Protein 7F2V (pdb70)

Foldseek 3Di:
DDADDWDKDADFFLWDWAWDPPDLQIDIWTKTKTKIFGFPCRCCPPVVDCPQPDDNVVLSVVLHVCCPVVNDDPVQVVQVVSFVVVCVVRVRTFKMKMKMKTWDWFFDDDPRDGDRPHIDTPPAWIKMKIKMWGDDDPPIDIKMKIWTWQRKDKDLWLAFEDPDDDDPPDPDDGGRTGMFIKGKTKIWIFQDPPDPRVVLVVVLVVLLRVLLHPHRHHDVQVSVQSSFVSSCVVCVRIFKMKMKIWRFHWAQDDCVVVVDDGPSNHTDGDDDDTHIHIDMDGDPPDDDDVVRCAQVVHPD/DDADDWDKDADFFLWDKAWDPPDLQIDIWTKTKTKIFGFPCRCCPPVVDCVQPDDNVVLSVVLHVCCPVVNDDPVQVVQVVSFVVVCVVGVRTFKMKMKMKTWDWFFDADPRDGDRPHIDTPPAWIKMKIKMWGDDDPPIDIKIKIWTWQRKDKDLWLAFEDPDDDDPPDPDDGGRTGMFIKGKTKIWIFQDPPDPRVVLVVVLVVLLRVLLHPPRHHDVQVSVQSSFVSSCVVCVRIFKMKMKIWRFHWAQDDCVVVVDDGPSNHTDGDDDDTHIDIDMDGDPPDDDDVVRCAQVVHPD

Secondary structure (DSSP, 8-state):
-----S--B----EEEEEEE-SSSS-EEEEEEEEEEEEES-HHHHHT---TTPPPHHHHHHHHHHHHHHT--SSHHHHHHHHHHHHHHH-TTEEEEEEEEEE--EEEEEETTEEEEEEEEE--S-EEEEEEEEE-SGGG-EEEEEEEEEEEEEEESSSB-B-SPPP-TT--PPPBS---EEEEEEEEEEES-S-S-HHHHHHHHHHHHHHHHHHSPBS-HHHHHHHHHHHHHHH-TTEEEEEEEEEE--EEE---GGGT---SS-EEEE--SS-EEEEEEEE-TTS---HHHHTTSS---/-----S--B----EEEEEEE-SSSS-EEEEEEEEEEEEES-HHHHHT---TTPPPHHHHHHHHHHHHHHT--SSHHHHHHHHHHHHHHH-TTEEEEEEEEEE--EEEEEETTEEEEEEEEE--S-EEEEEEEEE--GGG-EEEEEEEEEEEEEEESSSB-B-S----TT--PPPBS---EEEEEEEEEEES-S---HHHHHHHHHHHHHHHHHHSPBS-HHHHHHHHHHHHHHH-TTEEEEEEEEEE--EEEP--GGGT---SS-EEEE--SS-EEEEEEEE-TTS---HHHHTTSS---

Nearest PDB structures (foldseek):
  7f2v-assembly1_A  TM=1.003E+00  e=4.139E-61  Thermobispora bispora DSM 43833
  1vax-assembly1_B  TM=9.856E-01  e=1.416E-39  Arthrobacter globiformis
  6oe8-assembly1_D  TM=9.820E-01  e=3.488E-39  Arthrobacter globiformis
  1ws2-assembly1_D  TM=9.351E-01  e=1.070E-24  Aspergillus flavus
  5ayj-assembly1_D  TM=8.664E-01  e=8.046E-18  Bacillus sp. TB-90

Structure (mmCIF, N/CA/C/O backbone):
data_7F2V
#
_entry.id   7F2V
#
_cell.length_a   137.466
_cell.length_b   78.051
_cell.length_c   65.720
_cell.angle_alpha   90.000
_cell.angle_beta   116.350
_cell.angle_gamma   90.000
#
_symmetry.space_group_name_H-M   'C 1 2 1'
#
loop_
_entity.id
_entity.type
_entity.pdbx_description
1 polymer Uricase
2 non-polymer 'SULFATE ION'
3 non-polymer 'DIMETHYL SULFOXIDE'
4 water water
#
loop_
_atom_site.group_PDB
_atom_site.id
_atom_site.type_symbol
_atom_site.label_atom_id
_atom_site.label_alt_id
_atom_site.label_comp_id
_atom_site.label_asym_id
_atom_site.label_entity_id
_atom_site.label_seq_id
_atom_site.pdbx_PDB_ins_code
_atom_site.Cartn_x
_atom_site.Cartn_y
_atom_site.Cartn_z
_atom_site.occupancy
_atom_site.B_iso_or_equiv
_atom_site.auth_seq_id
_atom_site.auth_comp_id
_atom_site.auth_asym_id
_atom_site.auth_atom_id
_atom_site.pdbx_PDB_model_num
ATOM 1 N N . ALA A 1 5 ? 18.036 -3.342 -15.265 1.00 31.44 2 ALA A N 1
ATOM 2 C CA . ALA A 1 5 ? 16.616 -3.338 -14.941 1.00 22.10 2 ALA A CA 1
ATOM 3 C C . ALA A 1 5 ? 16.252 -4.577 -14.122 1.00 19.88 2 ALA A C 1
ATOM 4 O O . ALA A 1 5 ? 15.296 -4.564 -13.356 1.00 23.79 2 ALA A O 1
ATOM 6 N N . ILE A 1 6 ? 17.029 -5.641 -14.269 1.00 18.76 3 ILE A N 1
ATOM 7 C CA . ILE A 1 6 ? 16.730 -6.902 -13.603 1.00 17.57 3 ILE A CA 1
ATOM 8 C C . ILE A 1 6 ? 17.435 -6.935 -12.255 1.00 21.40 3 ILE A C 1
ATOM 9 O O . ILE A 1 6 ? 18.659 -6.757 -12.177 1.00 21.38 3 ILE A O 1
ATOM 14 N N . VAL A 1 7 ? 16.664 -7.157 -11.188 1.00 14.27 4 VAL A N 1
ATOM 15 C CA . VAL A 1 7 ? 17.196 -7.168 -9.830 1.00 13.31 4 VAL A CA 1
ATOM 16 C C . VAL A 1 7 ? 16.569 -8.297 -9.024 1.00 13.48 4 VAL A C 1
ATOM 17 O O . VAL A 1 7 ? 15.522 -8.845 -9.375 1.00 11.05 4 VAL A O 1
ATOM 21 N N . LEU A 1 8 ? 17.209 -8.609 -7.904 1.00 13.50 5 LEU A N 1
ATOM 22 C CA . LEU A 1 8 ? 16.609 -9.510 -6.929 1.00 12.50 5 LEU A CA 1
ATOM 23 C C . LEU A 1 8 ? 15.482 -8.795 -6.192 1.00 15.42 5 LEU A C 1
ATOM 24 O O . LEU A 1 8 ? 15.631 -7.641 -5.766 1.00 18.38 5 LEU A O 1
ATOM 29 N N . GLY A 1 9 ? 14.346 -9.467 -6.060 1.00 13.92 6 GLY A N 1
ATOM 30 C CA . GLY A 1 9 ? 13.228 -8.939 -5.309 1.00 11.09 6 GLY A CA 1
ATOM 31 C C . GLY A 1 9 ? 13.123 -9.564 -3.937 1.00 15.48 6 GLY A C 1
ATOM 32 O O . GLY A 1 9 ? 14.137 -9.814 -3.268 1.00 13.42 6 GLY A O 1
ATOM 33 N N . ARG A 1 10 ? 11.881 -9.808 -3.510 1.00 13.14 7 ARG A N 1
ATOM 34 C CA . ARG A 1 10 ? 11.640 -10.435 -2.221 1.00 14.74 7 ARG A CA 1
ATOM 35 C C . ARG A 1 10 ? 12.306 -11.806 -2.186 1.00 10.61 7 ARG A C 1
ATOM 36 O O . ARG A 1 10 ? 12.393 -12.501 -3.198 1.00 12.65 7 ARG A O 1
ATOM 44 N N . ASN A 1 11 ? 12.812 -12.183 -1.011 1.00 9.83 8 ASN A N 1
ATOM 45 C CA . ASN A 1 11 ? 13.439 -13.488 -0.872 1.00 10.87 8 ASN A CA 1
ATOM 46 C C . ASN A 1 11 ? 13.445 -13.879 0.601 1.00 10.68 8 ASN A C 1
ATOM 47 O O . ASN A 1 11 ? 13.390 -13.020 1.487 1.00 10.64 8 ASN A O 1
ATOM 52 N N . GLN A 1 12 ? 13.476 -15.188 0.851 1.00 9.09 9 GLN A N 1
ATOM 53 C CA . GLN A 1 12 ? 13.611 -15.696 2.211 1.00 9.71 9 GLN A CA 1
ATOM 54 C C . GLN A 1 12 ? 14.174 -17.104 2.130 1.00 11.78 9 GLN A C 1
ATOM 55 O O . GLN A 1 12 ? 14.086 -17.762 1.091 1.00 9.79 9 GLN A O 1
ATOM 61 N N . TYR A 1 13 ? 14.764 -17.560 3.231 1.00 8.89 10 TYR A N 1
ATOM 62 C CA . TYR A 1 13 ? 15.356 -18.895 3.195 1.00 6.52 10 TYR A CA 1
ATOM 63 C C . TYR A 1 13 ? 15.438 -19.455 4.608 1.00 8.62 10 TYR A C 1
ATOM 64 O O . TYR A 1 13 ? 15.523 -18.701 5.582 1.00 10.49 10 TYR A O 1
ATOM 73 N N . GLY A 1 14 ? 15.433 -20.781 4.711 1.00 8.71 11 GLY A N 1
ATOM 74 C CA . GLY A 1 14 ? 15.605 -21.401 6.014 1.00 7.27 11 GLY A CA 1
ATOM 75 C C . GLY A 1 14 ? 15.422 -22.900 5.920 1.00 10.20 11 GLY A C 1
ATOM 76 O O . GLY A 1 14 ? 15.461 -23.469 4.835 1.00 12.01 11 GLY A O 1
ATOM 77 N N . LYS A 1 15 ? 15.226 -23.530 7.072 1.00 9.04 12 LYS A N 1
ATOM 78 C CA . LYS A 1 15 ? 15.044 -24.975 7.108 1.00 9.29 12 LYS A CA 1
ATOM 79 C C . LYS A 1 15 ? 13.569 -25.298 7.288 1.00 10.20 12 LYS A C 1
ATOM 80 O O . LYS A 1 15 ? 12.922 -24.785 8.212 1.00 10.96 12 LYS A O 1
ATOM 86 N N . ALA A 1 16 ? 13.040 -26.144 6.399 1.00 7.24 13 ALA A N 1
ATOM 87 C CA . ALA A 1 16 ? 11.636 -26.523 6.440 1.00 5.34 13 ALA A CA 1
ATOM 88 C C . ALA A 1 16 ? 11.461 -27.915 7.036 1.00 11.12 13 ALA A C 1
ATOM 89 O O . ALA A 1 16 ? 12.255 -28.819 6.769 1.00 8.69 13 ALA A O 1
ATOM 91 N N . GLU A 1 17 ? 10.423 -28.066 7.861 1.00 8.33 14 GLU A N 1
ATOM 92 C CA . GLU A 1 17 ? 9.960 -29.365 8.358 1.00 6.07 14 GLU A CA 1
ATOM 93 C C . GLU A 1 17 ? 11.014 -30.052 9.229 1.00 8.16 14 GLU A C 1
ATOM 94 O O . GLU A 1 17 ? 11.399 -31.199 9.002 1.00 10.09 14 GLU A O 1
ATOM 100 N N . VAL A 1 18 ? 11.432 -29.340 10.272 1.00 9.11 15 VAL A N 1
ATOM 101 C CA . VAL A 1 18 ? 12.282 -29.904 11.319 1.00 9.62 15 VAL A CA 1
ATOM 102 C C . VAL A 1 18 ? 11.371 -30.595 12.329 1.00 8.99 15 VAL A C 1
ATOM 103 O O . VAL A 1 18 ? 10.648 -29.930 13.072 1.00 10.12 15 VAL A O 1
ATOM 107 N N . ARG A 1 19 ? 11.418 -31.930 12.371 1.00 9.91 16 ARG A N 1
ATOM 108 C CA . ARG A 1 19 ? 10.553 -32.718 13.245 1.00 8.90 16 ARG A CA 1
ATOM 109 C C . ARG A 1 19 ? 11.266 -32.926 14.574 1.00 10.84 16 ARG A C 1
ATOM 110 O O . ARG A 1 19 ? 12.210 -33.723 14.672 1.00 11.60 16 ARG A O 1
ATOM 118 N N . VAL A 1 20 ? 10.820 -32.211 15.596 1.00 10.85 17 VAL A N 1
ATOM 119 C CA . VAL A 1 20 ? 11.423 -32.283 16.916 1.00 9.77 17 VAL A CA 1
ATOM 120 C C . VAL A 1 20 ? 10.388 -32.841 17.881 1.00 12.76 17 VAL A C 1
ATOM 121 O O . VAL A 1 20 ? 9.217 -32.441 17.861 1.00 11.62 17 VAL A O 1
ATOM 125 N N . PHE A 1 21 ? 10.815 -33.808 18.676 1.00 9.71 18 PHE A N 1
ATOM 126 C CA . PHE A 1 21 ? 9.995 -34.513 19.649 1.00 9.71 18 PHE A CA 1
ATOM 127 C C . PHE A 1 21 ? 10.664 -34.271 20.997 1.00 12.62 18 PHE A C 1
ATOM 128 O O . PHE A 1 21 ? 11.795 -34.721 21.223 1.00 11.99 18 PHE A O 1
ATOM 136 N N . ARG A 1 22 ? 9.998 -33.517 21.871 1.00 11.10 19 ARG A N 1
ATOM 137 C CA . ARG A 1 22 ? 10.537 -33.166 23.181 1.00 9.85 19 ARG A CA 1
ATOM 138 C C . ARG A 1 22 ? 9.801 -33.941 24.269 1.00 12.80 19 ARG A C 1
ATOM 139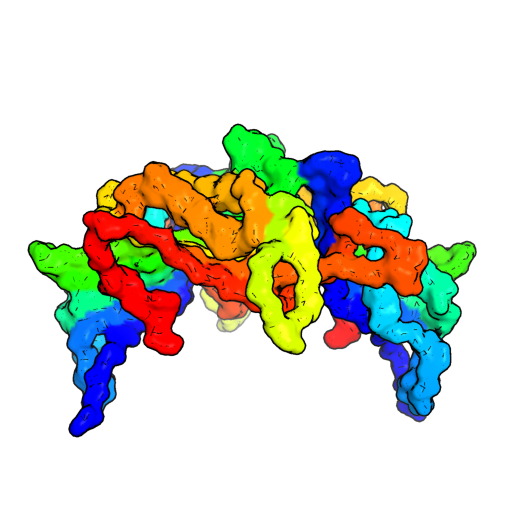 O O . ARG A 1 22 ? 8.564 -33.974 24.292 1.00 15.39 19 ARG A O 1
ATOM 147 N N . VAL A 1 23 ? 10.559 -34.574 25.162 1.00 11.03 20 VAL A N 1
ATOM 148 C CA . VAL A 1 23 ? 9.997 -35.320 26.282 1.00 12.82 20 VAL A CA 1
ATOM 149 C C . VAL A 1 23 ? 10.317 -34.566 27.560 1.00 14.57 20 VAL A C 1
ATOM 150 O O . VAL A 1 23 ? 11.459 -34.140 27.771 1.00 12.98 20 VAL A O 1
ATOM 154 N N . TYR A 1 24 ? 9.295 -34.354 28.378 1.00 12.93 21 TYR A N 1
ATOM 155 C CA . TYR A 1 24 ? 9.455 -33.844 29.726 1.00 13.29 21 TYR A CA 1
ATOM 156 C C . TYR A 1 24 ? 9.343 -35.024 30.679 1.00 14.19 21 TYR A C 1
ATOM 157 O O . TYR A 1 24 ? 8.292 -35.669 30.751 1.00 16.14 21 TYR A O 1
ATOM 166 N N . ARG A 1 25 ? 10.434 -35.318 31.397 1.00 13.89 22 ARG A N 1
ATOM 167 C CA . ARG A 1 25 ? 10.529 -36.549 32.177 1.00 13.66 22 ARG A CA 1
ATOM 168 C C . ARG A 1 25 ? 11.143 -36.299 33.543 1.00 14.70 22 ARG A C 1
ATOM 169 O O . ARG A 1 25 ? 11.836 -37.164 34.086 1.00 16.76 22 ARG A O 1
ATOM 177 N N . ASP A 1 26 ? 10.886 -35.134 34.129 1.00 13.47 23 ASP A N 1
ATOM 178 C CA . ASP A 1 26 ? 11.424 -34.893 35.462 1.00 18.59 23 ASP A CA 1
ATOM 179 C C . ASP A 1 26 ? 10.760 -35.772 36.514 1.00 21.32 23 ASP A C 1
ATOM 180 O O . ASP A 1 26 ? 11.361 -36.019 37.564 1.00 21.84 23 ASP A O 1
ATOM 185 N N . THR A 1 27 ? 9.554 -36.264 36.253 1.00 20.16 24 THR A N 1
ATOM 186 C CA . THR A 1 27 ? 8.876 -37.252 37.073 1.00 21.77 24 THR A CA 1
ATOM 187 C C . THR A 1 27 ? 8.497 -38.425 36.186 1.00 19.29 24 THR A C 1
ATOM 188 O O . THR A 1 27 ? 8.620 -38.348 34.958 1.00 16.39 24 THR A O 1
ATOM 192 N N . PRO A 1 28 ? 8.050 -39.544 36.768 1.00 18.98 25 PRO A N 1
ATOM 193 C CA . PRO A 1 28 ? 7.681 -40.701 35.929 1.00 18.48 25 PRO A CA 1
ATOM 194 C C . PRO A 1 28 ? 6.522 -40.436 34.977 1.00 15.74 25 PRO A C 1
ATOM 195 O O . PRO A 1 28 ? 6.358 -41.186 34.005 1.00 17.69 25 PRO A O 1
ATOM 199 N N . ARG A 1 29 ? 5.721 -39.402 35.219 1.00 15.31 26 ARG A N 1
ATOM 200 C CA . ARG A 1 29 ? 4.610 -39.048 34.340 1.00 14.13 26 ARG A CA 1
ATOM 201 C C . ARG A 1 29 ? 5.171 -38.174 33.228 1.00 15.11 26 ARG A C 1
ATOM 202 O O . ARG A 1 29 ? 5.285 -36.953 33.358 1.00 16.06 26 ARG A O 1
ATOM 210 N N . HIS A 1 30 ? 5.536 -38.812 32.121 1.00 12.46 27 HIS A N 1
ATOM 211 C CA . HIS A 1 30 ? 6.133 -38.096 31.004 1.00 14.05 27 HIS A CA 1
ATOM 212 C C . HIS A 1 30 ? 5.090 -37.257 30.273 1.00 12.06 27 HIS A C 1
ATOM 213 O O . HIS A 1 30 ? 3.902 -37.595 30.235 1.00 13.11 27 HIS A O 1
ATOM 220 N N . GLU A 1 31 ? 5.554 -36.153 29.684 1.00 11.38 28 GLU A N 1
ATOM 221 C CA . GLU A 1 31 ? 4.767 -35.327 28.782 1.00 12.48 28 GLU A CA 1
ATOM 222 C C . GLU A 1 31 ? 5.517 -35.197 27.463 1.00 13.28 28 GLU A C 1
ATOM 223 O O . GLU A 1 31 ? 6.749 -35.263 27.428 1.00 12.73 28 GLU A O 1
ATOM 229 N N . VAL A 1 32 ? 4.778 -34.995 26.378 1.00 13.28 29 VAL A N 1
ATOM 230 C CA . VAL A 1 32 ? 5.363 -34.990 25.040 1.00 15.20 29 VAL A CA 1
ATOM 231 C C . VAL A 1 32 ? 5.009 -33.693 24.317 1.00 13.98 29 VAL A C 1
ATOM 232 O O . VAL A 1 32 ? 3.917 -33.134 24.496 1.00 13.99 29 VAL A O 1
ATOM 236 N N . ARG A 1 33 ? 5.942 -33.222 23.488 1.00 12.37 30 ARG A N 1
ATOM 237 C CA . ARG A 1 33 ? 5.724 -32.120 22.553 1.00 10.42 30 ARG A CA 1
ATOM 238 C C . ARG A 1 33 ? 6.228 -32.576 21.190 1.00 11.98 30 ARG A C 1
ATOM 239 O O . ARG A 1 33 ? 7.436 -32.746 21.001 1.00 16.79 30 ARG A O 1
ATOM 247 N N . ASP A 1 34 ? 5.313 -32.750 20.238 1.00 8.75 31 ASP A N 1
ATOM 248 C CA . ASP A 1 34 ? 5.619 -33.336 18.934 1.00 9.33 31 ASP A CA 1
ATOM 249 C C . ASP A 1 34 ? 5.396 -32.259 17.879 1.00 9.29 31 ASP A C 1
ATOM 250 O O . ASP A 1 34 ? 4.246 -31.941 17.557 1.00 9.83 31 ASP A O 1
ATOM 255 N N . LEU A 1 35 ? 6.485 -31.710 17.333 1.00 7.27 32 LEU A N 1
ATOM 256 C CA . LEU A 1 35 ? 6.449 -30.486 16.545 1.00 11.13 32 LEU A CA 1
ATOM 257 C C . LEU A 1 35 ? 7.029 -30.690 15.148 1.00 8.39 32 LEU A C 1
ATOM 258 O O . LEU A 1 35 ? 7.951 -31.491 14.934 1.00 11.87 32 LEU A O 1
ATOM 263 N N . ASN A 1 36 ? 6.514 -29.911 14.207 1.00 7.74 33 ASN A N 1
ATOM 264 C CA . ASN A 1 36 ? 7.127 -29.724 12.896 1.00 5.98 33 ASN A CA 1
ATOM 265 C C . ASN A 1 36 ? 7.387 -28.232 12.729 1.00 4.66 33 ASN A C 1
ATOM 266 O O . ASN A 1 36 ? 6.456 -27.428 12.845 1.00 9.59 33 ASN A O 1
ATOM 271 N N . VAL A 1 37 ? 8.644 -27.865 12.471 1.00 5.99 34 VAL A N 1
ATOM 272 C CA . VAL A 1 37 ? 9.083 -26.475 12.551 1.00 9.64 34 VAL A CA 1
ATOM 273 C C . VAL A 1 37 ? 9.640 -26.022 11.208 1.00 6.93 34 VAL A C 1
ATOM 274 O O . VAL A 1 37 ? 10.412 -26.743 10.567 1.00 9.68 34 VAL A O 1
ATOM 278 N N . TRP A 1 38 ? 9.271 -24.808 10.797 1.00 8.31 35 TRP A N 1
ATOM 279 C CA . TRP A 1 38 ? 9.866 -24.148 9.645 1.00 9.82 35 TRP A CA 1
ATOM 280 C C . TRP A 1 38 ? 10.531 -22.867 10.125 1.00 9.54 35 TRP A C 1
ATOM 281 O O . TRP A 1 38 ? 9.955 -22.135 10.938 1.00 12.35 35 TRP A O 1
ATOM 292 N N . THR A 1 39 ? 11.730 -22.578 9.617 1.00 7.99 36 THR A N 1
ATOM 293 C CA . THR A 1 39 ? 12.359 -21.277 9.820 1.00 10.95 36 THR A CA 1
ATOM 294 C C . THR A 1 39 ? 12.564 -20.590 8.475 1.00 11.78 36 THR A C 1
ATOM 295 O O . THR A 1 39 ? 12.849 -21.243 7.470 1.00 13.74 36 THR A O 1
ATOM 299 N N . ALA A 1 40 ? 12.396 -19.270 8.448 1.00 10.52 37 ALA A N 1
ATOM 300 C CA . ALA A 1 40 ? 12.718 -18.509 7.247 1.00 9.09 37 ALA A CA 1
ATOM 301 C C . ALA A 1 40 ? 13.232 -17.148 7.666 1.00 9.90 37 ALA A C 1
ATOM 302 O O . ALA A 1 40 ? 12.569 -16.446 8.434 1.00 14.66 37 ALA A O 1
ATOM 304 N N . LEU A 1 41 ? 14.413 -16.788 7.188 1.00 10.83 38 LEU A N 1
ATOM 305 C CA . LEU A 1 41 ? 14.998 -15.491 7.486 1.00 10.42 38 LEU A CA 1
ATOM 306 C C . LEU A 1 41 ? 14.831 -14.577 6.285 1.00 9.42 38 LEU A C 1
ATOM 307 O O . LEU A 1 41 ? 14.885 -15.037 5.142 1.00 10.27 38 LEU A O 1
ATOM 312 N N . ARG A 1 42 ? 14.630 -13.285 6.557 1.00 9.70 39 ARG A N 1
ATOM 313 C CA . ARG A 1 42 ? 14.629 -12.230 5.557 1.00 13.86 39 ARG A CA 1
ATOM 314 C C . ARG A 1 42 ? 15.674 -11.195 5.948 1.00 12.47 39 ARG A C 1
ATOM 315 O O . ARG A 1 42 ? 15.991 -11.037 7.130 1.00 13.31 39 ARG A O 1
ATOM 323 N N . GLY A 1 43 ? 16.219 -10.503 4.956 1.00 12.64 40 GLY A N 1
ATOM 324 C CA . GLY A 1 43 ? 17.257 -9.525 5.266 1.00 9.61 40 GLY A CA 1
ATOM 325 C C . GLY A 1 43 ? 18.109 -9.230 4.044 1.00 13.57 40 GLY A C 1
ATOM 326 O O . GLY A 1 43 ? 17.657 -9.372 2.909 1.00 14.34 40 GLY A O 1
ATOM 327 N N . ASP A 1 44 ? 19.340 -8.788 4.304 1.00 13.54 41 ASP A N 1
ATOM 328 C CA . ASP A 1 44 ? 20.253 -8.417 3.222 1.00 11.02 41 ASP A CA 1
ATOM 329 C C . ASP A 1 44 ? 21.006 -9.671 2.803 1.00 14.40 41 ASP A C 1
ATOM 330 O O . ASP A 1 44 ? 22.113 -9.949 3.275 1.00 16.17 41 ASP A O 1
ATOM 335 N N . PHE A 1 45 ? 20.394 -10.434 1.897 1.00 10.51 42 PHE A N 1
ATOM 336 C CA . PHE A 1 45 ? 20.989 -11.641 1.342 1.00 11.06 42 PHE A CA 1
ATOM 337 C C . PHE A 1 45 ? 21.216 -11.497 -0.158 1.00 9.52 42 PHE A C 1
ATOM 338 O O . PHE A 1 45 ? 21.283 -12.491 -0.893 1.00 10.97 42 PHE A O 1
ATOM 346 N N . THR A 1 46 ? 21.365 -10.248 -0.615 1.00 11.47 43 THR A N 1
ATOM 347 C CA . THR A 1 46 ? 21.422 -9.975 -2.046 1.00 9.88 43 THR A CA 1
ATOM 348 C C . THR A 1 46 ? 22.673 -10.575 -2.675 1.00 10.31 43 THR A C 1
ATOM 349 O O . THR A 1 46 ? 22.593 -11.296 -3.677 1.00 12.46 43 THR A O 1
ATOM 353 N N . ASP A 1 47 ? 23.845 -10.277 -2.115 1.00 12.60 44 ASP A N 1
ATOM 354 C CA . ASP A 1 47 ? 25.066 -10.805 -2.709 1.00 14.25 44 ASP A CA 1
ATOM 355 C C . ASP A 1 47 ? 25.066 -12.329 -2.732 1.00 11.94 44 ASP A C 1
ATOM 356 O O . ASP A 1 47 ? 25.600 -12.932 -3.665 1.00 13.42 44 ASP A O 1
ATOM 361 N N . ALA A 1 48 ? 24.450 -12.966 -1.732 1.00 10.22 45 ALA A N 1
ATOM 362 C CA . ALA A 1 48 ? 24.402 -14.424 -1.720 1.00 10.11 45 ALA A CA 1
ATOM 363 C C . ALA A 1 48 ? 23.700 -14.956 -2.957 1.00 12.16 45 ALA A C 1
ATOM 364 O O . ALA A 1 48 ? 24.038 -16.046 -3.439 1.00 15.08 45 ALA A O 1
ATOM 366 N N . HIS A 1 49 ? 22.744 -14.190 -3.493 1.00 11.24 46 HIS A N 1
ATOM 367 C CA . HIS A 1 49 ? 22.055 -14.536 -4.735 1.00 11.62 46 HIS A CA 1
ATOM 368 C C . HIS A 1 49 ? 22.827 -14.070 -5.966 1.00 13.59 46 HIS A C 1
ATOM 369 O O . HIS A 1 49 ? 22.977 -14.827 -6.934 1.00 12.61 46 HIS A O 1
ATOM 376 N N . VAL A 1 50 ? 23.300 -12.820 -5.960 1.00 15.23 47 VAL A N 1
ATOM 377 C CA . VAL A 1 50 ? 23.779 -12.204 -7.195 1.00 15.75 47 VAL A CA 1
ATOM 378 C C . VAL A 1 50 ? 25.239 -12.537 -7.468 1.00 16.03 47 VAL A C 1
ATOM 379 O O . VAL A 1 50 ? 25.603 -12.821 -8.612 1.00 17.99 47 VAL A O 1
ATOM 383 N N . THR A 1 51 ? 26.093 -12.519 -6.439 1.00 11.95 48 THR A N 1
ATOM 384 C CA . THR A 1 51 ? 27.507 -12.805 -6.635 1.00 16.37 48 THR A CA 1
ATOM 385 C C . THR A 1 51 ? 27.938 -14.172 -6.126 1.00 18.16 48 THR A C 1
ATOM 386 O O . THR A 1 51 ? 29.023 -14.630 -6.498 1.00 22.20 48 THR A O 1
ATOM 390 N N . GLY A 1 52 ? 27.135 -14.832 -5.297 1.00 12.83 49 GLY A N 1
ATOM 391 C CA . GLY A 1 52 ? 27.530 -16.092 -4.696 1.00 12.61 49 GLY A CA 1
ATOM 392 C C . GLY A 1 52 ? 28.297 -15.982 -3.388 1.00 16.72 49 GLY A C 1
ATOM 393 O O . GLY A 1 52 ? 28.700 -17.016 -2.837 1.00 17.31 49 GLY A O 1
ATOM 394 N N . ASP A 1 53 ? 28.519 -14.769 -2.884 1.00 14.72 50 ASP A N 1
ATOM 395 C CA . ASP A 1 53 ? 29.204 -14.561 -1.608 1.00 13.43 50 ASP A CA 1
ATOM 396 C C . ASP A 1 53 ? 28.246 -14.884 -0.465 1.00 15.36 50 ASP A C 1
ATOM 397 O O . ASP A 1 53 ? 27.228 -14.204 -0.301 1.00 14.35 50 ASP A O 1
ATOM 402 N N . GLN A 1 54 ? 28.568 -15.911 0.325 1.00 13.07 51 GLN A N 1
ATOM 403 C CA . GLN A 1 54 ? 27.675 -16.415 1.370 1.00 11.31 51 GLN A CA 1
ATOM 404 C C . GLN A 1 54 ? 27.972 -15.835 2.752 1.00 12.61 51 GLN A C 1
ATOM 405 O O . GLN A 1 54 ? 27.471 -16.361 3.753 1.00 13.74 51 GLN A O 1
ATOM 411 N N . SER A 1 55 ? 28.766 -14.763 2.833 1.00 12.37 52 SER A N 1
ATOM 412 C CA . SER A 1 55 ? 29.219 -14.263 4.131 1.00 12.91 52 SER A CA 1
ATOM 413 C C . SER A 1 55 ? 28.065 -13.945 5.077 1.00 14.14 52 SER A C 1
ATOM 414 O O . SER A 1 55 ? 28.187 -14.140 6.292 1.00 17.76 52 SER A O 1
ATOM 417 N N . HIS A 1 56 ? 26.949 -13.441 4.547 1.00 16.28 53 HIS A N 1
ATOM 418 C CA . HIS A 1 56 ? 25.803 -13.069 5.374 1.00 15.46 53 HIS A CA 1
ATOM 419 C C . HIS A 1 56 ? 24.937 -14.254 5.782 1.00 14.36 53 HIS A C 1
ATOM 420 O O . HIS A 1 56 ? 24.036 -14.071 6.608 1.00 14.78 53 HIS A O 1
ATOM 427 N N . VAL A 1 57 ? 25.168 -15.440 5.227 1.00 12.76 54 VAL A N 1
ATOM 428 C CA . VAL A 1 57 ? 24.186 -16.521 5.243 1.00 11.62 54 VAL A CA 1
ATOM 429 C C . VAL A 1 57 ? 24.493 -17.492 6.378 1.00 12.07 54 VAL A C 1
ATOM 430 O O . VAL A 1 57 ? 25.547 -18.142 6.384 1.00 12.39 54 VAL A O 1
ATOM 434 N N . LEU A 1 58 ? 23.550 -17.634 7.309 1.00 12.31 55 LEU A N 1
ATOM 435 C CA . LEU A 1 58 ? 23.609 -18.712 8.294 1.00 10.23 55 LEU A CA 1
ATOM 436 C C . LEU A 1 58 ? 23.057 -19.991 7.669 1.00 13.45 55 LEU A C 1
ATOM 437 O O . LEU A 1 58 ? 21.913 -19.988 7.205 1.00 11.22 55 LEU A O 1
ATOM 442 N N . PRO A 1 59 ? 23.816 -21.088 7.630 1.00 12.98 56 PRO A N 1
ATOM 443 C CA . PRO A 1 59 ? 23.307 -22.307 6.988 1.00 10.71 56 PRO A CA 1
ATOM 444 C C . PRO A 1 59 ? 21.954 -22.722 7.548 1.00 11.15 56 PRO A C 1
ATOM 445 O O . PRO A 1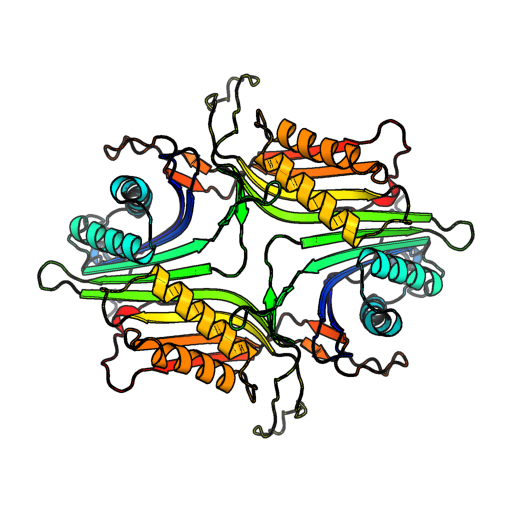 59 ? 21.690 -22.575 8.743 1.00 12.83 56 PRO A O 1
ATOM 449 N N . THR A 1 60 ? 21.087 -23.223 6.663 1.00 10.96 57 THR A N 1
ATOM 450 C CA . THR A 1 60 ? 19.842 -23.815 7.135 1.00 13.70 57 THR A CA 1
ATOM 451 C C . THR A 1 60 ? 20.121 -25.004 8.043 1.00 9.47 57 THR A C 1
ATOM 452 O O . THR A 1 60 ? 19.347 -25.256 8.967 1.00 9.78 57 THR A O 1
ATOM 456 N N . ASP A 1 61 ? 21.229 -25.729 7.819 1.00 10.74 58 ASP A N 1
ATOM 457 C CA . ASP A 1 61 ? 21.606 -26.800 8.751 1.00 12.51 58 ASP A CA 1
ATOM 458 C C . ASP A 1 61 ? 21.780 -26.266 10.167 1.00 14.68 58 ASP A C 1
ATOM 459 O O . ASP A 1 61 ? 21.451 -26.950 11.148 1.00 12.50 58 ASP A O 1
ATOM 464 N N . THR A 1 62 ? 22.311 -25.047 10.294 1.00 11.76 59 THR A N 1
ATOM 465 C CA . THR A 1 62 ? 22.482 -24.443 11.613 1.00 11.98 59 THR A CA 1
ATOM 466 C C . THR A 1 62 ? 21.140 -24.037 12.199 1.00 10.03 59 THR A C 1
ATOM 467 O O . THR A 1 62 ? 20.915 -24.161 13.405 1.00 11.71 59 THR A O 1
ATOM 471 N N . GLN A 1 63 ? 20.234 -23.564 11.348 1.00 12.06 60 GLN A N 1
ATOM 472 C CA . GLN A 1 63 ? 18.886 -23.260 11.808 1.00 9.85 60 GLN A CA 1
ATOM 473 C C . GLN A 1 63 ? 18.207 -24.514 12.348 1.00 10.17 60 GLN A C 1
ATOM 474 O O . GLN A 1 63 ? 17.517 -24.470 13.373 1.00 12.99 60 GLN A O 1
ATOM 480 N N . LYS A 1 64 ? 18.420 -25.648 11.696 1.00 9.51 61 LYS A N 1
ATOM 481 C CA . LYS A 1 64 ? 17.888 -26.902 12.219 1.00 10.57 61 LYS A CA 1
ATOM 482 C C . LYS A 1 64 ? 18.498 -27.212 13.583 1.00 9.17 61 LYS A C 1
ATOM 483 O O . LYS A 1 64 ? 17.779 -27.522 14.538 1.00 9.70 61 LYS A O 1
ATOM 489 N N . ASN A 1 65 ? 19.832 -27.137 13.685 1.00 8.83 62 ASN A N 1
ATOM 490 C CA . ASN A 1 65 ? 20.511 -27.366 14.970 1.00 8.46 62 ASN A CA 1
ATOM 491 C C . ASN A 1 65 ? 19.951 -26.480 16.067 1.00 13.59 62 ASN A C 1
ATOM 492 O O . ASN A 1 65 ? 19.857 -26.897 17.228 1.00 11.57 62 ASN A O 1
ATOM 497 N N . THR A 1 66 ? 19.630 -25.234 15.723 1.00 12.41 63 THR A N 1
ATOM 498 C CA . THR A 1 66 ? 19.141 -24.285 16.711 1.00 11.91 63 THR A CA 1
ATOM 499 C C . THR A 1 66 ? 17.804 -24.733 17.282 1.00 13.38 63 THR A C 1
ATOM 500 O O . THR A 1 66 ? 17.554 -24.580 18.484 1.00 10.02 63 THR A O 1
ATOM 504 N N . VAL A 1 67 ? 16.937 -25.302 16.434 1.00 9.95 64 VAL A N 1
ATOM 505 C CA . VAL A 1 67 ? 15.665 -25.833 16.923 1.00 10.72 64 VAL A CA 1
ATOM 506 C C . VAL A 1 67 ? 15.909 -26.882 18.004 1.00 10.92 64 VAL A C 1
ATOM 507 O O . VAL A 1 67 ? 15.258 -26.879 19.056 1.00 9.49 64 VAL A O 1
ATOM 511 N N . TYR A 1 68 ? 16.839 -27.802 17.754 1.00 11.66 65 TYR A N 1
ATOM 512 C CA . TYR A 1 68 ? 17.084 -28.866 18.723 1.00 10.28 65 TYR A CA 1
ATOM 513 C C . TYR A 1 68 ? 17.762 -28.323 19.968 1.00 10.92 65 TYR A C 1
ATOM 514 O O . TYR A 1 68 ? 17.415 -28.713 21.091 1.00 11.26 65 TYR A O 1
ATOM 523 N N . ALA A 1 69 ? 18.735 -27.425 19.787 1.00 9.13 66 ALA A N 1
ATOM 524 C CA . ALA A 1 69 ? 19.434 -26.852 20.936 1.00 13.14 66 ALA A CA 1
ATOM 525 C C . ALA A 1 69 ? 18.472 -26.105 21.851 1.00 14.64 66 ALA A C 1
ATOM 526 O O . ALA A 1 69 ? 18.466 -26.326 23.068 1.00 12.86 66 ALA A O 1
ATOM 528 N N . LEU A 1 70 ? 17.644 -25.213 21.280 1.00 12.35 67 LEU A N 1
ATOM 529 C CA . LEU A 1 70 ? 16.725 -24.422 22.097 1.00 11.26 67 LEU A CA 1
ATOM 530 C C . LEU A 1 70 ? 15.572 -25.255 22.637 1.00 12.30 67 LEU A C 1
ATOM 531 O O . LEU A 1 70 ? 15.019 -24.900 23.680 1.00 14.80 67 LEU A O 1
ATOM 536 N N . ALA A 1 71 ? 15.234 -26.388 22.002 1.00 12.09 68 ALA A N 1
ATOM 537 C CA . ALA A 1 71 ? 14.256 -27.285 22.614 1.00 10.43 68 ALA A CA 1
ATOM 538 C C . ALA A 1 71 ? 14.729 -27.762 23.981 1.00 15.42 68 ALA A C 1
ATOM 539 O O . ALA A 1 71 ? 13.905 -28.060 24.854 1.00 13.10 68 ALA A O 1
ATOM 541 N N . LYS A 1 72 ? 16.043 -27.840 24.187 1.00 11.65 69 LYS A N 1
ATOM 542 C CA . LYS A 1 72 ? 16.583 -28.174 25.497 1.00 13.12 69 LYS A CA 1
ATOM 543 C C . LYS A 1 72 ? 16.847 -26.928 26.333 1.00 14.68 69 LYS A C 1
ATOM 544 O O . LYS A 1 72 ? 16.431 -26.860 27.492 1.00 15.27 69 LYS A O 1
ATOM 550 N N . LYS A 1 73 ? 17.539 -25.942 25.762 1.00 14.89 70 LYS A N 1
ATOM 551 C CA . LYS A 1 73 ? 17.975 -24.795 26.557 1.00 16.05 70 LYS A CA 1
ATOM 552 C C . LYS A 1 73 ? 16.791 -23.963 27.044 1.00 17.63 70 LYS A C 1
ATOM 553 O O . LYS A 1 73 ? 16.768 -23.527 28.206 1.00 18.98 70 LYS A O 1
ATOM 559 N N . GLU A 1 74 ? 15.801 -23.733 26.173 1.00 17.03 71 GLU A N 1
ATOM 560 C CA . GLU A 1 74 ? 14.619 -22.942 26.498 1.00 19.86 71 GLU A CA 1
ATOM 561 C C . GLU A 1 74 ? 13.395 -23.785 26.821 1.00 20.91 71 GLU A C 1
ATOM 562 O O . GLU A 1 74 ? 12.483 -23.291 27.493 1.00 19.13 71 GLU A O 1
ATOM 568 N N . GLY A 1 75 ? 13.351 -25.033 26.367 1.00 17.54 72 GLY A N 1
ATOM 569 C CA . GLY A 1 75 ? 12.177 -25.861 26.520 1.00 16.83 72 GLY A CA 1
ATOM 570 C C . GLY A 1 75 ? 11.116 -25.542 25.480 1.00 18.23 72 GLY A C 1
ATOM 571 O O . GLY A 1 75 ? 11.198 -24.570 24.726 1.00 21.09 72 GLY A O 1
ATOM 572 N N . ILE A 1 76 ? 10.097 -26.397 25.431 1.00 17.30 73 ILE A N 1
ATOM 573 C CA . ILE A 1 76 ? 8.960 -26.224 24.527 1.00 15.56 73 ILE A CA 1
ATOM 574 C C . ILE A 1 76 ? 7.699 -26.373 25.367 1.00 22.12 73 ILE A C 1
ATOM 575 O O . ILE A 1 76 ? 7.301 -27.495 25.711 1.00 20.56 73 ILE A O 1
ATOM 580 N N . ARG A 1 77 ? 7.067 -25.251 25.700 1.00 18.40 74 ARG A N 1
ATOM 581 C CA . ARG A 1 77 ? 5.717 -25.282 26.246 1.00 19.09 74 ARG A CA 1
ATOM 582 C C . ARG A 1 77 ? 4.746 -24.854 25.149 1.00 15.22 74 ARG A C 1
ATOM 583 O O . ARG A 1 77 ? 4.477 -25.628 24.225 1.00 21.80 74 ARG A O 1
ATOM 591 N N . ALA A 1 78 ? 4.239 -23.624 25.201 1.00 14.07 75 ALA A N 1
ATOM 592 C CA . ALA A 1 78 ? 3.402 -23.153 24.105 1.00 12.66 75 ALA A CA 1
ATOM 593 C C . ALA A 1 78 ? 4.253 -22.937 22.862 1.00 12.34 75 ALA A C 1
ATOM 594 O O . ALA A 1 78 ? 5.342 -22.358 22.928 1.00 12.27 75 ALA A O 1
ATOM 596 N N . ILE A 1 79 ? 3.753 -23.412 21.719 1.00 10.95 76 ILE A N 1
ATOM 597 C CA . ILE A 1 79 ? 4.536 -23.294 20.499 1.00 8.30 76 ILE A CA 1
ATOM 598 C C . ILE A 1 79 ? 4.697 -21.833 20.109 1.00 7.57 76 ILE A C 1
ATOM 599 O O . ILE A 1 79 ? 5.722 -21.458 19.531 1.00 10.59 76 ILE A O 1
ATOM 604 N N . GLU A 1 80 ? 3.730 -20.974 20.461 1.00 10.14 77 GLU A N 1
ATOM 605 C CA . GLU A 1 80 ? 3.887 -19.543 20.197 1.00 11.39 77 GLU A CA 1
ATOM 606 C C . GLU A 1 80 ? 5.148 -18.994 20.857 1.00 11.01 77 GLU A C 1
ATOM 607 O O . GLU A 1 80 ? 5.877 -18.198 20.254 1.00 12.32 77 GLU A O 1
ATOM 613 N N . ASP A 1 81 ? 5.418 -19.407 22.096 1.00 8.70 78 ASP A N 1
ATOM 614 C CA . ASP A 1 81 ? 6.576 -18.896 22.822 1.00 11.63 78 ASP A CA 1
ATOM 615 C C . ASP A 1 81 ? 7.876 -19.470 22.269 1.00 11.94 78 ASP A C 1
ATOM 616 O O . ASP A 1 81 ? 8.896 -18.773 22.207 1.00 13.40 78 ASP A O 1
ATOM 621 N N . PHE A 1 82 ? 7.861 -20.740 21.857 1.00 11.16 79 PHE A N 1
ATOM 622 C CA . PHE A 1 82 ? 9.041 -21.320 21.226 1.00 11.74 79 PHE A CA 1
ATOM 623 C C . PHE A 1 82 ? 9.346 -20.617 19.908 1.00 9.90 79 PHE A C 1
ATOM 624 O O . PHE A 1 82 ? 10.512 -20.331 19.604 1.00 11.67 79 PHE A O 1
ATOM 632 N N . ALA A 1 83 ? 8.306 -20.318 19.120 1.00 12.32 80 ALA A N 1
ATOM 633 C CA . ALA A 1 83 ? 8.512 -19.612 17.856 1.00 11.52 80 ALA A CA 1
ATOM 634 C C . ALA A 1 83 ? 9.061 -18.206 18.079 1.00 11.14 80 ALA A C 1
ATOM 635 O O . ALA A 1 83 ? 9.975 -17.773 17.365 1.00 14.43 80 ALA A O 1
ATOM 637 N N . LEU A 1 84 ? 8.520 -17.479 19.063 1.00 11.59 81 LEU A N 1
ATOM 638 C CA . LEU A 1 84 ? 9.058 -16.162 19.405 1.00 9.94 81 LEU A CA 1
ATOM 639 C C . LEU A 1 84 ? 10.526 -16.250 19.817 1.00 13.15 81 LEU A C 1
ATOM 640 O O . LEU A 1 84 ? 11.347 -15.442 19.377 1.00 13.03 81 LEU A O 1
ATOM 645 N N . THR A 1 85 ? 10.871 -17.237 20.654 1.00 9.49 82 THR A N 1
ATOM 646 C CA . THR A 1 85 ? 12.262 -17.428 21.074 1.00 7.94 82 THR A CA 1
ATOM 647 C C . THR A 1 85 ? 13.176 -17.680 19.883 1.00 13.39 82 THR A C 1
ATOM 648 O O . THR A 1 85 ? 14.263 -17.096 19.788 1.00 12.52 82 THR A O 1
ATOM 652 N N . LEU A 1 86 ? 12.744 -18.540 18.958 1.00 11.78 83 LEU A N 1
ATOM 653 C CA . LEU A 1 86 ? 13.556 -18.851 17.789 1.00 12.61 83 LEU A CA 1
ATOM 654 C C . LEU A 1 86 ? 13.776 -17.614 16.926 1.00 8.83 83 LEU A C 1
ATOM 655 O O . LEU A 1 86 ? 14.889 -17.375 16.434 1.00 11.65 83 LEU A O 1
ATOM 660 N N . GLY A 1 87 ? 12.727 -16.823 16.713 1.00 10.04 84 GLY A N 1
ATOM 661 C CA . GLY A 1 87 ? 12.880 -15.654 15.858 1.00 10.27 84 GLY A CA 1
ATOM 662 C C . GLY A 1 87 ? 13.844 -14.644 16.449 1.00 11.52 84 GLY A C 1
ATOM 663 O O . GLY A 1 87 ? 14.732 -14.127 15.761 1.00 13.42 84 GLY A O 1
ATOM 664 N N . ASP A 1 88 ? 13.697 -14.365 17.743 1.00 13.88 85 ASP A N 1
ATOM 665 C CA . ASP A 1 88 ? 14.640 -13.467 18.402 1.00 12.33 85 ASP A CA 1
ATOM 666 C C . ASP A 1 88 ? 16.048 -14.044 18.388 1.00 12.09 85 ASP A C 1
ATOM 667 O O . ASP A 1 88 ? 17.022 -13.309 18.193 1.00 14.47 85 ASP A O 1
ATOM 672 N N . HIS A 1 89 ? 16.180 -15.362 18.559 1.00 12.73 86 HIS A N 1
ATOM 673 C CA . HIS A 1 89 ? 17.515 -15.953 18.524 1.00 13.68 86 HIS A CA 1
ATOM 674 C C . HIS A 1 89 ? 18.180 -15.749 17.164 1.00 13.66 86 HIS A C 1
ATOM 675 O O . HIS A 1 89 ? 19.346 -15.353 17.099 1.00 14.25 86 HIS A O 1
ATOM 682 N N . PHE A 1 90 ? 17.458 -15.994 16.064 1.00 11.41 87 PHE A N 1
ATOM 683 C CA . PHE A 1 90 ? 18.080 -15.823 14.750 1.00 10.24 87 PHE A CA 1
ATOM 684 C C . PHE A 1 90 ? 18.455 -14.363 14.486 1.00 12.24 87 PHE A C 1
ATOM 685 O O . PHE A 1 90 ? 19.502 -14.084 13.891 1.00 13.01 87 PHE A O 1
ATOM 693 N N . LEU A 1 91 ? 17.640 -13.414 14.947 1.00 14.48 88 LEU A N 1
ATOM 694 C CA . LEU A 1 91 ? 17.995 -12.008 14.766 1.00 11.36 88 LEU A CA 1
ATOM 695 C C . LEU A 1 91 ? 19.270 -11.642 15.521 1.00 12.78 88 LEU A C 1
ATOM 696 O O . LEU A 1 91 ? 20.074 -10.841 15.028 1.00 17.92 88 LEU A O 1
ATOM 701 N N . ARG A 1 92 ? 19.485 -12.230 16.705 1.00 15.95 89 ARG A N 1
ATOM 702 C CA . ARG A 1 92 ? 20.727 -11.998 17.440 1.00 16.56 89 ARG A CA 1
ATOM 703 C C . ARG A 1 92 ? 21.930 -12.574 16.699 1.00 18.11 89 ARG A C 1
ATOM 704 O O . ARG A 1 92 ? 23.020 -11.993 16.731 1.00 19.48 89 ARG A O 1
ATOM 712 N N . GLN A 1 93 ? 21.757 -13.724 16.040 1.00 13.87 90 GLN A N 1
ATOM 713 C CA . GLN A 1 93 ? 22.882 -14.461 15.467 1.00 12.83 90 GLN A CA 1
ATOM 714 C C . GLN A 1 93 ? 23.188 -14.094 14.023 1.00 14.28 90 GLN A C 1
ATOM 715 O O . GLN A 1 93 ? 24.301 -14.362 13.553 1.00 16.31 90 GLN A O 1
ATOM 721 N N . VAL A 1 94 ? 22.239 -13.500 13.306 1.00 15.10 91 VAL A N 1
ATOM 722 C CA . VAL A 1 94 ? 22.414 -13.219 11.883 1.00 11.28 91 VAL A CA 1
ATOM 723 C C . VAL A 1 94 ? 22.260 -11.718 11.666 1.00 14.25 91 VAL A C 1
ATOM 724 O O . VAL A 1 94 ? 21.147 -11.236 11.411 1.00 13.97 91 VAL A O 1
ATOM 728 N N . PRO A 1 95 ? 23.351 -10.952 11.739 1.00 12.87 92 PRO A N 1
ATOM 729 C CA . PRO A 1 95 ? 23.228 -9.485 11.669 1.00 13.43 92 PRO A CA 1
ATOM 730 C C . PRO A 1 95 ? 22.571 -8.994 10.394 1.00 15.46 92 PRO A C 1
ATOM 731 O O . PRO A 1 95 ? 21.877 -7.968 10.420 1.00 15.69 92 PRO A O 1
ATOM 735 N N . ALA A 1 96 ? 22.746 -9.709 9.278 1.00 14.33 93 ALA A N 1
ATOM 736 C CA . ALA A 1 96 ? 22.154 -9.271 8.027 1.00 9.74 93 ALA A CA 1
ATOM 737 C C . ALA A 1 96 ? 20.642 -9.464 7.990 1.00 12.90 93 ALA A C 1
ATOM 738 O O . ALA A 1 96 ? 19.976 -8.879 7.128 1.00 14.74 93 ALA A O 1
ATOM 740 N N . ALA A 1 97 ? 20.087 -10.267 8.894 1.00 15.37 94 ALA A N 1
ATOM 741 C CA . ALA A 1 97 ? 18.652 -10.508 8.887 1.00 17.24 94 ALA A CA 1
ATOM 742 C C . ALA A 1 97 ? 17.897 -9.285 9.384 1.00 13.26 94 ALA A C 1
ATOM 743 O O . ALA A 1 97 ? 18.291 -8.646 10.363 1.00 15.72 94 ALA A O 1
ATOM 745 N N . THR A 1 98 ? 16.807 -8.955 8.688 1.00 10.23 95 THR A N 1
ATOM 746 C CA . THR A 1 98 ? 15.857 -7.962 9.160 1.00 12.49 95 THR A CA 1
ATOM 747 C C . THR A 1 98 ? 14.641 -8.591 9.821 1.00 14.12 95 THR A C 1
ATOM 748 O O . THR A 1 98 ? 13.946 -7.910 10.579 1.00 16.24 95 THR A O 1
ATOM 752 N N . GLY A 1 99 ? 14.376 -9.865 9.558 1.00 12.10 96 GLY A N 1
ATOM 753 C CA . GLY A 1 99 ? 13.195 -10.494 10.117 1.00 12.72 96 GLY A CA 1
ATOM 754 C C . GLY A 1 99 ? 13.311 -11.999 10.063 1.00 13.66 96 GLY A C 1
ATOM 755 O O . GLY A 1 99 ? 14.132 -12.554 9.326 1.00 15.54 96 GLY A O 1
ATOM 756 N N . ALA A 1 100 ? 12.459 -12.658 10.844 1.00 10.64 97 ALA A N 1
ATOM 757 C CA . ALA A 1 100 ? 12.384 -14.110 10.868 1.00 8.41 97 ALA A CA 1
ATOM 758 C C . ALA A 1 100 ? 10.924 -14.512 10.919 1.00 13.24 97 ALA A C 1
ATOM 759 O O . ALA A 1 100 ? 10.134 -13.920 11.664 1.00 13.41 97 ALA A O 1
ATOM 761 N N . ARG A 1 101 ? 10.570 -15.518 10.129 1.00 11.20 98 ARG A N 1
ATOM 762 C CA . ARG A 1 101 ? 9.248 -16.122 10.182 1.00 10.24 98 ARG A CA 1
ATOM 763 C C . ARG A 1 101 ? 9.412 -17.558 10.652 1.00 9.01 98 ARG A C 1
ATOM 764 O O . ARG A 1 101 ? 10.125 -18.337 10.021 1.00 10.26 98 ARG A O 1
ATOM 772 N N . ILE A 1 102 ? 8.782 -17.896 11.770 1.00 7.90 99 ILE A N 1
ATOM 773 C CA . ILE A 1 102 ? 8.860 -19.238 12.347 1.00 7.53 99 ILE A CA 1
ATOM 774 C C . ILE A 1 102 ? 7.452 -19.819 12.325 1.00 9.16 99 ILE A C 1
ATOM 775 O O . ILE A 1 102 ? 6.531 -19.243 12.910 1.00 10.10 99 ILE A O 1
ATOM 780 N N . ALA A 1 103 ? 7.276 -20.945 11.640 1.00 10.14 100 ALA A N 1
ATOM 781 C CA . ALA A 1 103 ? 5.990 -21.620 11.577 1.00 7.63 100 ALA A CA 1
ATOM 782 C C . ALA A 1 103 ? 6.099 -22.966 12.284 1.00 8.92 100 ALA A C 1
ATOM 783 O O . ALA A 1 103 ? 7.093 -23.676 12.128 1.00 10.25 100 ALA A O 1
ATOM 785 N N . ILE A 1 104 ? 5.097 -23.316 13.084 1.00 7.03 101 ILE A N 1
ATOM 786 C CA . ILE A 1 104 ? 5.132 -24.581 13.812 1.00 9.75 101 ILE A CA 1
ATOM 787 C C . ILE A 1 104 ? 3.774 -25.258 13.724 1.00 9.81 101 ILE A C 1
ATOM 788 O O . ILE A 1 104 ? 2.736 -24.612 13.891 1.00 11.76 101 ILE A O 1
ATOM 793 N N . GLU A 1 105 ? 3.793 -26.564 13.467 1.00 8.11 102 GLU A N 1
ATOM 794 C CA . GLU A 1 105 ? 2.644 -27.448 13.654 1.00 11.33 102 GLU A CA 1
ATOM 795 C C . GLU A 1 105 ? 2.881 -28.320 14.881 1.00 11.29 102 GLU A C 1
ATOM 796 O O . GLU A 1 105 ? 3.997 -28.804 15.091 1.00 11.12 102 GLU A O 1
ATOM 802 N N . GLU A 1 106 ? 1.834 -28.557 15.679 1.00 7.90 103 GLU A N 1
ATOM 803 C CA . GLU A 1 106 ? 1.931 -29.470 16.815 1.00 10.04 103 GLU A CA 1
ATOM 804 C C . GLU A 1 106 ? 0.930 -30.608 16.637 1.00 11.42 103 GLU A C 1
ATOM 805 O O . GLU A 1 106 ? -0.243 -30.361 16.327 1.00 9.89 103 GLU A O 1
ATOM 811 N N . TYR A 1 107 ? 1.397 -31.851 16.815 1.00 9.56 104 TYR A N 1
ATOM 812 C CA . TYR A 1 107 ? 0.561 -33.046 16.774 1.00 7.63 104 TYR A CA 1
ATOM 813 C C . TYR A 1 107 ? 0.290 -33.505 18.205 1.00 9.29 104 TYR A C 1
ATOM 814 O O . TYR A 1 107 ? 1.220 -33.848 18.937 1.00 10.21 104 TYR A O 1
ATOM 823 N N . ALA A 1 108 ? -0.975 -33.511 18.603 1.00 10.14 105 ALA A N 1
ATOM 824 C CA . ALA A 1 108 ? -1.321 -33.812 19.979 1.00 11.78 105 ALA A CA 1
ATOM 825 C C . ALA A 1 108 ? -1.343 -35.308 20.246 1.00 9.79 105 ALA A C 1
ATOM 826 O O . ALA A 1 108 ? -1.726 -36.112 19.393 1.00 11.78 105 ALA A O 1
ATOM 828 N N . TRP A 1 109 ? -0.944 -35.664 21.462 1.00 10.61 106 TRP A N 1
ATOM 829 C CA . TRP A 1 109 ? -0.957 -37.033 21.948 1.00 11.41 106 TRP A CA 1
ATOM 830 C C . TRP A 1 109 ? -1.787 -37.102 23.219 1.00 13.14 106 TRP A C 1
ATOM 831 O O . TRP A 1 109 ? -1.730 -36.191 24.055 1.00 13.89 106 TRP A O 1
ATOM 842 N N . ASP A 1 110 ? -2.532 -38.190 23.363 1.00 10.90 107 ASP A N 1
ATOM 843 C CA . ASP A 1 110 ? -3.212 -38.568 24.591 1.00 11.36 107 ASP A CA 1
ATOM 844 C C . ASP A 1 110 ? -2.464 -39.716 25.261 1.00 9.92 107 ASP A C 1
ATOM 845 O O . ASP A 1 110 ? -1.706 -40.450 24.623 1.00 11.81 107 ASP A O 1
ATOM 850 N N . ARG A 1 111 ? -2.708 -39.893 26.554 1.00 11.80 108 ARG A N 1
ATOM 851 C CA . ARG A 1 111 ? -2.179 -41.067 27.242 1.00 11.45 108 ARG A CA 1
ATOM 852 C C . ARG A 1 111 ? -3.006 -42.302 26.900 1.00 11.81 108 ARG A C 1
ATOM 853 O O . ARG A 1 111 ? -4.237 -42.231 26.802 1.00 14.52 108 ARG A O 1
ATOM 861 N N . ILE A 1 112 ? -2.335 -43.441 26.717 1.00 8.46 109 ILE A N 1
ATOM 862 C CA . ILE A 1 112 ? -3.079 -44.683 26.523 1.00 11.69 109 ILE A CA 1
ATOM 863 C C . ILE A 1 112 ? -3.843 -45.009 27.800 1.00 15.09 109 ILE A C 1
ATOM 864 O O . ILE A 1 112 ? -3.299 -44.933 28.906 1.00 12.46 109 ILE A O 1
ATOM 869 N N . ASP A 1 113 ? -5.116 -45.368 27.655 1.00 16.20 110 ASP A N 1
ATOM 870 C CA . ASP A 1 113 ? -5.937 -45.695 28.815 1.00 19.22 110 ASP A CA 1
ATOM 871 C C . ASP A 1 113 ? -5.615 -47.104 29.299 1.00 16.53 110 ASP A C 1
ATOM 872 O O . ASP A 1 113 ? -5.718 -48.070 28.537 1.00 21.32 110 ASP A O 1
ATOM 877 N N . VAL A 1 114 ? -5.218 -47.223 30.559 1.00 15.33 111 VAL A N 1
ATOM 878 C CA . VAL A 1 114 ? -4.945 -48.512 31.181 1.00 20.31 111 VAL A CA 1
ATOM 879 C C . VAL A 1 114 ? -5.950 -48.646 32.317 1.00 23.32 111 VAL A C 1
ATOM 880 O O . VAL A 1 114 ? -5.786 -48.022 33.373 1.00 20.27 111 VAL A O 1
ATOM 884 N N . ASP A 1 115 ? -7.014 -49.415 32.074 1.00 27.52 112 ASP A N 1
ATOM 885 C CA . ASP A 1 115 ? -8.078 -49.666 33.048 1.00 28.08 112 ASP A CA 1
ATOM 886 C C . ASP A 1 115 ? -8.549 -48.377 33.715 1.00 24.77 112 ASP A C 1
ATOM 887 O O . ASP A 1 115 ? -8.663 -48.282 34.940 1.00 30.06 112 ASP A O 1
ATOM 892 N N . GLY A 1 116 ? -8.836 -47.372 32.891 1.00 23.31 113 GLY A N 1
ATOM 893 C CA . GLY A 1 116 ? -9.446 -46.143 33.357 1.00 22.84 113 GLY A CA 1
ATOM 894 C C . GLY A 1 116 ? -8.487 -45.021 33.704 1.00 26.22 113 GLY A C 1
ATOM 895 O O . GLY A 1 116 ? -8.947 -43.900 33.955 1.00 27.81 113 GLY A O 1
ATOM 896 N N . THR A 1 117 ? -7.179 -45.276 33.720 1.00 22.95 114 THR A N 1
ATOM 897 C CA . THR A 1 117 ? -6.188 -44.266 34.072 1.00 19.21 114 THR A CA 1
ATOM 898 C C . THR A 1 117 ? -5.181 -44.141 32.939 1.00 15.14 114 THR A C 1
ATOM 899 O O . THR A 1 117 ? -4.696 -45.153 32.433 1.00 18.17 114 THR A O 1
ATOM 903 N N . GLY A 1 118 ? -4.846 -42.907 32.564 1.00 14.28 115 GLY A N 1
ATOM 904 C CA . GLY A 1 118 ? -3.849 -42.701 31.519 1.00 16.57 115 GLY A CA 1
ATOM 905 C C . GLY A 1 118 ? -2.464 -43.144 31.969 1.00 14.66 115 GLY A C 1
ATOM 906 O O . GLY A 1 118 ? -2.048 -42.912 33.106 1.00 20.43 115 GLY A O 1
ATOM 907 N N . HIS A 1 119 ? -1.740 -43.783 31.055 1.00 10.11 116 HIS A N 1
ATOM 908 C CA . HIS A 1 119 ? -0.448 -44.376 31.373 1.00 11.76 116 HIS A CA 1
ATOM 909 C C . HIS A 1 119 ? 0.616 -43.296 31.514 1.00 15.74 116 HIS A C 1
ATOM 910 O O . HIS A 1 119 ? 0.557 -42.249 30.864 1.00 12.21 116 HIS A O 1
ATOM 917 N N . ASP A 1 120 ? 1.612 -43.583 32.361 1.00 12.49 117 ASP A N 1
ATOM 918 C CA . ASP A 1 120 ? 2.680 -42.629 32.658 1.00 12.64 117 ASP A CA 1
ATOM 919 C C . ASP A 1 120 ? 3.501 -42.268 31.422 1.00 13.44 117 ASP A C 1
ATOM 920 O O . ASP A 1 120 ? 3.994 -41.140 31.305 1.00 13.57 117 ASP A O 1
ATOM 925 N N . HIS A 1 121 ? 3.723 -43.232 30.518 1.00 13.64 118 HIS A N 1
ATOM 926 C CA . HIS A 1 121 ? 4.663 -42.980 29.428 1.00 11.44 118 HIS A CA 1
ATOM 927 C C . HIS A 1 121 ? 4.279 -43.709 28.140 1.00 12.29 118 HIS A C 1
ATOM 928 O O . HIS A 1 121 ? 5.139 -43.950 27.286 1.00 15.38 118 HIS A O 1
ATOM 935 N N . GLY A 1 122 ? 2.998 -44.020 27.968 1.00 11.58 119 GLY A N 1
ATOM 936 C CA . GLY A 1 122 ? 2.494 -44.643 26.761 1.00 11.15 119 GLY A CA 1
ATOM 937 C C . GLY A 1 122 ? 1.382 -43.790 26.190 1.00 13.86 119 GLY A C 1
ATOM 938 O O . GLY A 1 122 ? 0.445 -43.434 26.912 1.00 11.23 119 GLY A O 1
ATOM 939 N N . PHE A 1 123 ? 1.468 -43.462 24.903 1.00 9.04 120 PHE A N 1
ATOM 940 C CA . PHE A 1 123 ? 0.661 -42.410 24.296 1.00 7.56 120 PHE A CA 1
ATOM 941 C C . PHE A 1 123 ? 0.077 -42.881 22.971 1.00 9.64 120 PHE A C 1
ATOM 942 O O . PHE A 1 123 ? 0.621 -43.759 22.309 1.00 10.34 120 PHE A O 1
ATOM 950 N N . VAL A 1 124 ? -1.028 -42.250 22.583 1.00 9.09 121 VAL A N 1
ATOM 951 C CA . VAL A 1 124 ? -1.684 -42.497 21.307 1.00 7.95 121 VAL A CA 1
ATOM 952 C C . VAL A 1 124 ? -2.022 -41.147 20.689 1.00 7.46 121 VAL A C 1
ATOM 953 O O . VAL A 1 124 ? -2.437 -40.222 21.396 1.00 10.02 121 VAL A O 1
ATOM 957 N N . ARG A 1 125 ? -1.808 -41.014 19.377 1.00 7.86 122 ARG A N 1
ATOM 958 C CA . ARG A 1 125 ? -2.079 -39.731 18.741 1.00 12.76 122 ARG A CA 1
ATOM 959 C C . ARG A 1 125 ? -3.562 -39.392 18.851 1.00 15.30 122 ARG A C 1
ATOM 960 O O . ARG A 1 125 ? -4.423 -40.265 18.717 1.00 16.81 122 ARG A O 1
ATOM 968 N N . ARG A 1 126 ? -3.855 -38.107 19.097 1.00 14.92 123 ARG A N 1
ATOM 969 C CA . ARG A 1 126 ? -5.238 -37.670 19.270 1.00 17.82 123 ARG A CA 1
ATOM 970 C C . ARG A 1 126 ? -5.980 -37.635 17.939 1.00 20.94 123 ARG A C 1
ATOM 971 O O . ARG A 1 126 ? -7.157 -38.014 17.869 1.00 21.51 123 ARG A O 1
ATOM 979 N N . GLY A 1 127 ? -5.319 -37.162 16.885 1.00 19.77 124 GLY A N 1
ATOM 980 C CA . GLY A 1 127 ? -5.827 -37.319 15.534 1.00 18.57 124 GLY A CA 1
ATOM 981 C C . GLY A 1 127 ? -6.995 -36.435 15.148 1.00 24.15 124 GLY A C 1
ATOM 982 O O . GLY A 1 127 ? -7.799 -36.828 14.296 1.00 24.77 124 GLY A O 1
ATOM 983 N N . GLN A 1 128 ? -7.110 -35.247 15.733 1.00 15.78 125 GLN A N 1
ATOM 984 C CA . GLN A 1 128 ? -8.254 -34.373 15.479 1.00 16.54 125 GLN A CA 1
ATOM 985 C C . GLN A 1 128 ? -7.794 -32.983 15.100 1.00 18.13 125 GLN A C 1
ATOM 986 O O . GLN A 1 128 ? -8.227 -31.976 15.666 1.00 20.29 125 GLN A O 1
ATOM 992 N N . GLY A 1 129 ? -6.903 -32.918 14.127 1.00 14.04 126 GLY A N 1
ATOM 993 C CA . GLY A 1 129 ? -6.433 -31.654 13.611 1.00 19.82 126 GLY A CA 1
ATOM 994 C C . GLY A 1 129 ? -5.098 -31.258 14.209 1.00 19.67 126 GLY A C 1
ATOM 995 O O . GLY A 1 129 ? -4.623 -31.808 15.207 1.00 23.33 126 GLY A O 1
ATOM 996 N N . THR A 1 130 ? -4.497 -30.264 13.578 1.00 11.51 127 THR A N 1
ATOM 997 C CA . THR A 1 130 ? -3.167 -29.805 13.932 1.00 9.87 127 THR A CA 1
ATOM 998 C C . THR A 1 130 ? -3.266 -28.390 14.474 1.00 9.87 127 THR A C 1
ATOM 999 O O . THR A 1 130 ? -3.891 -27.534 13.845 1.00 17.47 127 THR A O 1
ATOM 1003 N N . ARG A 1 131 ? -2.665 -28.151 15.642 1.00 8.20 128 ARG A N 1
ATOM 1004 C CA . ARG A 1 131 ? -2.514 -26.793 16.151 1.00 8.27 128 ARG A CA 1
ATOM 1005 C C . ARG A 1 131 ? -1.314 -26.135 15.480 1.00 11.81 128 ARG A C 1
ATOM 1006 O O . ARG A 1 131 ? -0.261 -26.759 15.328 1.00 11.57 128 ARG A O 1
ATOM 1014 N N . THR A 1 132 ? -1.473 -24.879 15.054 1.00 7.60 129 THR A N 1
ATOM 1015 C CA . THR A 1 132 ? -0.429 -24.210 14.280 1.00 6.30 129 THR A CA 1
ATOM 1016 C C . THR A 1 132 ? -0.115 -22.842 14.866 1.00 8.36 129 THR A C 1
ATOM 1017 O O . THR A 1 132 ? -0.911 -22.254 15.603 1.00 8.01 129 THR A O 1
ATOM 1021 N N . THR A 1 133 ? 1.081 -22.344 14.546 1.00 6.69 130 THR A N 1
ATOM 1022 C CA . THR A 1 133 ? 1.383 -20.938 14.785 1.00 7.74 130 THR A CA 1
ATOM 1023 C C . THR A 1 133 ? 2.294 -20.447 13.667 1.00 9.48 130 THR A C 1
ATOM 1024 O O . THR A 1 133 ? 3.028 -21.228 13.048 1.00 9.58 130 THR A O 1
ATOM 1028 N N . VAL A 1 134 ? 2.181 -19.157 13.364 1.00 10.15 131 VAL A N 1
ATOM 1029 C CA . VAL A 1 134 ? 3.088 -18.456 12.455 1.00 9.66 131 VAL A CA 1
ATOM 1030 C C . VAL A 1 134 ? 3.515 -17.188 13.171 1.00 10.78 131 VAL A C 1
ATOM 1031 O O . VAL A 1 134 ? 2.693 -16.291 13.404 1.00 11.05 131 VAL A O 1
ATOM 1035 N N . VAL A 1 135 ? 4.793 -17.104 13.526 1.00 8.66 132 VAL A N 1
ATOM 1036 C CA . VAL A 1 135 ? 5.309 -15.982 14.301 1.00 9.34 132 VAL A CA 1
ATOM 1037 C C . VAL A 1 135 ? 6.321 -15.239 13.451 1.00 9.85 132 VAL A C 1
ATOM 1038 O O . VAL A 1 135 ? 7.249 -15.849 12.904 1.00 10.15 132 VAL A O 1
ATOM 1042 N N . THR A 1 136 ? 6.140 -13.925 13.329 1.00 8.31 133 THR A N 1
ATOM 1043 C CA . THR A 1 136 ? 7.061 -13.083 12.584 1.00 13.11 133 THR A CA 1
ATOM 1044 C C . THR A 1 136 ? 7.676 -12.102 13.568 1.00 12.29 133 THR A C 1
ATOM 1045 O O . THR A 1 136 ? 6.954 -11.478 14.352 1.00 12.33 133 THR A O 1
ATOM 1049 N N . VAL A 1 137 ? 9.007 -12.023 13.573 1.00 10.45 134 VAL A N 1
ATOM 1050 C CA . VAL A 1 137 ? 9.736 -11.062 14.392 1.00 9.96 134 VAL A CA 1
ATOM 1051 C C . VAL A 1 137 ? 10.594 -10.216 13.465 1.00 13.03 134 VAL A C 1
ATOM 1052 O O . VAL A 1 137 ? 11.347 -10.753 12.647 1.00 15.83 134 VAL A O 1
ATOM 1056 N N . GLU A 1 138 ? 10.482 -8.900 13.592 1.00 11.85 135 GLU A N 1
ATOM 1057 C CA . GLU A 1 138 ? 11.236 -7.975 12.760 1.00 13.31 135 GLU A CA 1
ATOM 1058 C C . GLU A 1 138 ? 11.952 -6.966 13.643 1.00 15.67 135 GLU A C 1
ATOM 1059 O O . GLU A 1 138 ? 11.347 -6.395 14.556 1.00 18.91 135 GLU A O 1
ATOM 1065 N N . GLY A 1 139 ? 13.243 -6.764 13.386 1.00 12.55 136 GLY A N 1
ATOM 1066 C CA . GLY A 1 139 ? 13.969 -5.705 14.055 1.00 11.71 136 GLY A CA 1
ATOM 1067 C C . GLY A 1 139 ? 14.469 -6.104 15.430 1.00 14.22 136 GLY A C 1
ATOM 1068 O O . GLY A 1 139 ? 14.249 -7.214 15.926 1.00 16.72 136 GLY A O 1
ATOM 1069 N N . ARG A 1 140 ? 15.164 -5.154 16.059 1.00 17.14 137 ARG A N 1
ATOM 1070 C CA . ARG A 1 140 ? 15.881 -5.395 17.304 1.00 15.27 137 ARG A CA 1
ATOM 1071 C C . ARG A 1 140 ? 15.712 -4.202 18.234 1.00 18.89 137 ARG A C 1
ATOM 1072 O O . ARG A 1 140 ? 15.491 -3.073 17.788 1.00 22.86 137 ARG A O 1
ATOM 1080 N N . GLY A 1 141 ? 15.837 -4.462 19.533 1.00 21.26 138 GLY A N 1
ATOM 1081 C CA . GLY A 1 141 ? 15.782 -3.377 20.506 1.00 20.43 138 GLY A CA 1
ATOM 1082 C C . GLY A 1 141 ? 14.434 -2.682 20.509 1.00 22.57 138 GLY A C 1
ATOM 1083 O O . GLY A 1 141 ? 13.376 -3.318 20.430 1.00 21.61 138 GLY A O 1
ATOM 1084 N N . ASP A 1 142 ? 14.466 -1.346 20.599 1.00 20.61 139 ASP A N 1
ATOM 1085 C CA . ASP A 1 142 ? 13.225 -0.582 20.631 1.00 23.52 139 ASP A CA 1
ATOM 1086 C C . ASP A 1 142 ? 12.446 -0.690 19.331 1.00 21.54 139 ASP A C 1
ATOM 1087 O O . ASP A 1 142 ? 11.237 -0.432 19.325 1.00 24.03 139 ASP A O 1
ATOM 1092 N N . GLU A 1 143 ? 13.108 -1.068 18.238 1.00 21.59 140 GLU A N 1
ATOM 1093 C CA . GLU A 1 143 ? 12.492 -1.171 16.923 1.00 22.63 140 GLU A CA 1
ATOM 1094 C C . GLU A 1 143 ? 11.870 -2.540 16.666 1.00 19.26 140 GLU A C 1
ATOM 1095 O O . GLU A 1 143 ? 11.223 -2.726 15.629 1.00 17.69 140 GLU A O 1
ATOM 1101 N N . ARG A 1 144 ? 12.054 -3.490 17.578 1.00 18.39 141 ARG A N 1
ATOM 1102 C CA . ARG A 1 144 ? 11.506 -4.832 17.401 1.00 18.33 141 ARG A CA 1
ATOM 1103 C C . ARG A 1 144 ? 9.982 -4.807 17.361 1.00 18.30 141 ARG A C 1
ATOM 1104 O O . ARG A 1 144 ? 9.329 -4.150 18.180 1.00 18.34 141 ARG A O 1
ATOM 1112 N N . ARG A 1 145 ? 9.420 -5.521 16.389 1.00 15.88 142 ARG A N 1
ATOM 1113 C CA . ARG A 1 145 ? 7.990 -5.761 16.286 1.00 16.18 142 ARG A CA 1
ATOM 1114 C C . ARG A 1 145 ? 7.776 -7.254 16.125 1.00 14.34 142 ARG A C 1
ATOM 1115 O O . ARG A 1 145 ? 8.548 -7.922 15.436 1.00 17.00 142 ARG A O 1
ATOM 1123 N N . ALA A 1 146 ? 6.730 -7.778 16.755 1.00 11.57 143 ALA A N 1
ATOM 1124 C CA . ALA A 1 146 ? 6.410 -9.191 16.607 1.00 11.58 143 ALA A CA 1
ATOM 1125 C C . ALA A 1 146 ? 4.923 -9.344 16.334 1.00 14.40 143 ALA A C 1
ATOM 1126 O O . ALA A 1 146 ? 4.107 -8.519 16.758 1.00 13.90 143 ALA A O 1
ATOM 1128 N N . TRP A 1 147 ? 4.583 -10.406 15.606 1.00 12.67 144 TRP A N 1
ATOM 1129 C CA . TRP A 1 147 ? 3.206 -10.748 15.289 1.00 10.04 144 TRP A CA 1
ATOM 1130 C C . TRP A 1 147 ? 3.028 -12.244 15.458 1.00 12.96 144 TRP A C 1
ATOM 1131 O O . TRP A 1 147 ? 3.876 -13.024 15.010 1.00 12.03 144 TRP A O 1
ATOM 1142 N N . VAL A 1 148 ? 1.903 -12.645 16.045 1.00 10.47 145 VAL A N 1
ATOM 1143 C CA . VAL A 1 148 ? 1.594 -14.057 16.234 1.00 7.11 145 VAL A CA 1
ATOM 1144 C C . VAL A 1 148 ? 0.276 -14.403 15.552 1.00 9.55 145 VAL A C 1
ATOM 1145 O O . VAL A 1 148 ? -0.772 -13.824 15.867 1.00 11.83 145 VAL A O 1
ATOM 1149 N N . LEU A 1 149 ? 0.322 -15.374 14.643 1.00 8.83 146 LEU A N 1
ATOM 1150 C CA . LEU A 1 149 ? -0.873 -16.049 14.176 1.00 10.01 146 LEU A CA 1
ATOM 1151 C C . LEU A 1 149 ? -0.924 -17.415 14.836 1.00 13.64 146 LEU A C 1
ATOM 1152 O O . LEU A 1 149 ? 0.111 -18.070 14.993 1.00 12.43 146 LEU A O 1
ATOM 1157 N N . SER A 1 150 ? -2.113 -17.835 15.246 1.00 7.84 147 SER A N 1
ATOM 1158 C CA . SER A 1 150 ? -2.298 -19.215 15.667 1.00 9.19 147 SER A CA 1
ATOM 1159 C C . SER A 1 150 ? -3.460 -19.822 14.893 1.00 10.99 147 SER A C 1
ATOM 1160 O O . SER A 1 150 ? -4.229 -19.117 14.239 1.00 13.94 147 SER A O 1
ATOM 1163 N N . GLY A 1 151 ? -3.560 -21.150 14.904 1.00 7.60 148 GLY A N 1
ATOM 1164 C CA . GLY A 1 151 ? -4.595 -21.710 14.054 1.00 9.65 148 GLY A CA 1
ATOM 1165 C C . GLY A 1 151 ? -4.796 -23.193 14.257 1.00 9.20 148 GLY A C 1
ATOM 1166 O O . GLY A 1 151 ? -4.170 -23.827 15.107 1.00 9.32 148 GLY A O 1
ATOM 1167 N N . ILE A 1 152 ? -5.691 -23.731 13.437 1.00 7.88 149 ILE A N 1
ATOM 1168 C CA . ILE A 1 152 ? -6.052 -25.145 13.412 1.00 6.91 149 ILE A CA 1
ATOM 1169 C C . ILE A 1 152 ? -6.120 -25.561 11.955 1.00 8.18 149 ILE A C 1
ATOM 1170 O O . ILE A 1 152 ? -6.668 -24.831 11.123 1.00 9.09 149 ILE A O 1
ATOM 1175 N N . SER A 1 153 ? -5.578 -26.738 11.647 1.00 10.18 150 SER A N 1
ATOM 1176 C CA . SER A 1 153 ? -5.666 -27.291 10.305 1.00 7.78 150 SER A CA 1
ATOM 1177 C C . SER A 1 153 ? -6.161 -28.728 10.381 1.00 9.34 150 SER A C 1
ATOM 1178 O O . SER A 1 153 ? -5.978 -29.411 11.390 1.00 11.01 150 SER A O 1
ATOM 1181 N N . ASP A 1 154 ? -6.831 -29.160 9.305 1.00 9.89 151 ASP A N 1
ATOM 1182 C CA . ASP A 1 154 ? -7.263 -30.550 9.132 1.00 11.74 151 ASP A CA 1
ATOM 1183 C C . ASP A 1 154 ? -8.209 -30.999 10.247 1.00 9.10 151 ASP A C 1
ATOM 1184 O O . ASP A 1 154 ? -8.149 -32.127 10.730 1.00 10.58 151 ASP A O 1
ATOM 1189 N N . LEU A 1 155 ? -9.112 -30.113 10.642 1.00 8.27 152 LEU A N 1
ATOM 1190 C CA . LEU A 1 155 ? -10.126 -30.438 11.640 1.00 10.82 152 LEU A CA 1
ATOM 1191 C C . LEU A 1 155 ? -11.358 -30.895 10.869 1.00 8.84 152 LEU A C 1
ATOM 1192 O O . LEU A 1 155 ? -12.052 -30.088 10.249 1.00 12.69 152 LEU A O 1
ATOM 1197 N N . ILE A 1 156 ? -11.592 -32.202 10.853 1.00 10.02 153 ILE A N 1
ATOM 1198 C CA . ILE A 1 156 ? -12.575 -32.794 9.953 1.00 8.47 153 ILE A CA 1
ATOM 1199 C C . ILE A 1 156 ? -13.889 -32.904 10.706 1.00 9.23 153 ILE A C 1
ATOM 1200 O O . ILE A 1 156 ? -13.977 -33.614 11.715 1.00 10.94 153 ILE A O 1
ATOM 1205 N N . ILE A 1 157 ? -14.899 -32.187 10.224 1.00 7.53 154 ILE A N 1
ATOM 1206 C CA . ILE A 1 157 ? -16.177 -32.043 10.911 1.00 8.42 154 ILE A CA 1
ATOM 1207 C C . ILE A 1 157 ? -17.307 -32.155 9.894 1.00 11.89 154 ILE A C 1
ATOM 1208 O O . ILE A 1 157 ? -17.133 -31.867 8.706 1.00 11.51 154 ILE A O 1
ATOM 1213 N N . ALA A 1 158 ? -18.481 -32.566 10.370 1.00 9.10 155 ALA A N 1
ATOM 1214 C CA . ALA A 1 158 ? -19.622 -32.729 9.480 1.00 8.54 155 ALA A CA 1
ATOM 1215 C C . ALA A 1 158 ? -20.919 -32.566 10.253 1.00 9.21 155 ALA A C 1
ATOM 1216 O O . ALA A 1 158 ? -21.018 -32.983 11.412 1.00 11.54 155 ALA A O 1
ATOM 1218 N N . LYS A 1 159 ? -21.909 -31.969 9.594 1.00 9.95 156 LYS A N 1
ATOM 1219 C CA . LYS A 1 159 ? -23.300 -31.983 10.045 1.00 13.19 156 LYS A CA 1
ATOM 1220 C C . LYS A 1 159 ? -24.130 -32.834 9.093 1.00 11.70 156 LYS A C 1
ATOM 1221 O O . LYS A 1 159 ? -23.991 -32.725 7.873 1.00 11.01 156 LYS A O 1
ATOM 1227 N N . THR A 1 160 ? -25.028 -33.648 9.641 1.00 8.14 157 THR A N 1
ATOM 1228 C CA . THR A 1 160 ? -25.869 -34.486 8.800 1.00 10.86 157 THR A CA 1
ATOM 1229 C C . THR A 1 160 ? -27.222 -33.855 8.500 1.00 12.36 157 THR A C 1
ATOM 1230 O O . THR A 1 160 ? -27.966 -34.382 7.664 1.00 12.89 157 THR A O 1
ATOM 1234 N N . THR A 1 161 ? -27.553 -32.751 9.158 1.00 11.22 158 THR A N 1
ATOM 1235 C CA . THR A 1 161 ? -28.729 -31.942 8.854 1.00 12.80 158 THR A CA 1
ATOM 1236 C C . THR A 1 161 ? -28.433 -30.550 9.401 1.00 12.14 158 THR A C 1
ATOM 1237 O O . THR A 1 161 ? -27.300 -30.263 9.800 1.00 11.51 158 THR A O 1
ATOM 1241 N N . GLY A 1 162 ? -29.435 -29.677 9.419 1.00 12.86 159 GLY A N 1
ATOM 1242 C CA . GLY A 1 162 ? -29.161 -28.306 9.800 1.00 11.11 159 GLY A CA 1
ATOM 1243 C C . GLY A 1 162 ? -28.324 -27.573 8.776 1.00 13.46 159 GLY A C 1
ATOM 1244 O O . GLY A 1 162 ? -27.536 -26.696 9.135 1.00 13.31 159 GLY A O 1
ATOM 1245 N N . SER A 1 163 ? -28.459 -27.931 7.502 1.00 14.45 160 SER A N 1
ATOM 1246 C CA . SER A 1 163 ? -27.759 -27.248 6.423 1.00 10.88 160 SER A CA 1
ATOM 1247 C C . SER A 1 163 ? -28.686 -27.187 5.225 1.00 12.10 160 SER A C 1
ATOM 1248 O O . SER A 1 163 ? -29.241 -28.212 4.827 1.00 11.66 160 SER A O 1
ATOM 1251 N N . GLU A 1 164 ? -28.859 -25.985 4.677 1.00 11.90 161 GLU A N 1
ATOM 1252 C CA . GLU A 1 164 ? -29.670 -25.734 3.497 1.00 15.89 161 GLU A CA 1
ATOM 1253 C C . GLU A 1 164 ? -28.821 -25.010 2.462 1.00 12.34 161 GLU A C 1
ATOM 1254 O O . GLU A 1 164 ? -27.751 -24.482 2.765 1.00 13.14 161 GLU A O 1
ATOM 1260 N N . PHE A 1 165 ? -29.319 -24.969 1.226 1.00 12.53 162 PHE A N 1
ATOM 1261 C CA . PHE A 1 165 ? -28.728 -24.095 0.215 1.00 12.15 162 PHE A CA 1
ATOM 1262 C C . PHE A 1 165 ? -29.811 -23.856 -0.832 1.00 15.06 162 PHE A C 1
ATOM 1263 O O . PHE A 1 165 ? -30.098 -24.746 -1.635 1.00 12.10 162 PHE A O 1
ATOM 1271 N N . HIS A 1 166 ? -30.404 -22.663 -0.812 1.00 14.35 163 HIS A N 1
ATOM 1272 C CA . HIS A 1 166 ? -31.478 -22.334 -1.741 1.00 13.70 163 HIS A CA 1
ATOM 1273 C C . HIS A 1 166 ? -31.434 -20.840 -2.020 1.00 12.32 163 HIS A C 1
ATOM 1274 O O . HIS A 1 166 ? -30.660 -20.094 -1.412 1.00 13.96 163 HIS A O 1
ATOM 1281 N N . GLY A 1 167 ? -32.259 -20.403 -2.965 1.00 12.36 164 GLY A N 1
ATOM 1282 C CA . GLY A 1 167 ? -32.317 -18.981 -3.246 1.00 12.02 164 GLY A CA 1
ATOM 1283 C C . GLY A 1 167 ? -31.076 -18.428 -3.909 1.00 16.51 164 GLY A C 1
ATOM 1284 O O . GLY A 1 167 ? -30.811 -17.226 -3.804 1.00 14.99 164 GLY A O 1
ATOM 1285 N N . PHE A 1 168 ? -30.314 -19.264 -4.607 1.00 14.10 165 PHE A N 1
ATOM 1286 C CA . PHE A 1 168 ? -29.061 -18.806 -5.177 1.00 12.60 165 PHE A CA 1
ATOM 1287 C C . PHE A 1 168 ? -29.289 -18.254 -6.580 1.00 12.14 165 PHE A C 1
ATOM 1288 O O . PHE A 1 168 ? -30.362 -18.404 -7.166 1.00 15.83 165 PHE A O 1
ATOM 1296 N N . LEU A 1 169 ? -28.265 -17.582 -7.104 1.00 12.34 166 LEU A N 1
ATOM 1297 C CA . LEU A 1 169 ? -28.331 -17.027 -8.445 1.00 12.44 166 LEU A CA 1
ATOM 1298 C C . LEU A 1 169 ? -28.490 -18.146 -9.457 1.00 22.25 166 LEU A C 1
ATOM 1299 O O . LEU A 1 169 ? -27.702 -19.097 -9.483 1.00 19.19 166 LEU A O 1
ATOM 1304 N N . LYS A 1 170 ? -29.506 -18.051 -10.297 1.00 30.75 167 LYS A N 1
ATOM 1305 C CA . LYS A 1 170 ? -29.599 -19.083 -11.307 1.00 30.99 167 LYS A CA 1
ATOM 1306 C C . LYS A 1 170 ? -28.983 -18.593 -12.608 1.00 24.99 167 LYS A C 1
ATOM 1307 O O . LYS A 1 170 ? -28.772 -17.397 -12.835 1.00 27.91 167 LYS A O 1
ATOM 1313 N N . ASP A 1 171 ? -28.668 -19.561 -13.449 1.00 20.41 168 ASP A N 1
ATOM 1314 C CA . ASP A 1 171 ? -27.784 -19.379 -14.577 1.00 16.80 168 ASP A CA 1
ATOM 1315 C C . ASP A 1 171 ? -28.076 -20.527 -15.523 1.00 12.89 168 ASP A C 1
ATOM 1316 O O . ASP A 1 171 ? -28.553 -21.582 -15.093 1.00 18.77 168 ASP A O 1
ATOM 1321 N N . GLU A 1 172 ? -27.821 -20.306 -16.814 1.00 16.06 169 GLU A N 1
ATOM 1322 C CA . GLU A 1 172 ? -28.148 -21.308 -17.824 1.00 22.99 169 GLU A CA 1
ATOM 1323 C C . GLU A 1 172 ? -27.393 -22.618 -17.629 1.00 23.85 169 GLU A C 1
ATOM 1324 O O . GLU A 1 172 ? -27.844 -23.657 -18.124 1.00 24.77 169 GLU A O 1
ATOM 1330 N N . TYR A 1 173 ? -26.269 -22.607 -16.910 1.00 18.14 170 TYR A N 1
ATOM 1331 C CA . TYR A 1 173 ? -25.500 -23.821 -16.701 1.00 16.07 170 TYR A CA 1
ATOM 1332 C C . TYR A 1 173 ? -25.764 -24.459 -15.339 1.00 14.53 170 TYR A C 1
ATOM 1333 O O . TYR A 1 173 ? -25.044 -25.388 -14.954 1.00 17.29 170 TYR A O 1
ATOM 1342 N N . THR A 1 174 ? -26.769 -23.989 -14.606 1.00 15.21 171 THR A N 1
ATOM 1343 C CA . THR A 1 174 ? -27.065 -24.540 -13.287 1.00 18.52 171 THR A CA 1
ATOM 1344 C C . THR A 1 174 ? -27.942 -25.777 -13.412 1.00 16.79 171 THR A C 1
ATOM 1345 O O . THR A 1 174 ? -29.012 -25.728 -14.029 1.00 23.13 171 THR A O 1
ATOM 1349 N N . THR A 1 175 ? -27.481 -26.884 -12.830 1.00 13.90 172 THR A N 1
ATOM 1350 C CA . THR A 1 175 ? -28.267 -28.103 -12.691 1.00 12.30 172 THR A CA 1
ATOM 1351 C C . THR A 1 175 ? -28.587 -28.436 -11.243 1.00 19.45 172 THR A C 1
ATOM 1352 O O . THR A 1 175 ? -29.407 -29.329 -10.993 1.00 18.87 172 THR A O 1
ATOM 1356 N N . LEU A 1 176 ? -27.954 -27.754 -10.291 1.00 14.91 173 LEU A N 1
ATOM 1357 C CA . LEU A 1 176 ? -28.141 -28.053 -8.880 1.00 11.67 173 LEU A CA 1
ATOM 1358 C C . LEU A 1 176 ? -29.524 -27.622 -8.415 1.00 14.17 173 LEU A C 1
ATOM 1359 O O . LEU A 1 176 ? -29.938 -26.478 -8.626 1.00 15.52 173 LEU A O 1
ATOM 1364 N N . GLU A 1 177 ? -30.228 -28.541 -7.766 1.00 13.64 174 GLU A N 1
ATOM 1365 C CA . GLU A 1 177 ? -31.513 -28.235 -7.160 1.00 15.14 174 GLU A CA 1
ATOM 1366 C C . GLU A 1 177 ? -31.331 -27.536 -5.817 1.00 18.19 174 GLU A C 1
ATOM 1367 O O . GLU A 1 177 ? -30.447 -27.887 -5.029 1.00 16.85 174 GLU A O 1
ATOM 1373 N N . GLU A 1 178 ? -32.184 -26.548 -5.561 1.00 18.58 175 GLU A N 1
ATOM 1374 C CA . GLU A 1 178 ? -32.289 -25.970 -4.229 1.00 11.68 175 GLU A CA 1
ATOM 1375 C C . GLU A 1 178 ? -32.622 -27.057 -3.211 1.00 15.88 175 GLU A C 1
ATOM 1376 O O . GLU A 1 178 ? -33.264 -28.059 -3.529 1.00 16.91 175 GLU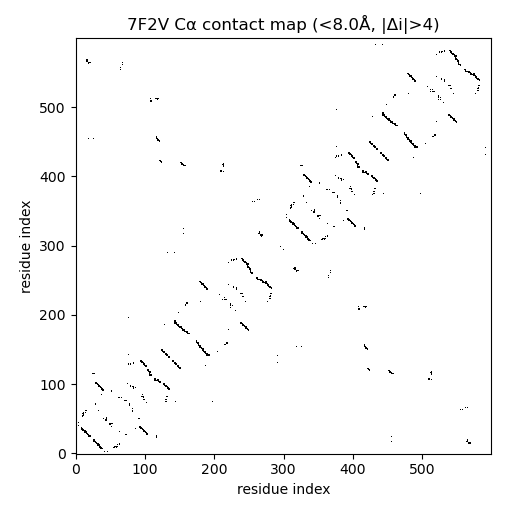 A O 1
ATOM 1382 N N . THR A 1 179 ? -32.175 -26.864 -1.970 1.00 14.45 176 THR A N 1
ATOM 1383 C CA . THR A 1 179 ? -32.466 -27.857 -0.949 1.00 15.06 176 THR A CA 1
ATOM 1384 C C . THR A 1 179 ? -32.603 -27.189 0.405 1.00 15.73 176 THR A C 1
ATOM 1385 O O . THR A 1 179 ? -32.001 -26.145 0.668 1.00 14.74 176 THR A O 1
ATOM 1389 N N . HIS A 1 180 ? -33.409 -27.807 1.266 1.00 13.88 177 HIS A N 1
ATOM 1390 C CA . HIS A 1 180 ? -33.548 -27.379 2.649 1.00 15.67 177 HIS A CA 1
ATOM 1391 C C . HIS A 1 180 ? -32.932 -28.373 3.629 1.00 12.04 177 HIS A C 1
ATOM 1392 O O . HIS A 1 180 ? -33.088 -28.211 4.846 1.00 16.35 177 HIS A O 1
ATOM 1399 N N . ASP A 1 181 ? -32.198 -29.374 3.136 1.00 12.21 178 ASP A N 1
ATOM 1400 C CA . ASP A 1 181 ? -31.590 -30.374 4.009 1.00 11.28 178 ASP A CA 1
ATOM 1401 C C . ASP A 1 181 ? -30.488 -31.087 3.248 1.00 12.05 178 ASP A C 1
ATOM 1402 O O . ASP A 1 181 ? -30.746 -31.718 2.215 1.00 16.62 178 ASP A O 1
ATOM 1407 N N . ARG A 1 182 ? -29.268 -31.006 3.763 1.00 13.43 179 ARG A N 1
ATOM 1408 C CA . ARG A 1 182 ? -28.139 -31.677 3.150 1.00 11.28 179 ARG A CA 1
ATOM 1409 C C . ARG A 1 182 ? -27.105 -31.915 4.235 1.00 7.31 179 ARG A C 1
ATOM 1410 O O . ARG A 1 182 ? -27.209 -31.393 5.348 1.00 9.68 179 ARG A O 1
ATOM 1418 N N . ILE A 1 183 ? -26.087 -32.685 3.882 1.00 9.00 180 ILE A N 1
ATOM 1419 C CA . ILE A 1 183 ? -24.901 -32.811 4.719 1.00 6.25 180 ILE A CA 1
ATOM 1420 C C . ILE A 1 183 ? -23.993 -31.621 4.443 1.00 9.78 180 ILE A C 1
ATOM 1421 O O . ILE A 1 183 ? -23.882 -31.159 3.302 1.00 11.82 180 ILE A O 1
ATOM 1426 N N . LEU A 1 184 ? -23.344 -31.118 5.490 1.00 11.13 181 LEU A N 1
ATOM 1427 C CA . LEU A 1 184 ? -22.290 -30.117 5.364 1.00 12.58 181 LEU A CA 1
ATOM 1428 C C . LEU A 1 184 ? -21.042 -30.692 6.022 1.00 8.75 181 LEU A C 1
ATOM 1429 O O . LEU A 1 184 ? -20.982 -30.803 7.251 1.00 11.46 181 LEU A O 1
ATOM 1434 N N . ALA A 1 185 ? -20.061 -31.081 5.207 1.00 9.86 182 ALA A N 1
ATOM 1435 C CA . ALA A 1 185 ? -18.846 -31.730 5.675 1.00 11.11 182 ALA A CA 1
ATOM 1436 C C . ALA A 1 185 ? -17.638 -30.943 5.198 1.00 10.28 182 ALA A C 1
ATOM 1437 O O . ALA A 1 185 ? -17.579 -30.541 4.035 1.00 11.43 182 ALA A O 1
ATOM 1439 N N . THR A 1 186 ? -16.653 -30.761 6.079 1.00 9.13 183 THR A N 1
ATOM 1440 C CA . THR A 1 186 ? -15.487 -29.974 5.712 1.00 9.67 183 THR A CA 1
ATOM 1441 C C . THR A 1 186 ? -14.270 -30.446 6.493 1.00 9.16 183 THR A C 1
ATOM 1442 O O . THR A 1 186 ? -14.355 -31.298 7.380 1.00 10.83 183 THR A O 1
ATOM 1446 N N . SER A 1 187 ? -13.122 -29.896 6.115 1.00 9.16 184 SER A N 1
ATOM 1447 C CA . SER A 1 187 ? -11.882 -30.007 6.871 1.00 11.88 184 SER A CA 1
ATOM 1448 C C . SER A 1 187 ? -11.419 -28.579 7.099 1.00 9.63 184 SER A C 1
ATOM 1449 O O . SER A 1 187 ? -10.976 -27.918 6.153 1.00 11.41 184 SER A O 1
ATOM 1452 N N . LEU A 1 188 ? -11.561 -28.090 8.326 1.00 9.90 185 LEU A N 1
ATOM 1453 C CA . LEU A 1 188 ? -11.366 -26.670 8.583 1.00 9.90 185 LEU A CA 1
ATOM 1454 C C . LEU A 1 188 ? -9.884 -26.327 8.610 1.00 10.48 185 LEU A C 1
ATOM 1455 O O . LEU A 1 188 ? -9.102 -26.987 9.297 1.00 8.89 185 LEU A O 1
ATOM 1460 N N . HIS A 1 189 ? -9.511 -25.279 7.877 1.00 10.14 186 HIS A N 1
ATOM 1461 C CA . HIS A 1 189 ? -8.200 -24.659 7.993 1.00 7.32 186 HIS A CA 1
ATOM 1462 C C . HIS A 1 189 ? -8.414 -23.209 8.399 1.00 9.59 186 HIS A C 1
ATOM 1463 O O . HIS A 1 189 ? -9.184 -22.493 7.750 1.00 13.55 186 HIS A O 1
ATOM 1470 N N . THR A 1 190 ? -7.774 -22.786 9.487 1.00 6.83 187 THR A N 1
ATOM 1471 C CA . THR A 1 190 ? -8.004 -21.428 9.961 1.00 9.26 187 THR A CA 1
ATOM 1472 C C . THR A 1 190 ? -6.756 -20.889 10.651 1.00 12.79 187 THR A C 1
ATOM 1473 O O . THR A 1 190 ? -5.980 -21.642 11.239 1.00 11.46 187 THR A O 1
ATOM 1477 N N . ARG A 1 191 ? -6.562 -19.569 10.549 1.00 8.94 188 ARG A N 1
ATOM 1478 C CA . ARG A 1 191 ? -5.548 -18.857 11.318 1.00 6.53 188 ARG A CA 1
ATOM 1479 C C . ARG A 1 191 ? -6.136 -17.545 11.815 1.00 9.53 188 ARG A C 1
ATOM 1480 O O . ARG A 1 191 ? -6.841 -16.862 11.065 1.00 10.84 188 ARG A O 1
ATOM 1488 N N . TRP A 1 192 ? -5.798 -17.168 13.051 1.00 8.39 189 TRP A N 1
ATOM 1489 C CA . TRP A 1 192 ? -6.206 -15.886 13.619 1.00 8.34 189 TRP A CA 1
ATOM 1490 C C . TRP A 1 192 ? -4.987 -15.122 14.119 1.00 8.35 189 TRP A C 1
ATOM 1491 O O . TRP A 1 192 ? -3.962 -15.712 14.477 1.00 10.55 189 TRP A O 1
ATOM 1502 N N . ARG A 1 193 ? -5.098 -13.793 14.135 1.00 9.32 190 ARG A N 1
ATOM 1503 C CA . ARG A 1 193 ? -3.991 -12.919 14.514 1.00 8.59 190 ARG A CA 1
ATOM 1504 C C . ARG A 1 193 ? -4.257 -12.307 15.880 1.00 11.75 190 ARG A C 1
ATOM 1505 O O . ARG A 1 193 ? -5.349 -11.779 16.125 1.00 11.50 190 ARG A O 1
ATOM 1513 N N . TYR A 1 194 ? -3.259 -12.364 16.761 1.00 10.92 191 TYR A N 1
ATOM 1514 C CA . TYR A 1 194 ? -3.361 -11.743 18.077 1.00 10.64 191 TYR A CA 1
ATOM 1515 C C . TYR A 1 194 ? -2.922 -10.285 18.021 1.00 11.67 191 TYR A C 1
ATOM 1516 O O . TYR A 1 194 ? -1.972 -9.936 17.317 1.00 13.63 191 TYR A O 1
ATOM 1525 N N . LEU A 1 195 ? -3.614 -9.440 18.786 1.00 13.13 192 LEU A N 1
ATOM 1526 C CA . LEU A 1 195 ? -3.264 -8.023 18.814 1.00 13.84 192 LEU A CA 1
ATOM 1527 C C . LEU A 1 195 ? -1.945 -7.777 19.532 1.00 17.53 192 LEU A C 1
ATOM 1528 O O . LEU A 1 195 ? -1.232 -6.824 19.190 1.00 21.09 192 LEU A O 1
ATOM 1533 N N . THR A 1 196 ? -1.627 -8.589 20.544 1.00 16.79 193 THR A N 1
ATOM 1534 C CA . THR A 1 196 ? -0.379 -8.489 21.297 1.00 20.24 193 THR A CA 1
ATOM 1535 C C . THR A 1 196 ? 0.084 -9.891 21.671 1.00 25.32 193 THR A C 1
ATOM 1536 O O . THR A 1 196 ? -0.646 -10.872 21.499 1.00 20.29 193 THR A O 1
ATOM 1540 N N . THR A 1 197 ? 1.295 -9.978 22.228 1.00 17.69 194 THR A N 1
ATOM 1541 C CA . THR A 1 197 ? 1.838 -11.251 22.689 1.00 16.54 194 THR A CA 1
ATOM 1542 C C . THR A 1 197 ? 1.610 -11.472 24.179 1.00 22.46 194 THR A C 1
ATOM 1543 O O . THR A 1 197 ? 2.213 -12.379 24.762 1.00 28.31 194 THR A O 1
ATOM 1547 N N . ASP A 1 198 ? 0.758 -10.664 24.807 1.00 18.61 195 ASP A N 1
ATOM 1548 C CA . ASP A 1 198 ? 0.402 -10.834 26.218 1.00 18.91 195 ASP A CA 1
ATOM 1549 C C . ASP A 1 198 ? -0.858 -11.697 26.312 1.00 20.88 195 ASP A C 1
ATOM 1550 O O . ASP A 1 198 ? -1.945 -11.252 26.693 1.00 26.89 195 ASP A O 1
ATOM 1555 N N . VAL A 1 199 ? -0.688 -12.968 25.937 1.00 17.09 196 VAL A N 1
ATOM 1556 C CA . VAL A 1 199 ? -1.795 -13.896 25.746 1.00 18.08 196 VAL A CA 1
ATOM 1557 C C . VAL A 1 199 ? -1.470 -15.206 26.451 1.00 17.62 196 VAL A C 1
ATOM 1558 O O . VAL A 1 199 ? -0.336 -15.695 26.378 1.00 15.94 196 VAL A O 1
ATOM 1562 N N . ASP A 1 200 ? -2.463 -15.772 27.139 1.00 14.76 197 ASP A N 1
ATOM 1563 C CA . ASP A 1 200 ? -2.365 -17.142 27.640 1.00 14.43 197 ASP A CA 1
ATOM 1564 C C . ASP A 1 200 ? -2.646 -18.049 26.452 1.00 15.69 197 ASP A C 1
ATOM 1565 O O . ASP A 1 200 ? -3.804 -18.301 26.117 1.00 13.11 197 ASP A O 1
ATOM 1570 N N . TRP A 1 201 ? -1.583 -18.545 25.811 1.00 11.47 198 TRP A N 1
ATOM 1571 C CA . TRP A 1 201 ? -1.740 -19.175 24.499 1.00 8.55 198 TRP A CA 1
ATOM 1572 C C . TRP A 1 201 ? -2.608 -20.421 24.574 1.00 11.40 198 TRP A C 1
ATOM 1573 O O . TRP A 1 201 ? -3.483 -20.636 23.727 1.00 11.82 198 TRP A O 1
ATOM 1584 N N . ASP A 1 202 ? -2.358 -21.272 25.570 1.00 11.43 199 ASP A N 1
ATOM 1585 C CA . ASP A 1 202 ? -3.067 -22.543 25.654 1.00 9.54 199 ASP A CA 1
ATOM 1586 C C . ASP A 1 202 ? -4.536 -22.335 25.981 1.00 14.22 199 ASP A C 1
ATOM 1587 O O . ASP A 1 202 ? -5.404 -23.027 25.432 1.00 14.17 199 ASP A O 1
ATOM 1592 N N . LYS A 1 203 ? -4.825 -21.407 26.897 1.00 15.51 200 LYS A N 1
ATOM 1593 C CA . LYS A 1 203 ? -6.211 -21.160 27.289 1.00 15.96 200 LYS A CA 1
ATOM 1594 C C . LYS A 1 203 ? -6.996 -20.581 26.124 1.00 16.17 200 LYS A C 1
ATOM 1595 O O . LYS A 1 203 ? -8.141 -20.979 25.876 1.00 15.83 200 LYS A O 1
ATOM 1601 N N . THR A 1 204 ? -6.395 -19.637 25.393 1.00 15.58 201 THR A N 1
ATOM 1602 C CA . THR A 1 204 ? -7.108 -19.021 24.277 1.00 11.79 201 THR A CA 1
ATOM 1603 C C . THR A 1 204 ? -7.282 -20.005 23.129 1.00 9.31 201 THR A C 1
ATOM 1604 O O . THR A 1 204 ? -8.366 -20.081 22.531 1.00 11.32 201 THR A O 1
ATOM 1608 N N . PHE A 1 205 ? -6.237 -20.784 22.817 1.00 12.16 202 PHE A N 1
ATOM 1609 C CA . PHE A 1 205 ? -6.386 -21.809 21.794 1.00 10.38 202 PHE A CA 1
ATOM 1610 C C . PHE A 1 205 ? -7.536 -22.754 22.123 1.00 12.88 202 PHE A C 1
ATOM 1611 O O . PHE A 1 205 ? -8.387 -23.025 21.268 1.00 11.41 202 PHE A O 1
ATOM 1619 N N . ALA A 1 206 ? -7.581 -23.276 23.354 1.00 11.15 203 ALA A N 1
ATOM 1620 C CA . ALA A 1 206 ? -8.644 -24.226 23.678 1.00 10.86 203 ALA A CA 1
ATOM 1621 C C . ALA A 1 206 ? -10.014 -23.580 23.551 1.00 12.57 203 ALA A C 1
ATOM 1622 O O . ALA A 1 206 ? -10.956 -24.210 23.061 1.00 13.67 203 ALA A O 1
ATOM 1624 N N . SER A 1 207 ? -10.134 -22.307 23.955 1.00 10.31 204 SER A N 1
ATOM 1625 C CA . SER A 1 207 ? -11.419 -21.626 23.874 1.00 9.54 204 SER A CA 1
ATOM 1626 C C . SER A 1 207 ? -11.824 -21.396 22.424 1.00 13.22 204 SER A C 1
ATOM 1627 O O . SER A 1 207 ? -12.983 -21.622 22.049 1.00 13.52 204 SER A O 1
ATOM 1630 N N . VAL A 1 208 ? -10.880 -20.931 21.596 1.00 11.42 205 VAL A N 1
ATOM 1631 C CA . VAL A 1 208 ? -11.199 -20.689 20.192 1.00 13.89 205 VAL A CA 1
ATOM 1632 C C . VAL A 1 208 ? -11.639 -21.986 19.524 1.00 14.80 205 VAL A C 1
ATOM 1633 O O . VAL A 1 208 ? -12.632 -22.019 18.786 1.00 11.21 205 VAL A O 1
ATOM 1637 N N . ARG A 1 209 ? -10.919 -23.078 19.786 1.00 11.55 206 ARG A N 1
ATOM 1638 C CA . ARG A 1 209 ? -11.286 -24.365 19.202 1.00 11.62 206 ARG A CA 1
ATOM 1639 C C . ARG A 1 209 ? -12.717 -24.751 19.558 1.00 13.71 206 ARG A C 1
ATOM 1640 O O . ARG A 1 209 ? -13.490 -25.160 18.683 1.00 10.76 206 ARG A O 1
ATOM 1648 N N . SER A 1 210 ? -13.085 -24.622 20.843 1.00 11.70 207 SER A N 1
ATOM 1649 C CA . SER A 1 210 ? -14.446 -24.958 21.273 1.00 14.14 207 SER A CA 1
ATOM 1650 C C . SER A 1 210 ? -15.491 -24.082 20.595 1.00 13.74 207 SER A C 1
ATOM 1651 O O . SER A 1 210 ? -16.568 -24.564 20.224 1.00 13.32 207 SER A O 1
ATOM 1654 N N . ILE A 1 211 ? -15.194 -22.792 20.433 1.00 12.73 208 ILE A N 1
ATOM 1655 C CA . ILE A 1 211 ? -16.157 -21.886 19.822 1.00 10.29 208 ILE A CA 1
ATOM 1656 C C . ILE A 1 211 ? -16.382 -22.261 18.368 1.00 13.08 208 ILE A C 1
ATOM 1657 O O . ILE A 1 211 ? -17.525 -22.315 17.887 1.00 11.33 208 ILE A O 1
ATOM 1662 N N . LEU A 1 212 ? -15.299 -22.551 17.651 1.00 12.18 209 LEU A N 1
ATOM 1663 C CA . LEU A 1 212 ? -15.424 -22.941 16.251 1.00 11.79 209 LEU A CA 1
ATOM 1664 C C . LEU A 1 212 ? -16.309 -24.174 16.109 1.00 10.56 209 LEU A C 1
ATOM 1665 O O . LEU A 1 212 ? -17.236 -24.198 15.287 1.00 14.79 209 LEU A O 1
ATOM 1670 N N . LEU A 1 213 ? -16.063 -25.190 16.938 1.00 10.15 210 LEU A N 1
ATOM 1671 C CA . LEU A 1 213 ? -16.824 -26.432 16.850 1.00 11.43 210 LEU A CA 1
ATOM 1672 C C . LEU A 1 213 ? -18.273 -26.230 17.280 1.00 11.58 210 LEU A C 1
ATOM 1673 O O . LEU A 1 213 ? -19.193 -26.737 16.629 1.00 12.64 210 LEU A O 1
ATOM 1678 N N . ARG A 1 214 ? -18.493 -25.489 18.365 1.00 10.82 211 ARG A N 1
ATOM 1679 C CA . ARG A 1 214 ? -19.855 -25.248 18.843 1.00 10.30 211 ARG A CA 1
ATOM 1680 C C . ARG A 1 214 ? -20.691 -24.490 17.815 1.00 11.42 211 ARG A C 1
ATOM 1681 O O . ARG A 1 214 ? -21.862 -24.828 17.576 1.00 13.19 211 ARG A O 1
ATOM 1689 N N . GLN A 1 215 ? -20.112 -23.450 17.209 1.00 9.82 212 GLN A N 1
ATOM 1690 C CA . GLN A 1 215 ? -20.834 -22.670 16.210 1.00 13.04 212 GLN A CA 1
ATOM 1691 C C . GLN A 1 215 ? -21.105 -23.490 14.956 1.00 11.30 212 GLN A C 1
ATOM 1692 O O . GLN A 1 215 ? -22.194 -23.408 14.375 1.00 12.60 212 GLN A O 1
ATOM 1698 N N . PHE A 1 216 ? -20.116 -24.261 14.498 1.00 9.90 213 PHE A N 1
ATOM 1699 C CA . PHE A 1 216 ? -20.358 -25.120 13.348 1.00 8.50 213 PHE A CA 1
ATOM 1700 C C . PHE A 1 216 ? -21.573 -26.014 13.587 1.00 13.35 213 PHE A C 1
ATOM 1701 O O . PHE A 1 216 ? -22.465 -26.115 12.733 1.00 12.72 213 PHE A O 1
ATOM 1709 N N . ALA A 1 217 ? -21.635 -26.643 14.771 1.00 8.26 214 ALA A N 1
ATOM 1710 C CA . ALA A 1 217 ? -22.680 -27.624 15.063 1.00 12.27 214 ALA A CA 1
ATOM 1711 C C . ALA A 1 217 ? -24.039 -26.971 15.301 1.00 17.07 214 ALA A C 1
ATOM 1712 O O . ALA A 1 217 ? -25.066 -27.492 14.842 1.00 14.11 214 ALA A O 1
ATOM 1714 N N . THR A 1 218 ? -24.075 -25.841 16.025 1.00 13.10 215 THR A N 1
ATOM 1715 C CA . THR A 1 218 ? -25.349 -25.292 16.484 1.00 15.08 215 THR A CA 1
ATOM 1716 C C . THR A 1 218 ? -25.939 -24.230 15.565 1.00 14.85 215 THR A C 1
ATOM 1717 O O . THR A 1 218 ? -27.132 -23.926 15.687 1.00 16.04 215 THR A O 1
ATOM 1721 N N . VAL A 1 219 ? -25.154 -23.636 14.675 1.00 11.77 216 VAL A N 1
ATOM 1722 C CA . VAL A 1 219 ? -25.686 -22.610 13.781 1.00 12.92 216 VAL A CA 1
ATOM 1723 C C . VAL A 1 219 ? -26.384 -23.301 12.617 1.00 12.22 216 VAL A C 1
ATOM 1724 O O . VAL A 1 219 ? -25.765 -24.077 11.881 1.00 15.22 216 VAL A O 1
ATOM 1728 N N . HIS A 1 220 ? -27.680 -23.041 12.461 1.00 11.72 217 HIS A N 1
ATOM 1729 C CA . HIS A 1 220 ? -28.381 -23.532 11.289 1.00 11.16 217 HIS A CA 1
ATOM 1730 C C . HIS A 1 220 ? -27.770 -22.894 10.059 1.00 16.50 217 HIS A C 1
ATOM 1731 O O . HIS A 1 220 ? -27.695 -21.665 9.964 1.00 18.18 217 HIS A O 1
ATOM 1738 N N . SER A 1 221 ? -27.307 -23.717 9.127 1.00 9.38 218 SER A N 1
ATOM 1739 C CA . SER A 1 221 ? -26.480 -23.225 8.034 1.00 9.81 218 SER A CA 1
ATOM 1740 C C . SER A 1 221 ? -27.329 -23.009 6.789 1.00 12.17 218 SER A C 1
ATOM 1741 O O . SER A 1 221 ? -27.938 -23.950 6.281 1.00 15.64 218 SER A O 1
ATOM 1744 N N . LEU A 1 222 ? -27.344 -21.771 6.288 1.00 14.04 219 LEU A N 1
ATOM 1745 C CA . LEU A 1 222 ? -27.927 -21.455 4.988 1.00 14.45 219 LEU A CA 1
ATOM 1746 C C . LEU A 1 222 ? -26.891 -21.440 3.870 1.00 13.52 219 LEU A C 1
ATOM 1747 O O . LEU A 1 222 ? -27.258 -21.311 2.690 1.00 12.78 219 LEU A O 1
ATOM 1752 N N . ALA A 1 223 ? -25.612 -21.582 4.221 1.00 12.75 220 ALA A N 1
ATOM 1753 C CA . ALA A 1 223 ? -24.489 -21.617 3.291 1.00 12.69 220 ALA A CA 1
ATOM 1754 C C . ALA A 1 223 ? -23.229 -21.860 4.104 1.00 10.36 220 ALA A C 1
ATOM 1755 O O . ALA A 1 223 ? -23.165 -21.455 5.269 1.00 10.98 220 ALA A O 1
ATOM 1757 N N . LEU A 1 224 ? -22.220 -22.502 3.513 1.00 9.97 221 LEU A N 1
ATOM 1758 C CA . LEU A 1 224 ? -20.926 -22.581 4.194 1.00 8.30 221 LEU A CA 1
ATOM 1759 C C . LEU A 1 224 ? -20.359 -21.184 4.472 1.00 12.53 221 LEU A C 1
ATOM 1760 O O . LEU A 1 224 ? -19.755 -20.954 5.528 1.00 9.90 221 LEU A O 1
ATOM 1765 N N . GLN A 1 225 ? -20.545 -20.245 3.532 1.00 10.02 222 GLN A N 1
ATOM 1766 C CA . GLN A 1 225 ? -20.201 -18.835 3.758 1.00 7.98 222 GLN A CA 1
ATOM 1767 C C . GLN A 1 225 ? -20.747 -18.330 5.088 1.00 10.76 222 GLN A C 1
ATOM 1768 O O . GLN A 1 225 ? -20.027 -17.713 5.882 1.00 11.75 222 GLN A O 1
ATOM 1774 N N . GLN A 1 226 ? -22.041 -18.558 5.328 1.00 10.65 223 GLN A N 1
ATOM 1775 C CA . GLN A 1 226 ? -22.687 -18.048 6.532 1.00 10.04 223 GLN A CA 1
ATOM 1776 C C . GLN A 1 226 ? -22.229 -18.805 7.774 1.00 10.69 223 GLN A C 1
ATOM 1777 O O . GLN A 1 226 ? -22.088 -18.217 8.857 1.00 12.41 223 GLN A O 1
ATOM 1783 N N . THR A 1 227 ? -21.995 -20.115 7.640 1.00 11.96 224 THR A N 1
ATOM 1784 C CA . THR A 1 227 ? -21.434 -20.878 8.751 1.00 8.86 224 THR A CA 1
ATOM 1785 C C . THR A 1 227 ? -20.058 -20.346 9.143 1.00 9.73 224 THR A C 1
ATOM 1786 O O . THR A 1 227 ? -19.772 -20.145 10.332 1.00 11.32 224 THR A O 1
ATOM 1790 N N . LEU A 1 228 ? -19.201 -20.089 8.157 1.00 9.57 225 LEU A N 1
ATOM 1791 C CA . LEU A 1 228 ? -17.863 -19.590 8.474 1.00 11.68 225 LEU A CA 1
ATOM 1792 C C . LEU A 1 228 ? -17.930 -18.209 9.110 1.00 10.05 225 LEU A C 1
ATOM 1793 O O . LEU A 1 228 ? -17.200 -17.917 10.068 1.00 10.30 225 LEU A O 1
ATOM 1798 N N . TYR A 1 229 ? -18.788 -17.338 8.583 1.00 9.96 226 TYR A N 1
ATOM 1799 C CA . TYR A 1 229 ? -18.928 -16.028 9.202 1.00 12.62 226 TYR A CA 1
ATOM 1800 C C . TYR A 1 229 ? -19.418 -16.137 10.647 1.00 13.17 226 TYR A C 1
ATOM 1801 O O . TYR A 1 229 ? -18.937 -15.410 11.518 1.00 12.37 226 TYR A O 1
ATOM 1810 N N . ALA A 1 230 ? -20.376 -17.036 10.925 1.00 9.42 227 ALA A N 1
ATOM 1811 C CA . ALA A 1 230 ? -20.862 -17.183 12.296 1.00 7.78 227 ALA A CA 1
ATOM 1812 C C . ALA A 1 230 ? -19.777 -17.733 13.216 1.00 11.88 227 ALA A C 1
ATOM 1813 O O . ALA A 1 230 ? -19.644 -17.299 14.366 1.00 11.60 227 ALA A O 1
ATOM 1815 N N . MET A 1 231 ? -18.983 -18.682 12.719 1.00 11.41 228 MET A N 1
ATOM 1816 C CA . MET A 1 231 ? -17.853 -19.195 13.485 1.00 10.61 228 MET A CA 1
ATOM 1817 C C . MET A 1 231 ? -16.840 -18.095 13.787 1.00 10.06 228 MET A C 1
ATOM 1818 O O . MET A 1 231 ? -16.429 -17.907 14.940 1.00 11.68 228 MET A O 1
ATOM 1823 N N . GLY A 1 232 ? -16.413 -17.369 12.753 1.00 8.69 229 GLY A N 1
ATOM 1824 C CA . GLY A 1 232 ? -15.373 -16.373 12.943 1.00 10.63 229 GLY A CA 1
ATOM 1825 C C . GLY A 1 232 ? -15.813 -15.234 13.840 1.00 13.41 229 GLY A C 1
ATOM 1826 O O . GLY A 1 232 ? -15.075 -14.818 14.740 1.00 11.58 229 GLY A O 1
ATOM 1827 N N . SER A 1 233 ? -17.021 -14.708 13.605 1.00 9.02 230 SER A N 1
ATOM 1828 C CA . SER A 1 233 ? -17.476 -13.577 14.404 1.00 7.84 230 SER A CA 1
ATOM 1829 C C . SER A 1 233 ? -17.674 -13.968 15.863 1.00 12.77 230 SER A C 1
ATOM 1830 O O . SER A 1 233 ? -17.406 -13.155 16.753 1.00 12.52 230 SER A O 1
ATOM 1833 N N . ALA A 1 234 ? -18.107 -15.206 16.133 1.00 12.18 231 ALA A N 1
ATOM 1834 C CA . ALA A 1 234 ? -18.218 -15.662 17.516 1.00 11.73 231 ALA A CA 1
ATOM 1835 C C . ALA A 1 234 ? -16.862 -15.665 18.202 1.00 16.77 231 ALA A C 1
ATOM 1836 O O . ALA A 1 234 ? -16.754 -15.314 19.382 1.00 13.99 231 ALA A O 1
ATOM 1838 N N . VAL A 1 235 ? -15.815 -16.084 17.486 1.00 11.13 232 VAL A N 1
ATOM 1839 C CA . VAL A 1 235 ? -14.463 -16.041 18.046 1.00 11.45 232 VAL A CA 1
ATOM 1840 C C . VAL A 1 235 ? -14.068 -14.608 18.401 1.00 11.26 232 VAL A C 1
ATOM 1841 O O . VAL A 1 235 ? -13.570 -14.339 19.499 1.00 9.95 232 VAL A O 1
ATOM 1845 N N . LEU A 1 236 ? -14.262 -13.671 17.471 1.00 10.91 233 LEU A N 1
ATOM 1846 C CA . LEU A 1 236 ? -13.872 -12.288 17.731 1.00 11.93 233 LEU A CA 1
ATOM 1847 C C . LEU A 1 236 ? -14.661 -11.696 18.900 1.00 11.05 233 LEU A C 1
ATOM 1848 O O . LEU A 1 236 ? -14.106 -10.961 19.722 1.00 14.35 233 LEU A O 1
ATOM 1853 N N . GLU A 1 237 ? -15.950 -12.028 19.007 1.00 14.43 234 GLU A N 1
ATOM 1854 C CA . GLU A 1 237 ? -16.765 -11.505 20.100 1.00 13.24 234 GLU A CA 1
ATOM 1855 C C . GLU A 1 237 ? -16.266 -11.984 21.459 1.00 16.16 234 GLU A C 1
ATOM 1856 O O . GLU A 1 237 ? -16.297 -11.235 22.446 1.00 19.65 234 GLU A O 1
ATOM 1862 N N . ALA A 1 238 ? -15.860 -13.246 21.543 1.00 11.55 235 ALA A N 1
ATOM 1863 C CA . ALA A 1 238 ? -15.393 -13.816 22.798 1.00 13.43 235 ALA A CA 1
ATOM 1864 C C . ALA A 1 238 ? -13.956 -13.437 23.119 1.00 14.73 235 ALA A C 1
ATOM 1865 O O . ALA A 1 238 ? -13.538 -13.553 24.277 1.00 16.21 235 ALA A O 1
ATOM 1867 N N . HIS A 1 239 ? -13.190 -12.995 22.130 1.00 11.55 236 HIS A N 1
ATOM 1868 C CA . HIS A 1 239 ? -11.750 -12.790 22.283 1.00 14.64 236 HIS A CA 1
ATOM 1869 C C . HIS A 1 239 ? -11.358 -11.438 21.705 1.00 15.68 236 HIS A C 1
ATOM 1870 O O . HIS A 1 239 ? -10.914 -11.337 20.551 1.00 13.01 236 HIS A O 1
ATOM 1877 N N . PRO A 1 240 ? -11.493 -10.370 22.497 1.00 16.30 237 PRO A N 1
ATOM 1878 C CA . PRO A 1 240 ? -11.071 -9.038 22.038 1.00 17.50 237 PRO A CA 1
ATOM 1879 C C . PRO A 1 240 ? -9.586 -8.933 21.756 1.00 14.82 237 PRO A C 1
ATOM 1880 O O . PRO A 1 240 ? -9.162 -7.959 21.114 1.00 17.36 237 PRO A O 1
ATOM 1884 N N . GLU A 1 241 ? -8.783 -9.879 22.228 1.00 13.57 238 GLU A N 1
ATOM 1885 C CA . GLU A 1 241 ? -7.361 -9.900 21.917 1.00 15.96 238 GLU A CA 1
ATOM 1886 C C . GLU A 1 241 ? -7.065 -10.416 20.513 1.00 13.38 238 GLU A C 1
ATOM 1887 O O . GLU A 1 241 ? -5.906 -10.367 20.086 1.00 14.24 238 GLU A O 1
ATOM 1893 N N . ILE A 1 242 ? -8.065 -10.896 19.783 1.00 12.74 239 ILE A N 1
ATOM 1894 C CA . ILE A 1 242 ? -7.870 -11.411 18.429 1.00 14.20 239 ILE A CA 1
ATOM 1895 C C . ILE A 1 242 ? -8.343 -10.349 17.442 1.00 14.82 239 ILE A C 1
ATOM 1896 O O . ILE A 1 242 ? -9.471 -9.859 17.542 1.00 11.56 239 ILE A O 1
ATOM 1901 N N . ALA A 1 243 ? -7.472 -9.983 16.495 1.00 10.02 240 ALA A N 1
ATOM 1902 C CA . ALA A 1 243 ? -7.776 -8.911 15.549 1.00 11.59 240 ALA A CA 1
ATOM 1903 C C . ALA A 1 243 ? -8.583 -9.389 14.348 1.00 12.56 240 ALA A C 1
ATOM 1904 O O . ALA A 1 243 ? -9.370 -8.622 13.782 1.00 13.26 240 ALA A O 1
ATOM 1906 N N . GLU A 1 244 ? -8.381 -10.624 13.927 1.00 8.98 241 GLU A N 1
ATOM 1907 C CA . GLU A 1 244 ? -8.972 -11.117 12.695 1.00 9.21 241 GLU A CA 1
ATOM 1908 C C . GLU A 1 244 ? -8.799 -12.621 12.674 1.00 12.86 241 GLU A C 1
ATOM 1909 O O . GLU A 1 244 ? -7.881 -13.164 13.292 1.00 10.66 241 GLU A O 1
ATOM 1915 N N . ILE A 1 245 ? -9.671 -13.283 11.927 1.00 9.25 242 ILE A N 1
ATOM 1916 C CA . ILE A 1 245 ? -9.576 -14.723 11.744 1.00 7.01 242 ILE A CA 1
ATOM 1917 C C . ILE A 1 245 ? -9.912 -15.024 10.293 1.00 12.92 242 ILE A C 1
ATOM 1918 O O . ILE A 1 245 ? -10.897 -14.506 9.759 1.00 12.18 242 ILE A O 1
ATOM 1923 N N . ARG A 1 246 ? -9.078 -15.837 9.648 1.00 8.91 243 ARG A N 1
ATOM 1924 C CA . ARG A 1 246 ? -9.323 -16.312 8.296 1.00 9.36 243 ARG A CA 1
ATOM 1925 C C . ARG A 1 246 ? -9.678 -17.789 8.329 1.00 10.31 243 ARG A C 1
ATOM 1926 O O . ARG A 1 246 ? -9.041 -18.576 9.042 1.00 10.52 243 ARG A O 1
ATOM 1934 N N . LEU A 1 247 ? -10.688 -18.162 7.546 1.00 8.52 244 LEU A N 1
ATOM 1935 C CA . LEU A 1 247 ? -11.162 -19.540 7.497 1.00 8.63 244 LEU A CA 1
ATOM 1936 C C . LEU A 1 247 ? -11.209 -19.993 6.047 1.00 11.46 244 LEU A C 1
ATOM 1937 O O . LEU A 1 247 ? -11.675 -19.255 5.175 1.00 12.04 244 LEU A O 1
ATOM 1942 N N . SER A 1 248 ? -10.702 -21.197 5.789 1.00 7.79 245 SER A N 1
ATOM 1943 C CA . SER A 1 248 ? -10.736 -21.795 4.463 1.00 9.84 245 SER A CA 1
ATOM 1944 C C . SER A 1 248 ? -11.324 -23.187 4.619 1.00 14.15 245 SER A C 1
ATOM 1945 O O . SER A 1 248 ? -10.757 -24.019 5.333 1.00 12.00 245 SER A O 1
ATOM 1948 N N . ALA A 1 249 ? -12.473 -23.432 3.989 1.00 9.19 246 ALA A N 1
ATOM 1949 C CA . ALA A 1 249 ? -13.260 -24.637 4.247 1.00 8.20 246 ALA A CA 1
ATOM 1950 C C . ALA A 1 249 ? -13.680 -25.282 2.937 1.00 10.06 246 ALA A C 1
ATOM 1951 O O . ALA A 1 249 ? -14.465 -24.679 2.174 1.00 9.57 246 ALA A O 1
ATOM 1953 N N . PRO A 1 250 ? -13.227 -26.494 2.635 1.00 6.96 247 PRO A N 1
ATOM 1954 C CA . PRO A 1 250 ? -13.795 -27.217 1.493 1.00 9.34 247 PRO A CA 1
ATOM 1955 C C . PRO A 1 250 ? -15.195 -27.714 1.828 1.00 10.90 247 PRO A C 1
ATOM 1956 O O . PRO A 1 250 ? -15.490 -28.066 2.973 1.00 14.30 247 PRO A O 1
ATOM 1960 N N . ASN A 1 251 ? -16.066 -27.708 0.830 1.00 7.51 248 ASN A N 1
ATOM 1961 C CA . ASN A 1 251 ? -17.388 -28.318 0.951 1.00 8.35 248 ASN A CA 1
ATOM 1962 C C . ASN A 1 251 ? -17.232 -29.697 0.324 1.00 8.11 248 ASN A C 1
ATOM 1963 O O . ASN A 1 251 ? -17.274 -29.841 -0.900 1.00 9.65 248 ASN A O 1
ATOM 1968 N N . LYS A 1 252 ? -16.975 -30.698 1.166 1.00 8.82 249 LYS A N 1
ATOM 1969 C CA . LYS A 1 252 ? -16.731 -32.065 0.709 1.00 9.61 249 LYS A CA 1
ATOM 1970 C C . LYS A 1 252 ? -18.067 -32.745 0.473 1.00 8.94 249 LYS A C 1
ATOM 1971 O O . LYS A 1 252 ? -18.740 -33.176 1.417 1.00 9.87 249 LYS A O 1
ATOM 1977 N N . HIS A 1 253 ? -18.455 -32.831 -0.797 1.00 8.92 250 HIS A N 1
ATOM 1978 C CA . HIS A 1 253 ? -19.828 -33.179 -1.133 1.00 6.76 250 HIS A CA 1
ATOM 1979 C C . HIS A 1 253 ? -20.129 -34.633 -0.801 1.00 10.58 250 HIS A C 1
ATOM 1980 O O . HIS A 1 253 ? -19.378 -35.547 -1.167 1.00 13.03 250 HIS A O 1
ATOM 1987 N N . HIS A 1 254 ? -21.222 -34.830 -0.071 1.00 8.89 251 HIS A N 1
ATOM 1988 C CA . HIS A 1 254 ? -21.793 -36.145 0.187 1.00 8.34 251 HIS A CA 1
ATOM 1989 C C . HIS A 1 254 ? -23.087 -36.178 -0.613 1.00 10.75 251 HIS A C 1
ATOM 1990 O O . HIS A 1 254 ? -24.071 -35.532 -0.242 1.00 15.35 251 HIS A O 1
ATOM 1997 N N . PHE A 1 255 ? -23.066 -36.894 -1.733 1.00 8.82 252 PHE A N 1
ATOM 1998 C CA . PHE A 1 255 ? -24.173 -36.885 -2.677 1.00 10.78 252 PHE A CA 1
ATOM 1999 C C . PHE A 1 255 ? -25.210 -37.925 -2.298 1.00 9.43 252 PHE A C 1
ATOM 2000 O O . PHE A 1 255 ? -24.874 -39.094 -2.080 1.00 11.44 252 PHE A O 1
ATOM 2008 N N . LEU A 1 256 ? -26.475 -37.507 -2.243 1.00 8.62 253 LEU A N 1
ATOM 2009 C CA . LEU A 1 256 ? -27.550 -38.455 -1.975 1.00 9.06 253 LEU A CA 1
ATOM 2010 C C . LEU A 1 256 ? -27.698 -39.389 -3.170 1.00 12.19 253 LEU A C 1
ATOM 2011 O O . LEU A 1 256 ? -28.023 -38.948 -4.278 1.00 14.95 253 LEU A O 1
ATOM 2016 N N . VAL A 1 257 ? -27.428 -40.677 -2.956 1.00 9.83 254 VAL A N 1
ATOM 2017 C CA . VAL A 1 257 ? -27.438 -41.632 -4.059 1.00 9.90 254 VAL A CA 1
ATOM 2018 C C . VAL A 1 257 ? -28.872 -41.901 -4.481 1.00 11.22 254 VAL A C 1
ATOM 2019 O O . VAL A 1 257 ? -29.748 -42.120 -3.637 1.00 13.65 254 VAL A O 1
ATOM 2023 N N . ASP A 1 258 ? -29.115 -41.890 -5.793 1.00 12.92 255 ASP A N 1
ATOM 2024 C CA . ASP A 1 258 ? -30.411 -42.263 -6.358 1.00 15.77 255 ASP A CA 1
ATOM 2025 C C . ASP A 1 258 ? -30.576 -43.777 -6.276 1.00 13.41 255 ASP A C 1
ATOM 2026 O O . ASP A 1 258 ? -29.884 -44.525 -6.979 1.00 15.37 255 ASP A O 1
ATOM 2031 N N . LEU A 1 259 ? -31.478 -44.237 -5.404 1.00 12.50 256 LEU A N 1
ATOM 2032 C CA . LEU A 1 259 ? -31.736 -45.659 -5.247 1.00 10.33 256 LEU A CA 1
ATOM 2033 C C . LEU A 1 259 ? -33.014 -46.096 -5.943 1.00 14.51 256 LEU A C 1
ATOM 2034 O O . LEU A 1 259 ? -33.363 -47.277 -5.883 1.00 14.49 256 LEU A O 1
ATOM 2039 N N . GLN A 1 260 ? -33.723 -45.166 -6.572 1.00 14.42 257 GLN A N 1
ATOM 2040 C CA . GLN A 1 260 ? -34.892 -45.526 -7.370 1.00 15.22 257 GLN A CA 1
ATOM 2041 C C . GLN A 1 260 ? -34.608 -46.615 -8.402 1.00 18.22 257 GLN A C 1
ATOM 2042 O O . GLN A 1 260 ? -35.456 -47.513 -8.554 1.00 17.70 257 GLN A O 1
ATOM 2048 N N . PRO A 1 261 ? -33.478 -46.622 -9.122 1.00 17.27 258 PRO A N 1
ATOM 2049 C CA . PRO A 1 261 ? -33.235 -47.726 -10.068 1.00 16.87 258 PRO A CA 1
ATOM 2050 C C . PRO A 1 261 ? -33.197 -49.093 -9.413 1.00 17.18 258 PRO A C 1
ATOM 2051 O O . PRO A 1 261 ? -33.318 -50.106 -10.117 1.00 20.42 258 PRO A O 1
ATOM 2055 N N . PHE A 1 262 ? -33.025 -49.157 -8.095 1.00 13.60 259 PHE A N 1
ATOM 2056 C CA . PHE A 1 262 ? -32.924 -50.420 -7.372 1.00 14.57 259 PHE A CA 1
ATOM 2057 C C . PHE A 1 262 ? -34.180 -50.722 -6.560 1.00 18.54 259 PHE A C 1
ATOM 2058 O O . PHE A 1 262 ? -34.171 -51.638 -5.730 1.00 17.31 259 PHE A O 1
ATOM 2066 N N . GLY A 1 263 ? -35.257 -49.972 -6.784 1.00 15.88 260 GLY A N 1
ATOM 2067 C CA . GLY A 1 263 ? -36.503 -50.197 -6.085 1.00 19.34 260 GLY A CA 1
ATOM 2068 C C . GLY A 1 263 ? -36.546 -49.696 -4.661 1.00 21.61 260 GLY A C 1
ATOM 2069 O O . GLY A 1 263 ? -37.400 -50.146 -3.888 1.00 18.11 260 GLY A O 1
ATOM 2070 N N . LEU A 1 264 ? -35.652 -48.783 -4.281 1.00 17.85 261 LEU A N 1
ATOM 2071 C CA . LEU A 1 264 ? -35.574 -48.295 -2.914 1.00 13.98 261 LEU A CA 1
ATOM 2072 C C . LEU A 1 264 ? -35.727 -46.782 -2.879 1.00 18.38 261 LEU A C 1
ATOM 2073 O O . LEU A 1 264 ? -35.447 -46.088 -3.859 1.00 22.29 261 LEU A O 1
ATOM 2078 N N . ASP A 1 265 ? -36.194 -46.277 -1.747 1.00 17.62 262 ASP A N 1
ATOM 2079 C CA . ASP A 1 265 ? -36.140 -44.847 -1.508 1.00 16.51 262 ASP A CA 1
ATOM 2080 C C . ASP A 1 265 ? -34.889 -44.529 -0.697 1.00 18.22 262 ASP A C 1
ATOM 2081 O O . ASP A 1 265 ? -34.185 -45.421 -0.218 1.00 17.27 262 ASP A O 1
ATOM 2086 N N . ASN A 1 266 ? -34.607 -43.238 -0.557 1.00 14.60 263 ASN A N 1
ATOM 2087 C CA . ASN A 1 266 ? -33.405 -42.783 0.139 1.00 11.71 263 ASN A CA 1
ATOM 2088 C C . ASN A 1 266 ? -33.710 -41.473 0.836 1.00 12.05 263 ASN A C 1
ATOM 2089 O O . ASN A 1 266 ? -33.333 -40.392 0.368 1.00 15.25 263 ASN A O 1
ATOM 2094 N N . PRO A 1 267 ? -34.379 -41.534 1.971 1.00 14.66 264 PRO A N 1
ATOM 2095 C CA . PRO A 1 267 ? -34.789 -40.312 2.677 1.00 13.30 264 PRO A CA 1
ATOM 2096 C C . PRO A 1 267 ? -33.641 -39.715 3.481 1.00 12.35 264 PRO A C 1
ATOM 2097 O O . PRO A 1 267 ? -33.660 -39.685 4.715 1.00 16.05 264 PRO A O 1
ATOM 2101 N N . GLY A 1 268 ? -32.614 -39.255 2.771 1.00 12.29 265 GLY A N 1
ATOM 2102 C CA . GLY A 1 268 ? -31.459 -38.647 3.413 1.00 12.52 265 GLY A CA 1
ATOM 2103 C C . GLY A 1 268 ? -30.562 -39.613 4.160 1.00 10.77 265 GLY A C 1
ATOM 2104 O O . GLY A 1 268 ? -29.978 -39.240 5.187 1.00 12.45 265 GLY A O 1
ATOM 2105 N N . GLU A 1 269 ? -30.409 -40.833 3.660 1.00 10.09 266 GLU A N 1
ATOM 2106 C CA . GLU A 1 269 ? -29.717 -41.867 4.429 1.00 9.64 266 GLU A CA 1
ATOM 2107 C C . GLU A 1 269 ? -28.429 -42.370 3.800 1.00 13.01 266 GLU A C 1
ATOM 2108 O O . GLU A 1 269 ? -27.449 -42.586 4.518 1.00 11.90 266 GLU A O 1
ATOM 2114 N N . VAL A 1 270 ? -28.384 -42.557 2.486 1.00 9.58 267 VAL A N 1
ATOM 2115 C CA . VAL A 1 270 ? -27.238 -43.189 1.830 1.00 8.03 267 VAL A CA 1
ATOM 2116 C C . VAL A 1 270 ? -26.575 -42.178 0.905 1.00 9.56 267 VAL A C 1
ATOM 2117 O O . VAL A 1 270 ? -27.220 -41.658 -0.013 1.00 9.85 267 VAL A O 1
ATOM 2121 N N . PHE A 1 271 ? -25.279 -41.940 1.119 1.00 9.64 268 PHE A N 1
ATOM 2122 C CA . PHE A 1 271 ? -24.539 -40.905 0.403 1.00 9.00 268 PHE A CA 1
ATOM 2123 C C . PHE A 1 271 ? -23.233 -41.449 -0.155 1.00 7.97 268 PHE A C 1
ATOM 2124 O O . PHE A 1 271 ? -22.612 -42.350 0.417 1.00 9.09 268 PHE A O 1
ATOM 2132 N N . TYR A 1 272 ? -22.813 -40.858 -1.269 1.00 8.90 269 TYR A N 1
ATOM 2133 C CA . TYR A 1 272 ? -21.503 -41.088 -1.869 1.00 8.79 269 TYR A CA 1
ATOM 2134 C C . TYR A 1 272 ? -20.586 -39.939 -1.453 1.00 11.81 269 TYR A C 1
ATOM 2135 O O . TYR A 1 272 ? -20.895 -38.768 -1.712 1.00 11.78 269 TYR A O 1
ATOM 2144 N N . ALA A 1 273 ? -19.482 -40.263 -0.778 1.00 12.12 270 ALA A N 1
ATOM 2145 C CA . ALA A 1 273 ? -18.566 -39.236 -0.276 1.00 10.25 270 ALA A CA 1
ATOM 2146 C C . ALA A 1 273 ? -17.526 -38.961 -1.358 1.00 13.18 270 ALA A C 1
ATOM 2147 O O . ALA A 1 273 ? -16.551 -39.702 -1.509 1.00 12.70 270 ALA A O 1
ATOM 2149 N N . SER A 1 274 ? -17.732 -37.881 -2.107 1.00 10.27 271 SER A N 1
ATOM 2150 C CA . SER A 1 274 ? -16.923 -37.576 -3.280 1.00 12.76 271 SER A CA 1
ATOM 2151 C C . SER A 1 274 ? -15.615 -36.894 -2.888 1.00 12.15 271 SER A C 1
ATOM 2152 O O . SER A 1 274 ? -15.588 -36.048 -1.993 1.00 17.43 271 SER A O 1
ATOM 2155 N N . ASP A 1 275 ? -14.523 -37.254 -3.574 1.00 13.31 272 ASP A N 1
ATOM 2156 C CA . ASP A 1 275 ? -13.225 -36.665 -3.251 1.00 12.03 272 ASP A CA 1
ATOM 2157 C C . ASP A 1 275 ? -13.037 -35.300 -3.905 1.00 14.38 272 ASP A C 1
ATOM 2158 O O . ASP A 1 275 ? -12.679 -34.319 -3.236 1.00 13.25 272 ASP A O 1
ATOM 2163 N N . ARG A 1 276 ? -13.223 -35.233 -5.221 1.00 10.19 273 ARG A N 1
ATOM 2164 C CA . ARG A 1 276 ? -12.948 -34.042 -6.011 1.00 8.95 273 ARG A CA 1
ATOM 2165 C C . ARG A 1 276 ? -13.984 -34.025 -7.118 1.00 10.29 273 ARG A C 1
ATOM 2166 O O . ARG A 1 276 ? -14.369 -35.093 -7.608 1.00 12.04 273 ARG A O 1
ATOM 2174 N N . PRO A 1 277 ? -14.449 -32.854 -7.542 1.00 7.93 274 PRO A N 1
ATOM 2175 C CA . PRO A 1 277 ? -14.098 -31.540 -7.008 1.00 8.81 274 PRO A CA 1
ATOM 2176 C C . PRO A 1 277 ? -14.803 -31.282 -5.684 1.00 11.11 274 PRO A C 1
ATOM 2177 O O . PRO A 1 277 ? -15.640 -32.081 -5.251 1.00 10.70 274 PRO A O 1
ATOM 2181 N N . TYR A 1 278 ? -14.477 -30.158 -5.061 1.00 11.63 275 TYR A N 1
ATOM 2182 C CA . TYR A 1 278 ? -15.124 -29.748 -3.832 1.00 8.10 275 TYR A CA 1
ATOM 2183 C C . TYR A 1 278 ? -15.254 -28.240 -3.865 1.00 6.97 275 TYR A C 1
ATOM 2184 O O . TYR A 1 278 ? -14.355 -27.549 -4.344 1.00 9.44 275 TYR A O 1
ATOM 2193 N N . GLY A 1 279 ? -16.388 -27.733 -3.396 1.00 8.39 276 GLY A N 1
ATOM 2194 C CA . GLY A 1 279 ? -16.472 -26.311 -3.139 1.00 7.71 276 GLY A CA 1
ATOM 2195 C C . GLY A 1 279 ? -15.347 -25.877 -2.220 1.00 8.26 276 GLY A C 1
ATOM 2196 O O . GLY A 1 279 ? -14.895 -26.629 -1.362 1.00 10.73 276 GLY A O 1
ATOM 2197 N N . LEU A 1 280 ? -14.860 -24.656 -2.412 1.00 9.19 277 LEU A N 1
ATOM 2198 C CA . LEU A 1 280 ? -13.830 -24.131 -1.523 1.00 8.00 277 LEU A CA 1
ATOM 2199 C C . LEU A 1 280 ? -14.242 -22.717 -1.149 1.00 10.69 277 LEU A C 1
ATOM 2200 O O . LEU A 1 280 ? -14.265 -21.821 -1.999 1.00 11.79 277 LEU A O 1
ATOM 2205 N N . ILE A 1 281 ? -14.612 -22.542 0.114 1.00 10.18 278 ILE A N 1
ATOM 2206 C CA . ILE A 1 281 ? -15.262 -21.342 0.623 1.00 9.19 278 ILE A CA 1
ATOM 2207 C C . ILE A 1 281 ? -14.299 -20.703 1.611 1.00 9.12 278 ILE A C 1
ATOM 2208 O O . ILE A 1 281 ? -13.940 -21.323 2.622 1.00 10.12 278 ILE A O 1
ATOM 2213 N N . GLU A 1 282 ? -13.880 -19.466 1.340 1.00 10.51 279 GLU A N 1
ATOM 2214 C CA . GLU A 1 282 ? -12.807 -18.846 2.114 1.00 8.47 279 GLU A CA 1
ATOM 2215 C C . GLU A 1 282 ? -13.207 -17.445 2.549 1.00 9.03 279 GLU A C 1
ATOM 2216 O O . GLU A 1 282 ? -13.622 -16.629 1.721 1.00 9.71 279 GLU A O 1
ATOM 2222 N N . ALA A 1 283 ? -13.079 -17.158 3.847 1.00 8.72 280 ALA A N 1
ATOM 2223 C CA . ALA A 1 283 ? -13.614 -15.904 4.368 1.00 10.57 280 ALA A CA 1
ATOM 2224 C C . ALA A 1 283 ? -12.757 -15.381 5.510 1.00 15.25 280 ALA A C 1
ATOM 2225 O O . ALA A 1 283 ? -12.197 -16.144 6.298 1.00 14.11 280 ALA A O 1
ATOM 2227 N N . SER A 1 284 ? -12.702 -14.062 5.610 1.00 11.93 281 SER A N 1
ATOM 2228 C CA . SER A 1 284 ? -11.999 -13.369 6.680 1.00 13.94 281 SER A CA 1
ATOM 2229 C C . SER A 1 284 ? -13.024 -12.621 7.521 1.00 17.24 281 SER A C 1
ATOM 2230 O O . SER A 1 284 ? -13.915 -11.973 6.968 1.00 13.63 281 SER A O 1
ATOM 2233 N N . VAL A 1 285 ? -12.914 -12.726 8.846 1.00 10.70 282 VAL A N 1
ATOM 2234 C CA . VAL A 1 285 ? -13.708 -11.929 9.775 1.00 12.89 282 VAL A CA 1
ATOM 2235 C C . VAL A 1 285 ? -12.744 -11.048 10.554 1.00 12.09 282 VAL A C 1
ATOM 2236 O O . VAL A 1 285 ? -11.763 -11.548 11.118 1.00 12.30 282 VAL A O 1
ATOM 2240 N N . VAL A 1 286 ? -13.005 -9.734 10.570 1.00 10.12 283 VAL A N 1
ATOM 2241 C CA . VAL A 1 286 ? -12.006 -8.770 11.017 1.00 10.60 283 VAL A CA 1
ATOM 2242 C C . VAL A 1 286 ? -12.626 -7.736 11.947 1.00 13.36 283 VAL A C 1
ATOM 2243 O O . VAL A 1 286 ? -13.820 -7.427 11.871 1.00 13.96 283 VAL A O 1
ATOM 2247 N N . ARG A 1 287 ? -11.791 -7.212 12.839 1.00 12.19 284 ARG A N 1
ATOM 2248 C CA . ARG A 1 287 ? -12.135 -6.042 13.640 1.00 13.11 284 ARG A CA 1
ATOM 2249 C C . ARG A 1 287 ? -11.873 -4.799 12.797 1.00 15.49 284 ARG A C 1
ATOM 2250 O O . ARG A 1 287 ? -10.727 -4.506 12.452 1.00 17.49 284 ARG A O 1
ATOM 2258 N N . ASP A 1 288 ? -12.944 -4.083 12.449 1.00 15.19 285 ASP A N 1
ATOM 2259 C CA . ASP A 1 288 ? -12.852 -2.877 11.634 1.00 18.18 285 ASP A CA 1
ATOM 2260 C C . ASP A 1 288 ? -12.118 -1.743 12.343 1.00 15.04 285 ASP A C 1
ATOM 2261 O O . ASP A 1 288 ? -11.670 -0.797 11.683 1.00 22.25 285 ASP A O 1
ATOM 2266 N N . ASP A 1 289 ? -11.995 -1.816 13.663 1.00 12.16 286 ASP A N 1
ATOM 2267 C CA . ASP A 1 289 ? -11.523 -0.715 14.487 1.00 17.45 286 ASP A CA 1
ATOM 2268 C C . ASP A 1 289 ? -10.046 -0.818 14.847 1.00 15.29 286 ASP A C 1
ATOM 2269 O O . ASP A 1 289 ? -9.546 0.044 15.567 1.00 16.76 286 ASP A O 1
ATOM 2274 N N . VAL A 1 290 ? -9.342 -1.847 14.383 1.00 15.75 287 VAL A N 1
ATOM 2275 C CA . VAL A 1 290 ? -7.917 -1.982 14.678 1.00 16.47 287 VAL A CA 1
ATOM 2276 C C . VAL A 1 290 ? -7.143 -1.969 13.366 1.00 14.87 287 VAL A C 1
ATOM 2277 O O . VAL A 1 290 ? -7.696 -2.320 12.314 1.00 16.20 287 VAL A O 1
ATOM 2281 N N . PRO A 1 291 ? -5.876 -1.563 13.379 1.00 15.70 288 PRO A N 1
ATOM 2282 C CA . PRO A 1 291 ? -5.087 -1.560 12.143 1.00 15.51 288 PRO A CA 1
ATOM 2283 C C . PRO A 1 291 ? -4.832 -2.967 11.622 1.00 14.79 288 PRO A C 1
ATOM 2284 O O . PRO A 1 291 ? -4.714 -3.933 12.381 1.00 15.90 288 PRO A O 1
ATOM 2288 N N . GLU A 1 292 ? -4.732 -3.065 10.303 1.00 14.41 289 GLU A N 1
ATOM 2289 C CA . GLU A 1 292 ? -4.252 -4.282 9.679 1.00 15.17 289 GLU A CA 1
ATOM 2290 C C . GLU A 1 292 ? -2.774 -4.494 10.008 1.00 12.98 289 GLU A C 1
ATOM 2291 O O . GLU A 1 292 ? -2.060 -3.577 10.422 1.00 17.73 289 GLU A O 1
ATOM 2297 N N . ALA A 1 293 ? -2.312 -5.724 9.805 1.00 14.53 290 ALA A N 1
ATOM 2298 C CA . ALA A 1 293 ? -0.907 -6.082 10.009 1.00 14.31 290 ALA A CA 1
ATOM 2299 C C . ALA A 1 293 ? -0.470 -7.010 8.885 1.00 15.14 290 ALA A C 1
ATOM 2300 O O . ALA A 1 293 ? -0.284 -8.218 9.083 1.00 14.67 290 ALA A O 1
ATOM 2302 N N . PRO A 1 294 ? -0.309 -6.479 7.673 1.00 16.13 291 PRO A N 1
ATOM 2303 C CA . PRO A 1 294 ? 0.086 -7.359 6.562 1.00 17.65 291 PRO A CA 1
ATOM 2304 C C . PRO A 1 294 ? 1.412 -8.057 6.802 1.00 15.80 291 PRO A C 1
ATOM 2305 O O . PRO A 1 294 ? 1.622 -9.155 6.265 1.00 12.62 291 PRO A O 1
ATOM 2309 N N . GLU A 1 295 ? 2.291 -7.477 7.626 1.00 13.32 292 GLU A N 1
ATOM 2310 C CA . GLU A 1 295 ? 3.559 -8.129 7.954 1.00 14.87 292 GLU A CA 1
ATOM 2311 C C . GLU A 1 295 ? 3.351 -9.523 8.534 1.00 16.73 292 GLU A C 1
ATOM 2312 O O . GLU A 1 295 ? 4.183 -10.417 8.320 1.00 18.58 292 GLU A O 1
ATOM 2318 N N . ALA A 1 296 ? 2.262 -9.728 9.281 1.00 13.96 293 ALA A N 1
ATOM 2319 C CA . ALA A 1 296 ? 2.035 -11.008 9.943 1.00 12.67 293 ALA A CA 1
ATOM 2320 C C . ALA A 1 296 ? 1.733 -12.124 8.953 1.00 11.29 293 ALA A C 1
ATOM 2321 O O . ALA A 1 296 ? 1.985 -13.296 9.255 1.00 11.95 293 ALA A O 1
ATOM 2323 N N . TRP A 1 297 ? 1.219 -11.776 7.779 1.00 10.57 294 TRP A N 1
ATOM 2324 C CA . TRP A 1 297 ? 0.683 -12.722 6.813 1.00 8.37 294 TRP A CA 1
ATOM 2325 C C . TRP A 1 297 ? 1.595 -12.922 5.619 1.00 11.06 294 TRP A C 1
ATOM 2326 O O . TRP A 1 297 ? 1.269 -13.721 4.736 1.00 13.45 294 TRP A O 1
ATOM 2337 N N . LEU A 1 298 ? 2.715 -12.209 5.558 1.00 12.19 295 LEU A N 1
ATOM 2338 C CA . LEU A 1 298 ? 3.562 -12.252 4.376 1.00 11.81 295 LEU A CA 1
ATOM 2339 C C . LEU A 1 298 ? 4.142 -13.648 4.195 1.00 11.92 295 LEU A C 1
ATOM 2340 O O . LEU A 1 298 ? 4.761 -14.206 5.111 1.00 13.07 295 LEU A O 1
ATOM 2345 N N . ALA A 1 299 ? 3.918 -14.215 3.008 1.00 10.14 296 ALA A N 1
ATOM 2346 C CA . ALA A 1 299 ? 4.345 -15.562 2.643 1.00 10.51 296 ALA A CA 1
ATOM 2347 C C . ALA A 1 299 ? 3.604 -16.643 3.422 1.00 10.47 296 ALA A C 1
ATOM 2348 O O . ALA A 1 299 ? 4.089 -17.771 3.541 1.00 11.26 296 ALA A O 1
ATOM 2350 N N . THR A 1 300 ? 2.404 -16.312 3.967 1.00 9.18 297 THR A N 1
ATOM 2351 C CA . THR A 1 300 ? 1.434 -17.307 4.426 1.00 8.59 297 THR A CA 1
ATOM 2352 C C . THR A 1 300 ? 0.327 -17.407 3.387 1.00 11.96 297 THR A C 1
ATOM 2353 O O . THR A 1 300 ? -0.239 -16.373 3.006 1.00 14.20 297 THR A O 1
ATOM 2357 N N . PRO A 1 301 ? -0.024 -18.601 2.893 1.00 12.98 298 PRO A N 1
ATOM 2358 C CA . PRO A 1 301 ? 0.523 -19.884 3.350 1.00 15.02 298 PRO A CA 1
ATOM 2359 C C . PRO A 1 301 ? 1.858 -20.255 2.721 1.00 14.94 298 PRO A C 1
ATOM 2360 O O . PRO A 1 301 ? 2.485 -21.211 3.173 1.00 18.16 298 PRO A O 1
ATOM 2364 N N . GLY A 1 302 ? 2.282 -19.519 1.698 1.00 12.43 299 GLY A N 1
ATOM 2365 C CA . GLY A 1 302 ? 3.558 -19.803 1.071 1.00 13.58 299 GLY A CA 1
ATOM 2366 C C . GLY A 1 302 ? 4.045 -18.607 0.284 1.00 15.56 299 GLY A C 1
ATOM 2367 O O . GLY A 1 302 ? 3.381 -17.571 0.195 1.00 12.80 299 GLY A O 1
ATOM 2368 N N . PHE A 1 303 ? 5.219 -18.787 -0.324 1.00 13.28 300 PHE A N 1
ATOM 2369 C CA . PHE A 1 303 ? 5.939 -17.687 -0.960 1.00 8.58 300 PHE A CA 1
ATOM 2370 C C . PHE A 1 303 ? 5.418 -17.414 -2.370 1.00 10.41 300 PHE A C 1
ATOM 2371 O O . PHE A 1 303 ? 5.357 -16.256 -2.796 1.00 13.12 300 PHE A O 1
ATOM 2379 N N . CYS A 1 304 ? 5.058 -18.460 -3.103 1.00 14.06 301 CYS A N 1
ATOM 2380 C CA . CYS A 1 304 ? 4.581 -18.315 -4.473 1.00 15.36 301 CYS A CA 1
ATOM 2381 C C . CYS A 1 304 ? 3.900 -19.601 -4.931 1.00 18.69 301 CYS A C 1
ATOM 2382 O O . CYS A 1 304 ? 3.784 -20.548 -4.161 1.00 19.69 301 CYS A O 1
ATOM 2386 N N . ALA B 1 5 ? 0.950 -73.894 -23.557 1.00 33.14 2 ALA B N 1
ATOM 2387 C CA . ALA B 1 5 ? 1.633 -73.808 -22.277 1.00 25.58 2 ALA B CA 1
ATOM 2388 C C . ALA B 1 5 ? 1.195 -72.561 -21.485 1.00 22.87 2 ALA B C 1
ATOM 2389 O O . ALA B 1 5 ? 1.196 -72.571 -20.258 1.00 24.14 2 ALA B O 1
ATOM 2391 N N . ILE B 1 6 ? 0.794 -71.506 -22.186 1.00 16.44 3 ILE B N 1
ATOM 2392 C CA . ILE B 1 6 ? 0.463 -70.234 -21.549 1.00 16.12 3 ILE B CA 1
ATOM 2393 C C . ILE B 1 6 ? -1.037 -70.190 -21.277 1.00 20.01 3 ILE B C 1
ATOM 2394 O O . ILE B 1 6 ? -1.847 -70.349 -22.198 1.00 21.59 3 ILE B O 1
ATOM 2399 N N . VAL B 1 7 ? -1.411 -69.957 -20.016 1.00 14.92 4 VAL B N 1
ATOM 2400 C CA . VAL B 1 7 ? -2.808 -69.965 -19.600 1.00 14.89 4 VAL B CA 1
ATOM 2401 C C . VAL B 1 7 ? -3.073 -68.837 -18.607 1.00 15.84 4 VAL B C 1
ATOM 2402 O O . VAL B 1 7 ? -2.160 -68.256 -18.011 1.00 11.62 4 VAL B O 1
ATOM 2406 N N . LEU B 1 8 ? -4.356 -68.558 -18.417 1.00 17.86 5 LEU B N 1
ATOM 2407 C CA . LEU B 1 8 ? -4.784 -67.671 -17.347 1.00 14.08 5 LEU B CA 1
ATOM 2408 C C . LEU B 1 8 ? -4.641 -68.379 -16.004 1.00 18.42 5 LEU B C 1
ATOM 2409 O O . LEU B 1 8 ? -5.010 -69.552 -15.861 1.00 19.93 5 LEU B O 1
ATOM 2414 N N . GLY B 1 9 ? -4.082 -67.680 -15.029 1.00 15.23 6 GLY B N 1
ATOM 2415 C CA . GLY B 1 9 ? -3.951 -68.201 -13.681 1.00 11.01 6 GLY B CA 1
ATOM 2416 C C . GLY B 1 9 ? -4.977 -67.586 -12.754 1.00 13.65 6 GLY B C 1
ATOM 2417 O O . GLY B 1 9 ? -6.127 -67.344 -13.148 1.00 14.22 6 GLY B O 1
ATOM 2418 N N . ARG B 1 10 ? -4.556 -67.338 -11.511 1.00 13.60 7 ARG B N 1
ATOM 2419 C CA . ARG B 1 10 ? -5.416 -66.683 -10.541 1.00 12.05 7 ARG B CA 1
ATOM 2420 C C . ARG B 1 10 ? -5.842 -65.317 -11.068 1.00 11.61 7 ARG B C 1
ATOM 2421 O O . ARG B 1 10 ? -5.095 -64.644 -11.779 1.00 12.93 7 ARG B O 1
ATOM 2429 N N . ASN B 1 11 ? -7.065 -64.917 -10.732 1.00 10.57 8 ASN B N 1
ATOM 2430 C CA . ASN B 1 11 ? -7.574 -63.620 -11.156 1.00 12.85 8 ASN B CA 1
ATOM 2431 C C . ASN B 1 11 ? -8.738 -63.227 -10.255 1.00 12.01 8 ASN B C 1
ATOM 2432 O O . ASN B 1 11 ? -9.416 -64.086 -9.679 1.00 13.78 8 ASN B O 1
ATOM 2437 N N . GLN B 1 12 ? -8.952 -61.921 -10.127 1.00 10.17 9 GLN B N 1
ATOM 2438 C CA . GLN B 1 12 ? -10.106 -61.419 -9.394 1.00 10.34 9 GLN B CA 1
ATOM 2439 C C . GLN B 1 12 ? -10.391 -60.014 -9.891 1.00 12.78 9 GLN B C 1
ATOM 2440 O O . GLN B 1 12 ? -9.512 -59.348 -10.441 1.00 11.18 9 GLN B O 1
ATOM 2446 N N . TYR B 1 13 ? -11.628 -59.569 -9.704 1.00 8.33 10 TYR B N 1
ATOM 2447 C CA . TYR B 1 13 ? -11.966 -58.232 -10.184 1.00 7.48 10 TYR B CA 1
ATOM 2448 C C . TYR B 1 13 ? -13.125 -57.669 -9.372 1.00 9.98 10 TYR B C 1
ATOM 2449 O O . TYR B 1 13 ? -13.958 -58.417 -8.850 1.00 12.84 10 TYR B O 1
ATOM 2458 N N . GLY B 1 14 ? -13.193 -56.345 -9.287 1.00 9.20 11 GLY B N 1
ATOM 2459 C CA . GLY B 1 14 ? -14.322 -55.742 -8.608 1.00 7.58 11 GLY B CA 1
ATOM 2460 C C . GLY B 1 14 ? -14.167 -54.243 -8.550 1.00 12.24 11 GLY B C 1
ATOM 2461 O O . GLY B 1 14 ? -13.375 -53.660 -9.290 1.00 11.10 11 GLY B O 1
ATOM 2462 N N . LYS B 1 15 ? -14.944 -53.617 -7.671 1.00 10.01 12 LYS B N 1
ATOM 2463 C CA . LYS B 1 15 ? -14.868 -52.173 -7.499 1.00 8.81 12 LYS B CA 1
ATOM 2464 C C . LYS B 1 15 ? -14.104 -51.845 -6.224 1.00 11.92 12 LYS B C 1
ATOM 2465 O O . LYS B 1 15 ? -14.429 -52.348 -5.135 1.00 11.23 12 LYS B O 1
ATOM 2471 N N . ALA B 1 16 ? -13.099 -50.989 -6.359 1.00 6.38 13 ALA B N 1
ATOM 2472 C CA . ALA B 1 16 ? -12.264 -50.611 -5.237 1.00 6.47 13 ALA B CA 1
ATOM 2473 C C . ALA B 1 16 ? -12.619 -49.218 -4.748 1.00 8.86 13 ALA B C 1
ATOM 2474 O O . ALA B 1 16 ? -12.872 -48.320 -5.550 1.00 9.12 13 ALA B O 1
ATOM 2476 N N . GLU B 1 17 ? -12.635 -49.058 -3.425 1.00 8.00 14 GLU B N 1
ATOM 2477 C CA . GLU B 1 17 ? -12.723 -47.755 -2.754 1.00 8.91 14 GLU B CA 1
ATOM 2478 C C . GLU B 1 17 ? -14.049 -47.054 -3.041 1.00 10.57 14 GLU B C 1
ATOM 2479 O O . GLU B 1 17 ? -14.098 -45.884 -3.447 1.00 10.09 14 GLU B O 1
ATOM 2485 N N . VAL B 1 18 ? -15.133 -47.775 -2.764 1.00 9.00 15 VAL B N 1
ATOM 2486 C CA . VAL B 1 18 ? -16.483 -47.214 -2.761 1.00 8.19 15 VAL B CA 1
ATOM 2487 C C . VAL B 1 18 ? -16.699 -46.532 -1.415 1.00 8.13 15 VAL B C 1
ATOM 2488 O O . VAL B 1 18 ? -16.813 -47.201 -0.383 1.00 9.49 15 VAL B O 1
ATOM 2492 N N . ARG B 1 19 ? -16.772 -45.199 -1.425 1.00 7.92 16 ARG B N 1
ATOM 2493 C CA . ARG B 1 19 ? -16.941 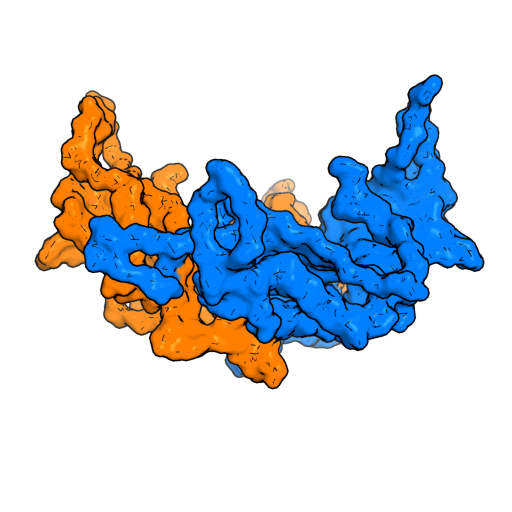-44.420 -0.205 1.00 8.39 16 ARG B CA 1
ATOM 2494 C C . ARG B 1 19 ? -18.429 -44.216 0.030 1.00 10.76 16 ARG B C 1
ATOM 2495 O O . ARG B 1 19 ? -19.097 -43.488 -0.716 1.00 13.48 16 ARG B O 1
ATOM 2503 N N . VAL B 1 20 ? -18.960 -44.884 1.046 1.00 9.34 17 VAL B N 1
ATOM 2504 C CA . VAL B 1 20 ? -20.378 -44.805 1.360 1.00 6.45 17 VAL B CA 1
ATOM 2505 C C . VAL B 1 20 ? -20.515 -44.271 2.777 1.00 11.05 17 VAL B C 1
ATOM 2506 O O . VAL B 1 20 ? -19.783 -44.685 3.683 1.00 13.89 17 VAL B O 1
ATOM 2510 N N . PHE B 1 21 ? -21.410 -43.306 2.935 1.00 9.35 18 PHE B N 1
ATOM 2511 C CA . PHE B 1 21 ? -21.672 -42.594 4.174 1.00 9.08 18 PHE B CA 1
ATOM 2512 C C . PHE B 1 21 ? -23.147 -42.816 4.471 1.00 8.99 18 PHE B C 1
ATOM 2513 O O . PHE B 1 21 ? -24.013 -42.385 3.697 1.00 11.46 18 PHE B O 1
ATOM 2521 N N . ARG B 1 22 ? -23.430 -43.528 5.561 1.00 8.88 19 ARG B N 1
ATOM 2522 C CA . ARG B 1 22 ? -24.796 -43.899 5.908 1.00 10.29 19 ARG B CA 1
ATOM 2523 C C . ARG B 1 22 ? -25.216 -43.145 7.160 1.00 12.92 19 ARG B C 1
ATOM 2524 O O . ARG B 1 22 ? -24.489 -43.133 8.162 1.00 11.17 19 ARG B O 1
ATOM 2532 N N . VAL B 1 23 ? -26.372 -42.493 7.097 1.00 9.13 20 VAL B N 1
ATOM 2533 C CA . VAL B 1 23 ? -26.925 -41.762 8.230 1.00 9.95 20 VAL B CA 1
ATOM 2534 C C . VAL B 1 23 ? -28.121 -42.536 8.758 1.00 13.83 20 VAL B C 1
ATOM 2535 O O . VAL B 1 23 ? -28.998 -42.951 7.989 1.00 11.96 20 VAL B O 1
ATOM 2539 N N . TYR B 1 24 ? -28.140 -42.752 10.064 1.00 12.96 21 TYR B N 1
ATOM 2540 C CA . TYR B 1 24 ? -29.318 -43.255 10.747 1.00 11.86 21 TYR B CA 1
ATOM 2541 C C . TYR B 1 24 ? -30.017 -42.064 11.379 1.00 12.15 21 TYR B C 1
ATOM 2542 O O . TYR B 1 24 ? -29.431 -41.371 12.217 1.00 12.60 21 TYR B O 1
ATOM 2551 N N . ARG B 1 25 ? -31.254 -41.810 10.962 1.00 11.06 22 ARG B N 1
ATOM 2552 C CA . ARG B 1 25 ? -31.935 -40.590 11.382 1.00 9.77 22 ARG B CA 1
ATOM 2553 C C . ARG B 1 25 ? -33.401 -40.849 11.699 1.00 14.73 22 ARG B C 1
ATOM 2554 O O . ARG B 1 25 ? -34.259 -39.998 11.441 1.00 14.33 22 ARG B O 1
ATOM 2562 N N . ASP B 1 26 ? -33.709 -42.007 12.271 1.00 12.51 23 ASP B N 1
ATOM 2563 C CA . ASP B 1 26 ? -35.092 -42.249 12.662 1.00 20.25 23 ASP B CA 1
ATOM 2564 C C . ASP B 1 26 ? -35.540 -41.309 13.771 1.00 20.59 23 ASP B C 1
ATOM 2565 O O . ASP B 1 26 ? -36.742 -41.063 13.912 1.00 20.17 23 ASP B O 1
ATOM 2570 N N . THR B 1 27 ? -34.606 -40.803 14.562 1.00 14.99 24 THR B N 1
ATOM 2571 C CA . THR B 1 27 ? -34.848 -39.808 15.598 1.00 14.50 24 THR B CA 1
ATOM 2572 C C . THR B 1 27 ? -33.905 -38.645 15.346 1.00 16.08 24 THR B C 1
ATOM 2573 O O . THR B 1 27 ? -33.002 -38.738 14.508 1.00 15.34 24 THR B O 1
ATOM 2577 N N . PRO B 1 28 ? -34.096 -37.512 16.033 1.00 16.19 25 PRO B N 1
ATOM 2578 C CA . PRO B 1 28 ? -33.202 -36.363 15.789 1.00 15.26 25 PRO B CA 1
ATOM 2579 C C . PRO B 1 28 ? -31.756 -36.622 16.169 1.00 14.76 25 PRO B C 1
ATOM 2580 O O . PRO B 1 28 ? -30.873 -35.860 15.752 1.00 14.22 25 PRO B O 1
ATOM 2584 N N . ARG B 1 29 ? -31.487 -37.666 16.945 1.00 13.44 26 ARG B N 1
ATOM 2585 C CA . ARG B 1 29 ? -30.124 -38.030 17.326 1.00 13.14 26 ARG B CA 1
ATOM 2586 C C . ARG B 1 29 ? -29.545 -38.916 16.230 1.00 10.20 26 ARG B C 1
ATOM 2587 O O . ARG B 1 29 ? -29.694 -40.140 16.245 1.00 12.49 26 ARG B O 1
ATOM 2595 N N . HIS B 1 30 ? -28.866 -38.288 15.269 1.00 8.54 27 HIS B N 1
ATOM 2596 C CA . HIS B 1 30 ? -28.331 -39.017 14.133 1.00 11.48 27 HIS B CA 1
ATOM 2597 C C . HIS B 1 30 ? -27.115 -39.847 14.522 1.00 10.00 27 HIS B C 1
ATOM 2598 O O . HIS B 1 30 ? -26.373 -39.515 15.457 1.00 11.74 27 HIS B O 1
ATOM 2605 N N . GLU B 1 31 ? -26.905 -40.932 13.774 1.00 10.04 28 GLU B N 1
ATOM 2606 C CA . GLU B 1 31 ? -25.700 -41.745 13.870 1.00 11.92 28 GLU B CA 1
ATOM 2607 C C . GLU B 1 31 ? -25.116 -41.880 12.473 1.00 15.11 28 GLU B C 1
ATOM 2608 O O . GLU B 1 31 ? -25.849 -41.820 11.480 1.00 12.56 28 GLU B O 1
ATOM 2614 N N . VAL B 1 32 ? -23.798 -42.056 12.390 1.00 12.19 29 VAL B N 1
ATOM 2615 C CA . VAL B 1 32 ? -23.134 -42.110 11.090 1.00 11.36 29 VAL B CA 1
ATOM 2616 C C . VAL B 1 32 ? -22.302 -43.382 10.950 1.00 13.32 29 VAL B C 1
ATOM 2617 O O . VAL B 1 32 ? -21.744 -43.915 11.922 1.00 12.60 29 VAL B O 1
ATOM 2621 N N . ARG B 1 33 ? -22.230 -43.866 9.712 1.00 9.65 30 ARG B N 1
ATOM 2622 C CA . ARG B 1 33 ? -21.343 -44.959 9.320 1.00 9.65 30 ARG B CA 1
ATOM 2623 C C . ARG B 1 33 ? -20.576 -44.493 8.092 1.00 10.76 30 ARG B C 1
ATOM 2624 O O . ARG B 1 33 ? -21.182 -44.275 7.041 1.00 13.75 30 ARG B O 1
ATOM 2632 N N . ASP B 1 34 ? -19.255 -44.361 8.216 1.00 6.50 31 ASP B N 1
ATOM 2633 C CA . ASP B 1 34 ? -18.410 -43.772 7.181 1.00 7.76 31 ASP B CA 1
ATOM 2634 C C . ASP B 1 34 ? -17.441 -44.856 6.713 1.00 7.07 31 ASP B C 1
ATOM 2635 O O . ASP B 1 34 ? -16.470 -45.165 7.412 1.00 8.78 31 ASP B O 1
ATOM 2640 N N . LEU B 1 35 ? -17.678 -45.417 5.523 1.00 7.19 32 LEU B N 1
ATOM 2641 C CA . LEU B 1 35 ? -17.003 -46.629 5.072 1.00 8.80 32 LEU B CA 1
ATOM 2642 C C . LEU B 1 35 ? -16.272 -46.428 3.749 1.00 9.15 32 LEU B C 1
ATOM 2643 O O . LEU B 1 35 ? -16.677 -45.619 2.904 1.00 10.98 32 LEU B O 1
ATOM 2648 N N . ASN B 1 36 ? -15.221 -47.219 3.560 1.00 7.84 33 ASN B N 1
ATOM 2649 C CA . ASN B 1 36 ? -14.567 -47.397 2.265 1.00 7.75 33 ASN B CA 1
ATOM 2650 C C . ASN B 1 36 ? -14.596 -48.886 1.955 1.00 8.44 33 ASN B C 1
ATOM 2651 O O . ASN B 1 36 ? -14.100 -49.690 2.751 1.00 9.50 33 ASN B O 1
ATOM 2656 N N . VAL B 1 37 ? -15.160 -49.256 0.803 1.00 6.13 34 VAL B N 1
ATOM 2657 C CA . VAL B 1 37 ? -15.494 -50.649 0.509 1.00 8.60 34 VAL B CA 1
ATOM 2658 C C . VAL B 1 37 ? -14.783 -51.106 -0.757 1.00 10.32 34 VAL B C 1
ATOM 2659 O O . VAL B 1 37 ? -14.785 -50.400 -1.771 1.00 11.04 34 VAL B O 1
ATOM 2663 N N . TRP B 1 38 ? -14.234 -52.319 -0.712 1.00 7.55 35 TRP B N 1
ATOM 2664 C CA . TRP B 1 38 ? -13.675 -53.002 -1.877 1.00 7.67 35 TRP B CA 1
ATOM 2665 C C . TRP B 1 38 ? -14.444 -54.296 -2.113 1.00 10.66 35 TRP B C 1
ATOM 2666 O O . TRP B 1 38 ? -14.654 -55.076 -1.174 1.00 10.76 35 TRP B O 1
ATOM 2677 N N . THR B 1 39 ? -14.809 -54.555 -3.371 1.00 10.24 36 THR B N 1
ATOM 2678 C CA . THR B 1 39 ? -15.366 -55.842 -3.768 1.00 10.73 36 THR B CA 1
ATOM 2679 C C . THR B 1 39 ? -14.414 -56.509 -4.754 1.00 12.73 36 THR B C 1
ATOM 2680 O O . THR B 1 39 ? -13.778 -55.831 -5.564 1.00 12.33 36 THR B O 1
ATOM 2684 N N . ALA B 1 40 ? -14.287 -57.835 -4.666 1.00 11.20 37 ALA B N 1
ATOM 2685 C CA . ALA B 1 40 ? -13.519 -58.599 -5.655 1.00 8.93 37 ALA B CA 1
ATOM 2686 C C . ALA B 1 40 ? -14.170 -59.958 -5.807 1.00 11.19 37 ALA B C 1
ATOM 2687 O O . ALA B 1 40 ? -14.358 -60.664 -4.810 1.00 15.43 37 ALA B O 1
ATOM 2689 N N . LEU B 1 41 ? -14.536 -60.318 -7.036 1.00 8.78 38 LEU B N 1
ATOM 2690 C CA . LEU B 1 41 ? -15.129 -61.621 -7.312 1.00 10.87 38 LEU B CA 1
ATOM 2691 C C . LEU B 1 41 ? -14.080 -62.540 -7.912 1.00 10.34 38 LEU B C 1
ATOM 2692 O O . LEU B 1 41 ? -13.213 -62.094 -8.672 1.00 10.97 38 LEU B O 1
ATOM 2697 N N . ARG B 1 42 ? -14.166 -63.827 -7.564 1.00 9.61 39 ARG B N 1
ATOM 2698 C CA . ARG B 1 42 ? -13.368 -64.876 -8.169 1.00 12.57 39 ARG B CA 1
ATOM 2699 C C . ARG B 1 42 ? -14.304 -65.906 -8.779 1.00 13.83 39 ARG B C 1
ATOM 2700 O O . ARG B 1 42 ? -15.435 -66.078 -8.319 1.00 12.58 39 ARG B O 1
ATOM 2708 N N . GLY B 1 43 ? -13.833 -66.591 -9.811 1.00 14.88 40 GLY B N 1
ATOM 2709 C CA . GLY B 1 43 ? -14.690 -67.600 -10.414 1.00 12.92 40 GLY B CA 1
ATOM 2710 C C . GLY B 1 43 ? -14.249 -67.901 -11.834 1.00 14.04 40 GLY B C 1
ATOM 2711 O O . GLY B 1 43 ? -13.089 -67.698 -12.191 1.00 16.67 40 GLY B O 1
ATOM 2712 N N . ASP B 1 44 ? -15.205 -68.383 -12.630 1.00 13.75 41 ASP B N 1
ATOM 2713 C CA . ASP B 1 44 ? -14.934 -68.731 -14.027 1.00 11.90 41 ASP B CA 1
ATOM 2714 C C . ASP B 1 44 ? -15.074 -67.475 -14.879 1.00 15.09 41 ASP B C 1
ATOM 2715 O O . ASP B 1 44 ? -16.133 -67.196 -15.443 1.00 15.07 41 ASP B O 1
ATOM 2720 N N . PHE B 1 45 ? -13.981 -66.709 -14.982 1.00 11.34 42 PHE B N 1
ATOM 2721 C CA . PHE B 1 45 ? -13.945 -65.521 -15.825 1.00 11.78 42 PHE B CA 1
ATOM 2722 C C . PHE B 1 45 ? -12.883 -65.668 -16.905 1.00 12.10 42 PHE B C 1
ATOM 2723 O O . PHE B 1 45 ? -12.327 -64.676 -17.396 1.00 11.28 42 PHE B O 1
ATOM 2731 N N . THR B 1 46 ? -12.636 -66.919 -17.308 1.00 10.58 43 THR B N 1
ATOM 2732 C CA . THR B 1 46 ? -11.549 -67.211 -18.232 1.00 11.66 43 THR B CA 1
ATOM 2733 C C . THR B 1 46 ? -11.819 -66.615 -19.606 1.00 11.24 43 THR B C 1
ATOM 2734 O O . THR B 1 46 ? -10.949 -65.957 -20.185 1.00 12.49 43 THR B O 1
ATOM 2738 N N . ASP B 1 47 ? -13.021 -66.828 -20.150 1.00 14.03 44 ASP B N 1
ATOM 2739 C CA . ASP B 1 47 ? -13.303 -66.290 -21.483 1.00 14.85 44 ASP B CA 1
ATOM 2740 C C . ASP B 1 47 ? -13.260 -64.769 -21.492 1.00 15.38 44 ASP B C 1
ATOM 2741 O O . ASP B 1 47 ? -12.843 -64.163 -22.486 1.00 15.39 44 ASP B O 1
ATOM 2746 N N . ALA B 1 48 ? -13.670 -64.135 -20.394 1.00 12.84 45 ALA B N 1
ATOM 2747 C CA . ALA B 1 48 ? -13.634 -62.676 -20.341 1.00 11.69 45 ALA B CA 1
ATOM 2748 C C . ALA B 1 48 ? -12.221 -62.150 -20.539 1.00 10.56 45 ALA B C 1
ATOM 2749 O O . ALA B 1 48 ? -12.040 -61.040 -21.057 1.00 14.73 45 ALA B O 1
ATOM 2751 N N . HIS B 1 49 ? -11.213 -62.932 -20.149 1.00 12.59 46 HIS B N 1
ATOM 2752 C CA . HIS B 1 49 ? -9.806 -62.608 -20.342 1.00 14.48 46 HIS B CA 1
ATOM 2753 C C . HIS B 1 49 ? -9.294 -63.072 -21.698 1.00 11.29 46 HIS B C 1
ATOM 2754 O O . HIS B 1 49 ? -8.613 -62.317 -22.398 1.00 12.46 46 HIS B O 1
ATOM 2761 N N . VAL B 1 50 ? -9.600 -64.314 -22.070 1.00 11.08 47 VAL B N 1
ATOM 2762 C CA . VAL B 1 50 ? -8.916 -64.931 -23.205 1.00 17.96 47 VAL B CA 1
ATOM 2763 C C . VAL B 1 50 ? -9.551 -64.539 -24.532 1.00 18.01 47 VAL B C 1
ATOM 2764 O O . VAL B 1 50 ? -8.844 -64.231 -25.495 1.00 18.93 47 VAL B O 1
ATOM 2768 N N . THR B 1 51 ? -10.879 -64.542 -24.606 1.00 16.32 48 THR B N 1
ATOM 2769 C CA . THR B 1 51 ? -11.568 -64.222 -25.847 1.00 20.92 48 THR B CA 1
ATOM 2770 C C . THR B 1 51 ? -12.256 -62.866 -25.835 1.00 24.82 48 THR B C 1
ATOM 2771 O O . THR B 1 51 ? -12.584 -62.355 -26.910 1.00 26.66 48 THR B O 1
ATOM 2775 N N . GLY B 1 52 ? -12.472 -62.265 -24.667 1.00 15.95 49 GLY B N 1
ATOM 2776 C CA . GLY B 1 52 ? -13.203 -61.015 -24.596 1.00 15.06 49 GLY B CA 1
ATOM 2777 C C . GLY B 1 52 ? -14.705 -61.144 -24.413 1.00 14.04 49 GLY B C 1
ATOM 2778 O O . GLY B 1 52 ? -15.401 -60.123 -24.385 1.00 17.81 49 GLY B O 1
ATOM 2779 N N . ASP B 1 53 ? -15.229 -62.360 -24.299 1.00 14.40 50 ASP B N 1
ATOM 2780 C CA . ASP B 1 53 ? -16.651 -62.564 -24.043 1.00 15.00 50 ASP B CA 1
ATOM 2781 C C . ASP B 1 53 ? -16.962 -62.204 -22.592 1.00 19.46 50 ASP B C 1
ATOM 2782 O O . ASP B 1 53 ? -16.473 -62.864 -21.671 1.00 15.96 50 ASP B O 1
ATOM 2787 N N . GLN B 1 54 ? -17.800 -61.183 -22.381 1.00 15.33 51 GLN B N 1
ATOM 2788 C CA . GLN B 1 54 ? -18.080 -60.685 -21.038 1.00 14.57 51 GLN B CA 1
ATOM 2789 C C . GLN B 1 54 ? -19.343 -61.280 -20.415 1.00 15.41 51 GLN B C 1
ATOM 2790 O O . GLN B 1 54 ? -19.799 -60.778 -19.378 1.00 12.69 51 GLN B O 1
ATOM 2796 N N . SER B 1 55 ? -19.899 -62.351 -21.001 1.00 14.88 52 SER B N 1
ATOM 2797 C CA . SER B 1 55 ? -21.197 -62.868 -20.557 1.00 15.82 52 SER B CA 1
ATOM 2798 C C . SER B 1 55 ? -21.233 -63.188 -19.069 1.00 12.96 52 SER B C 1
ATOM 2799 O O . SER B 1 55 ? -22.273 -63.011 -18.424 1.00 18.58 52 SER B O 1
ATOM 2802 N N . HIS B 1 56 ? -20.118 -63.639 -18.500 1.00 13.70 53 HIS B N 1
ATOM 2803 C CA . HIS B 1 56 ? -20.078 -64.011 -17.091 1.00 12.56 53 HIS B CA 1
ATOM 2804 C C . HIS B 1 56 ? -19.872 -62.825 -16.160 1.00 13.90 53 HIS B C 1
ATOM 2805 O O . HIS B 1 56 ? -20.027 -62.994 -14.944 1.00 15.04 53 HIS B O 1
ATOM 2812 N N . VAL B 1 57 ? -19.519 -61.652 -16.684 1.00 14.06 54 VAL B N 1
ATOM 2813 C CA . VAL B 1 57 ? -18.971 -60.566 -15.873 1.00 12.65 54 VAL B CA 1
ATOM 2814 C C . VAL B 1 57 ? -20.088 -59.625 -15.436 1.00 13.08 54 VAL B C 1
ATOM 2815 O O . VAL B 1 57 ? -20.734 -58.985 -16.272 1.00 12.07 54 VAL B O 1
ATOM 2819 N N . LEU B 1 58 ? -20.296 -59.513 -14.127 1.00 11.60 55 LEU B N 1
ATOM 2820 C CA . LEU B 1 58 ? -21.115 -58.434 -13.586 1.00 11.36 55 LEU B CA 1
ATOM 2821 C C . LEU B 1 58 ? -20.267 -57.164 -13.476 1.00 12.58 55 LEU B C 1
ATOM 2822 O O . LEU B 1 58 ? -19.207 -57.195 -12.838 1.00 11.43 55 LEU B O 1
ATOM 2827 N N . PRO B 1 59 ? -20.675 -56.053 -14.091 1.00 10.22 56 PRO B N 1
ATOM 2828 C CA . PRO B 1 59 ? -19.801 -54.874 -14.129 1.00 11.81 56 PRO B CA 1
ATOM 2829 C C . PRO B 1 59 ? -19.425 -54.406 -12.729 1.00 14.94 56 PRO B C 1
ATOM 2830 O O . PRO B 1 59 ? -20.221 -54.508 -11.789 1.00 10.57 56 PRO B O 1
ATOM 2834 N N . THR B 1 60 ? -18.187 -53.901 -12.594 1.00 11.79 57 THR B N 1
ATOM 2835 C CA . THR B 1 60 ? -17.791 -53.308 -11.321 1.00 11.62 57 THR B CA 1
ATOM 2836 C C . THR B 1 60 ? -18.698 -52.135 -10.973 1.00 12.77 57 THR B C 1
ATOM 2837 O O . THR B 1 60 ? -18.979 -51.914 -9.796 1.00 9.97 57 THR B O 1
ATOM 2841 N N . ASP B 1 61 ? -19.215 -51.414 -11.980 1.00 11.10 58 ASP B N 1
ATOM 2842 C CA . ASP B 1 61 ? -20.188 -50.351 -11.707 1.00 9.75 58 ASP B CA 1
ATOM 2843 C C . ASP B 1 61 ? -21.413 -50.899 -10.981 1.00 11.54 58 ASP B C 1
ATOM 2844 O O . ASP B 1 61 ? -21.989 -50.223 -10.119 1.00 14.52 58 ASP B O 1
ATOM 2849 N N . THR B 1 62 ? -21.826 -52.124 -11.319 1.00 11.46 59 THR B N 1
ATOM 2850 C CA . THR B 1 62 ? -22.968 -52.726 -10.637 1.00 11.33 59 THR B CA 1
ATOM 2851 C C . THR B 1 62 ? -22.606 -53.095 -9.209 1.00 9.20 59 THR B C 1
ATOM 2852 O O . THR B 1 62 ? -23.425 -52.957 -8.292 1.00 10.51 59 THR B O 1
ATOM 2856 N N . GLN B 1 63 ? -21.372 -53.554 -9.005 1.00 13.66 60 GLN B N 1
ATOM 2857 C CA . GLN B 1 63 ? -20.914 -53.869 -7.660 1.00 12.78 60 GLN B CA 1
ATOM 2858 C C . GLN B 1 63 ? -20.914 -52.625 -6.776 1.00 10.26 60 GLN B C 1
ATOM 2859 O O . GLN B 1 63 ? -21.284 -52.685 -5.599 1.00 10.74 60 GLN B O 1
ATOM 2865 N N . LYS B 1 64 ? -20.546 -51.479 -7.341 1.00 10.25 61 LYS B N 1
ATOM 2866 C CA . LYS B 1 64 ? -20.645 -50.230 -6.596 1.00 11.99 61 LYS B CA 1
ATOM 2867 C C . LYS B 1 64 ? -22.101 -49.917 -6.262 1.00 9.65 61 LYS B C 1
ATOM 2868 O O . LYS B 1 64 ? -22.434 -49.637 -5.105 1.00 7.97 61 LYS B O 1
ATOM 2874 N N . ASN B 1 65 ? -22.990 -49.985 -7.269 1.00 8.65 62 ASN B N 1
ATOM 2875 C CA . ASN B 1 65 ? -24.425 -49.769 -7.042 1.00 10.65 62 ASN B CA 1
ATOM 2876 C C . ASN B 1 65 ? -24.945 -50.646 -5.917 1.00 12.54 62 ASN B C 1
ATOM 2877 O O . ASN B 1 65 ? -25.788 -50.218 -5.121 1.00 11.94 62 ASN B O 1
ATOM 2882 N N . THR B 1 66 ? -24.490 -51.899 -5.871 1.00 9.78 63 THR B N 1
ATOM 2883 C CA . THR B 1 66 ? -24.972 -52.834 -4.864 1.00 11.13 63 THR B CA 1
ATOM 2884 C C . THR B 1 66 ? -24.588 -52.376 -3.465 1.00 14.04 63 THR B C 1
ATOM 2885 O O . THR B 1 66 ? -25.389 -52.472 -2.528 1.00 10.46 63 THR B O 1
ATOM 2889 N N . VAL B 1 67 ? -23.376 -51.837 -3.310 1.00 8.61 64 VAL B N 1
ATOM 2890 C CA . VAL B 1 67 ? -22.973 -51.297 -2.014 1.00 11.29 64 VAL B CA 1
ATOM 2891 C C . VAL B 1 67 ? -23.964 -50.231 -1.546 1.00 9.41 64 VAL B C 1
ATOM 2892 O O . VAL B 1 67 ? -24.429 -50.253 -0.407 1.00 8.74 64 VAL B O 1
ATOM 2896 N N . TYR B 1 68 ? -24.309 -49.286 -2.415 1.00 10.53 65 TYR B N 1
ATOM 2897 C CA . TYR B 1 68 ? -25.231 -48.236 -1.987 1.00 10.56 65 TYR B CA 1
ATOM 2898 C C . TYR B 1 68 ? -26.622 -48.796 -1.736 1.00 12.82 65 TYR B C 1
ATOM 2899 O O . TYR B 1 68 ? -27.290 -48.402 -0.775 1.00 10.22 65 TYR B O 1
ATOM 2908 N N . ALA B 1 69 ? -27.065 -49.721 -2.577 1.00 8.24 66 ALA B N 1
ATOM 2909 C CA . ALA B 1 69 ? -28.406 -50.277 -2.413 1.00 13.08 66 ALA B CA 1
ATOM 2910 C C . ALA B 1 69 ? -28.527 -51.028 -1.096 1.00 12.54 66 ALA B C 1
ATOM 2911 O O . ALA B 1 69 ? -29.470 -50.803 -0.324 1.00 11.69 66 ALA B O 1
ATOM 2913 N N . LEU B 1 70 ? -27.584 -51.936 -0.825 1.00 11.53 67 LEU B N 1
ATOM 2914 C CA . LEU B 1 70 ? -27.664 -52.712 0.407 1.00 10.81 67 LEU B CA 1
ATOM 2915 C C . LEU B 1 70 ? -27.416 -51.850 1.637 1.00 10.55 67 LEU B C 1
ATOM 2916 O O . LEU B 1 70 ? -27.932 -52.165 2.713 1.00 13.98 67 LEU B O 1
ATOM 2921 N N . ALA B 1 71 ? -26.673 -50.741 1.502 1.00 11.78 68 ALA B N 1
ATOM 2922 C CA . ALA B 1 71 ? -26.541 -49.811 2.622 1.00 9.99 68 ALA B CA 1
ATOM 2923 C C . ALA B 1 71 ? -27.903 -49.344 3.119 1.00 13.68 68 ALA B C 1
ATOM 2924 O O . ALA B 1 71 ? -28.082 -49.131 4.324 1.00 11.89 68 ALA B O 1
ATOM 2926 N N . LYS B 1 72 ? -28.876 -49.206 2.217 1.00 10.02 69 LYS B N 1
ATOM 2927 C CA . LYS B 1 72 ? -30.249 -48.895 2.597 1.00 11.54 69 LYS B CA 1
ATOM 2928 C C . LYS B 1 72 ? -31.041 -50.147 2.959 1.00 17.23 69 LYS B C 1
ATOM 2929 O O . LYS B 1 72 ? -31.621 -50.220 4.046 1.00 19.04 69 LYS B O 1
ATOM 2935 N N . LYS B 1 73 ? -31.077 -51.128 2.053 1.00 16.15 70 LYS B N 1
ATOM 2936 C CA . LYS B 1 73 ? -31.958 -52.286 2.225 1.00 15.53 70 LYS B CA 1
ATOM 2937 C C . LYS B 1 73 ? -31.560 -53.121 3.437 1.00 17.87 70 LYS B C 1
ATOM 2938 O O . LYS B 1 73 ? -32.425 -53.541 4.218 1.00 19.63 70 LYS B O 1
ATOM 2944 N N . GLU B 1 74 ? -30.262 -53.370 3.617 1.00 16.13 71 GLU B N 1
ATOM 2945 C CA . GLU B 1 74 ? -29.780 -54.171 4.735 1.00 19.05 71 GLU B CA 1
ATOM 2946 C C . GLU B 1 74 ? -29.284 -53.339 5.906 1.00 18.78 71 GLU B C 1
ATOM 2947 O O . GLU B 1 74 ? -29.234 -53.857 7.029 1.00 18.98 71 GLU B O 1
ATOM 2953 N N . GLY B 1 75 ? -28.920 -52.078 5.674 1.00 16.60 72 GLY B N 1
ATOM 2954 C CA . GLY B 1 75 ? -28.319 -51.249 6.697 1.00 19.97 72 GLY B CA 1
ATOM 2955 C C . GLY B 1 75 ? -26.843 -51.555 6.906 1.00 20.87 72 GLY B C 1
ATOM 2956 O O . GLY B 1 75 ? -26.287 -52.525 6.385 1.00 19.67 72 GLY B O 1
ATOM 2957 N N . ILE B 1 76 ? -26.192 -50.695 7.691 1.00 17.28 73 ILE B N 1
ATOM 2958 C CA . ILE B 1 76 ? -24.776 -50.846 8.031 1.00 15.37 73 ILE B CA 1
ATOM 2959 C C . ILE B 1 76 ? -24.656 -50.711 9.543 1.00 22.07 73 ILE B C 1
ATOM 2960 O O . ILE B 1 76 ? -24.647 -49.592 10.075 1.00 20.13 73 ILE B O 1
ATOM 2965 N N . ARG B 1 77 ? -24.557 -51.842 10.238 1.00 16.33 74 ARG B N 1
ATOM 2966 C CA . ARG B 1 77 ? -24.180 -51.824 11.644 1.00 17.89 74 ARG B CA 1
ATOM 2967 C C . ARG B 1 77 ? -22.721 -52.252 11.756 1.00 16.55 74 ARG B C 1
ATOM 2968 O O . ARG B 1 77 ? -21.828 -51.459 11.450 1.00 22.72 74 ARG B O 1
ATOM 2976 N N . ALA B 1 78 ? -22.446 -53.492 12.152 1.00 14.24 75 ALA B N 1
ATOM 2977 C CA . ALA B 1 78 ? -21.060 -53.952 12.159 1.00 11.81 75 ALA B CA 1
ATOM 2978 C C . ALA B 1 78 ? -20.590 -54.182 10.727 1.00 12.17 75 ALA B C 1
ATOM 2979 O O . ALA B 1 78 ? -21.308 -54.786 9.924 1.00 13.47 75 ALA B O 1
ATOM 2981 N N . ILE B 1 79 ? -19.378 -53.710 10.403 1.00 11.55 76 ILE B N 1
ATOM 2982 C CA . ILE B 1 79 ? -18.910 -53.836 9.021 1.00 10.92 76 ILE B CA 1
ATOM 2983 C C . ILE B 1 79 ? -18.733 -55.300 8.636 1.00 8.88 76 ILE B C 1
ATOM 2984 O O . ILE B 1 79 ? -18.905 -55.662 7.466 1.00 10.26 76 ILE B O 1
ATOM 2989 N N . GLU B 1 80 ? -18.438 -56.175 9.606 1.00 10.22 77 GLU B N 1
ATOM 2990 C CA . GLU B 1 80 ? -18.330 -57.601 9.299 1.00 11.74 77 GLU B CA 1
ATOM 2991 C C . GLU B 1 80 ? -19.632 -58.149 8.730 1.00 9.71 77 GLU B C 1
ATOM 2992 O O . GLU B 1 80 ? -19.621 -58.964 7.800 1.00 12.79 77 GLU B O 1
ATOM 2998 N N . ASP B 1 81 ? -20.761 -57.751 9.307 1.00 8.96 78 ASP B N 1
ATOM 2999 C CA . ASP B 1 81 ? -22.051 -58.235 8.827 1.00 12.83 78 ASP B CA 1
ATOM 3000 C C . ASP B 1 81 ? -22.394 -57.647 7.468 1.00 13.97 78 ASP B C 1
ATOM 3001 O O . ASP B 1 81 ? -22.953 -58.340 6.610 1.00 13.13 78 ASP B O 1
ATOM 3006 N N . PHE B 1 82 ? -22.055 -56.374 7.246 1.00 13.81 79 PHE B N 1
ATOM 3007 C CA . PHE B 1 82 ? -22.263 -55.784 5.928 1.00 10.31 79 PHE B CA 1
ATOM 3008 C C . PHE B 1 82 ? -21.430 -56.503 4.875 1.00 12.84 79 PHE B C 1
ATOM 3009 O O . PHE B 1 82 ? -21.911 -56.762 3.762 1.00 11.81 79 PHE B O 1
ATOM 3017 N N . ALA B 1 83 ? -20.181 -56.850 5.213 1.00 13.96 80 ALA B N 1
ATOM 3018 C CA . ALA B 1 83 ? -19.325 -57.546 4.254 1.00 11.02 80 ALA B CA 1
ATOM 3019 C C . ALA B 1 83 ? -19.844 -58.948 3.958 1.00 8.27 80 ALA B C 1
ATOM 3020 O O . ALA B 1 83 ? -19.845 -59.380 2.798 1.00 11.81 80 ALA B O 1
ATOM 3022 N N . LEU B 1 84 ? -20.327 -59.658 4.982 1.00 11.41 81 LEU B N 1
ATOM 3023 C CA . LEU B 1 84 ? -20.893 -60.988 4.759 1.00 12.09 81 LEU B CA 1
ATOM 3024 C C . LEU B 1 84 ? -22.122 -60.915 3.860 1.00 15.33 81 LEU B C 1
ATOM 3025 O O . LEU B 1 84 ? -22.275 -61.724 2.938 1.00 13.13 81 LEU B O 1
ATOM 3030 N N . THR B 1 85 ? -22.996 -59.934 4.107 1.00 12.62 82 THR B N 1
ATOM 3031 C CA . THR B 1 85 ? -24.177 -59.720 3.270 1.00 10.33 82 THR B CA 1
ATOM 3032 C C . THR B 1 85 ? -23.801 -59.442 1.817 1.00 14.15 82 THR B C 1
ATOM 3033 O O . THR B 1 85 ? -24.420 -59.977 0.889 1.00 13.74 82 THR B O 1
ATOM 3037 N N . LEU B 1 86 ? -22.796 -58.596 1.598 1.00 12.54 83 LEU B N 1
ATOM 3038 C CA . LEU B 1 86 ? -22.378 -58.285 0.239 1.00 9.84 83 LEU B CA 1
ATOM 3039 C C . LEU B 1 86 ? -21.831 -59.520 -0.466 1.00 8.12 83 LEU B C 1
ATOM 3040 O O . LEU B 1 86 ? -22.149 -59.766 -1.636 1.00 10.29 83 LEU B O 1
ATOM 3045 N N . GLY B 1 87 ? -21.000 -60.302 0.227 1.00 10.97 84 GLY B N 1
ATOM 3046 C CA . GLY B 1 87 ? -20.444 -61.498 -0.391 1.00 12.10 84 GLY B CA 1
ATOM 3047 C C . GLY B 1 87 ? -21.520 -62.481 -0.820 1.00 13.48 84 GLY B C 1
ATOM 3048 O O . GLY B 1 87 ? -21.523 -62.967 -1.955 1.00 14.16 84 GLY B O 1
ATOM 3049 N N . ASP B 1 88 ? -22.470 -62.772 0.074 1.00 13.27 85 ASP B N 1
ATOM 3050 C CA . ASP B 1 88 ? -23.546 -63.688 -0.299 1.00 12.98 85 ASP B CA 1
ATOM 3051 C C . ASP B 1 88 ? -24.411 -63.109 -1.411 1.00 16.29 85 ASP B C 1
ATOM 3052 O O . ASP B 1 88 ? -24.887 -63.844 -2.282 1.00 15.17 85 ASP B O 1
ATOM 3057 N N . HIS B 1 89 ? -24.627 -61.794 -1.409 1.00 13.21 86 HIS B N 1
ATOM 3058 C CA . HIS B 1 89 ? -25.413 -61.200 -2.488 1.00 13.95 86 HIS B CA 1
ATOM 3059 C C . HIS B 1 89 ? -24.753 -61.423 -3.849 1.00 17.20 86 HIS B C 1
ATOM 3060 O O . HIS B 1 89 ? -25.415 -61.816 -4.818 1.00 12.77 86 HIS B O 1
ATOM 3067 N N . PHE B 1 90 ? -23.445 -61.171 -3.947 1.00 14.54 87 PHE B N 1
ATOM 3068 C CA . PHE B 1 90 ? -22.778 -61.318 -5.239 1.00 9.96 87 PHE B CA 1
ATOM 3069 C C . PHE B 1 90 ? -22.796 -62.767 -5.706 1.00 13.17 87 PHE B C 1
ATOM 3070 O O . PHE B 1 90 ? -22.957 -63.040 -6.902 1.00 15.36 87 PHE B O 1
ATOM 3078 N N . LEU B 1 91 ? -22.663 -63.715 -4.779 1.00 16.33 88 LEU B N 1
ATOM 3079 C CA . LEU B 1 91 ? -22.731 -65.111 -5.191 1.00 15.72 88 LEU B CA 1
ATOM 3080 C C . LEU B 1 91 ? -24.110 -65.475 -5.720 1.00 14.44 88 LEU B C 1
ATOM 3081 O O . LEU B 1 91 ? -24.210 -66.295 -6.637 1.00 16.08 88 LEU B O 1
ATOM 3086 N N . ARG B 1 92 ? -25.175 -64.872 -5.170 1.00 15.13 89 ARG B N 1
ATOM 3087 C CA . ARG B 1 92 ? -26.514 -65.073 -5.720 1.00 15.32 89 ARG B CA 1
ATOM 3088 C C . ARG B 1 92 ? -26.640 -64.479 -7.116 1.00 15.58 89 ARG B C 1
ATOM 3089 O O . ARG B 1 92 ? -27.342 -65.032 -7.969 1.00 17.58 89 ARG B O 1
ATOM 3097 N N . GLN B 1 93 ? -25.998 -63.335 -7.360 1.00 11.87 90 GLN B N 1
ATOM 3098 C CA . GLN B 1 93 ? -26.218 -62.598 -8.599 1.00 13.44 90 GLN B CA 1
ATOM 3099 C C . GLN B 1 93 ? -25.305 -63.028 -9.736 1.00 13.15 90 GLN B C 1
ATOM 3100 O O . GLN B 1 93 ? -25.633 -62.772 -10.903 1.00 18.26 90 GLN B O 1
ATOM 3106 N N . VAL B 1 94 ? -24.171 -63.654 -9.432 1.00 14.81 91 VAL B N 1
ATOM 3107 C CA . VAL B 1 94 ? -23.140 -63.917 -10.433 1.00 16.02 91 VAL B CA 1
ATOM 3108 C C . VAL B 1 94 ? -22.871 -65.415 -10.453 1.00 14.20 91 VAL B C 1
ATOM 3109 O O . VAL B 1 94 ? -22.006 -65.893 -9.709 1.00 12.32 91 VAL B O 1
ATOM 3113 N N . PRO B 1 95 ? -23.579 -66.187 -11.280 1.00 14.18 92 PRO B N 1
ATOM 3114 C CA . PRO B 1 95 ? -23.428 -67.652 -11.219 1.00 17.46 92 PRO B CA 1
ATOM 3115 C C . PRO B 1 95 ? -22.016 -68.131 -11.498 1.00 13.13 92 PRO B C 1
ATOM 3116 O O . PRO B 1 95 ? -21.608 -69.172 -10.971 1.00 15.74 92 PRO B O 1
ATOM 3120 N N . ALA B 1 96 ? -21.240 -67.399 -12.299 1.00 12.61 93 ALA B N 1
ATOM 3121 C CA . ALA B 1 96 ? -19.896 -67.861 -12.592 1.00 12.51 93 ALA B CA 1
ATOM 3122 C C . ALA B 1 96 ? -18.938 -67.642 -11.427 1.00 15.10 93 ALA B C 1
ATOM 3123 O O . ALA B 1 96 ? -17.847 -68.219 -11.425 1.00 16.49 93 ALA B O 1
ATOM 3125 N N . ALA B 1 97 ? -19.317 -66.831 -10.442 1.00 13.90 94 ALA B N 1
ATOM 3126 C CA . ALA B 1 97 ? -18.449 -66.591 -9.300 1.00 14.71 94 ALA B CA 1
ATOM 3127 C C . ALA B 1 97 ? -18.408 -67.812 -8.396 1.00 16.44 94 ALA B C 1
ATOM 3128 O O . ALA B 1 97 ? -19.441 -68.419 -8.099 1.00 17.49 94 ALA B O 1
ATOM 3130 N N . THR B 1 98 ? -17.198 -68.169 -7.965 1.00 13.49 95 THR B N 1
ATOM 3131 C CA . THR B 1 98 ? -16.999 -69.161 -6.922 1.00 14.77 95 THR B CA 1
ATOM 3132 C C . THR B 1 98 ? -16.790 -68.534 -5.556 1.00 16.90 95 THR B C 1
ATOM 3133 O O . THR B 1 98 ? -16.980 -69.212 -4.538 1.00 15.66 95 THR B O 1
ATOM 3137 N N . GLY B 1 99 ? -16.390 -67.267 -5.510 1.00 11.30 96 GLY B N 1
ATOM 3138 C CA . GLY B 1 99 ? -16.102 -66.650 -4.231 1.00 15.51 96 GLY B CA 1
ATOM 3139 C C . GLY B 1 99 ? -16.113 -65.146 -4.359 1.00 14.32 96 GLY B C 1
ATOM 3140 O O . GLY B 1 99 ? -16.073 -64.589 -5.457 1.00 14.96 96 GLY B O 1
ATOM 3141 N N . ALA B 1 100 ? -16.169 -64.493 -3.204 1.00 9.06 97 ALA B N 1
ATOM 3142 C CA . ALA B 1 100 ? -16.152 -63.042 -3.132 1.00 9.67 97 ALA B CA 1
ATOM 3143 C C . ALA B 1 100 ? -15.318 -62.623 -1.936 1.00 14.96 97 ALA B C 1
ATOM 3144 O O . ALA B 1 100 ? -15.449 -63.197 -0.853 1.00 14.06 97 ALA B O 1
ATOM 3146 N N . ARG B 1 101 ? -14.478 -61.610 -2.131 1.00 10.15 98 ARG B N 1
ATOM 3147 C CA . ARG B 1 101 ? -13.729 -60.996 -1.046 1.00 12.55 98 ARG B CA 1
ATOM 3148 C C . ARG B 1 101 ? -14.213 -59.560 -0.916 1.00 10.67 98 ARG B C 1
ATOM 3149 O O . ARG B 1 101 ? -14.151 -58.799 -1.885 1.00 9.63 98 ARG B O 1
ATOM 3157 N N . ILE B 1 102 ? -14.726 -59.208 0.258 1.00 8.75 99 ILE B N 1
ATOM 3158 C CA . ILE B 1 102 ? -15.217 -57.866 0.553 1.00 7.85 99 ILE B CA 1
ATOM 3159 C C . ILE B 1 102 ? -14.326 -57.302 1.646 1.00 10.03 99 ILE B C 1
ATOM 3160 O O . ILE B 1 102 ? -14.247 -57.877 2.736 1.00 10.33 99 ILE B O 1
ATOM 3165 N N . ALA B 1 103 ? -13.665 -56.184 1.371 1.00 10.07 100 ALA B N 1
ATOM 3166 C CA . ALA B 1 103 ? -12.838 -55.535 2.375 1.00 7.64 100 ALA B CA 1
ATOM 3167 C C . ALA B 1 103 ? -13.445 -54.178 2.710 1.00 10.87 100 ALA B C 1
ATOM 3168 O O . ALA B 1 103 ? -13.902 -53.459 1.817 1.00 12.29 100 ALA B O 1
ATOM 3170 N N . ILE B 1 104 ? -13.472 -53.832 3.992 1.00 9.00 101 ILE B N 1
ATOM 3171 C CA . ILE B 1 104 ? -14.077 -52.573 4.427 1.00 9.42 101 ILE B CA 1
ATOM 3172 C C . ILE B 1 104 ? -13.173 -51.893 5.445 1.00 12.11 101 ILE B C 1
ATOM 3173 O O . ILE B 1 104 ? -12.637 -52.543 6.351 1.00 11.85 101 ILE B O 1
ATOM 3178 N N . GLU B 1 105 ? -13.012 -50.577 5.287 1.00 9.66 102 GLU B N 1
ATOM 3179 C CA . GLU B 1 105 ? -12.431 -49.684 6.287 1.00 12.37 102 GLU B CA 1
ATOM 3180 C C . GLU B 1 105 ? -13.534 -48.795 6.839 1.00 13.41 102 GLU B C 1
ATOM 3181 O O . GLU B 1 105 ? -14.344 -48.284 6.068 1.00 10.40 102 GLU B O 1
ATOM 3187 N N . GLU B 1 106 ? -13.554 -48.583 8.162 1.00 9.54 103 GLU B N 1
ATOM 3188 C CA . GLU B 1 106 ? -14.482 -47.650 8.798 1.00 11.23 103 GLU B CA 1
ATOM 3189 C C . GLU B 1 106 ? -13.709 -46.513 9.459 1.00 13.21 103 GLU B C 1
ATOM 3190 O O . GLU B 1 106 ? -12.731 -46.758 10.176 1.00 9.28 103 GLU B O 1
ATOM 3196 N N . TYR B 1 107 ? -14.153 -45.275 9.229 1.00 8.91 104 TYR B N 1
ATOM 3197 C CA . TYR B 1 107 ? -13.588 -44.086 9.857 1.00 8.14 104 TYR B CA 1
ATOM 3198 C C . TYR B 1 107 ? -14.541 -43.608 10.946 1.00 11.93 104 TYR B C 1
ATOM 3199 O O . TYR B 1 107 ? -15.702 -43.293 10.668 1.00 10.22 104 TYR B O 1
ATOM 3208 N N . ALA B 1 108 ? -14.057 -43.568 12.180 1.00 10.69 105 ALA B N 1
ATOM 3209 C CA . ALA B 1 108 ? -14.915 -43.289 13.318 1.00 11.92 105 ALA B CA 1
ATOM 3210 C C . ALA B 1 108 ? -15.153 -41.796 13.484 1.00 10.42 105 ALA B C 1
ATOM 3211 O O . ALA B 1 108 ? -14.274 -40.969 13.224 1.00 11.56 105 ALA B O 1
ATOM 3213 N N . TRP B 1 109 ? -16.354 -41.461 13.944 1.00 11.80 106 TRP B N 1
ATOM 3214 C CA . TRP B 1 109 ? -16.741 -40.090 14.235 1.00 8.02 106 TRP B CA 1
ATOM 3215 C C . TRP B 1 109 ? -17.257 -40.030 15.657 1.00 8.95 106 TRP B C 1
ATOM 3216 O O . TRP B 1 109 ? -17.961 -40.941 16.103 1.00 13.14 106 TRP B O 1
ATOM 3227 N N . ASP B 1 110 ? -16.914 -38.953 16.346 1.00 8.80 107 ASP B N 1
ATOM 3228 C CA . ASP B 1 110 ? -17.478 -38.580 17.632 1.00 9.94 107 ASP B CA 1
ATOM 3229 C C . ASP B 1 110 ? -18.462 -37.434 17.435 1.00 9.82 107 ASP B C 1
ATOM 3230 O O . ASP B 1 110 ? -18.388 -36.686 16.457 1.00 10.91 107 ASP B O 1
ATOM 3235 N N . ARG B 1 111 ? -19.381 -37.285 18.384 1.00 8.93 108 ARG B N 1
ATOM 3236 C CA . ARG B 1 111 ? -20.244 -36.109 18.375 1.00 12.04 108 ARG B CA 1
ATOM 3237 C C . ARG B 1 111 ? -19.466 -34.882 18.831 1.00 9.56 108 ARG B C 1
ATOM 3238 O O . ARG B 1 111 ? -18.634 -34.965 19.740 1.00 13.72 108 ARG B O 1
ATOM 3246 N N . ILE B 1 112 ? -19.726 -33.737 18.197 1.00 8.64 109 ILE B N 1
ATOM 3247 C CA . ILE B 1 112 ? -19.122 -32.498 18.679 1.00 11.79 109 ILE B CA 1
ATOM 3248 C C . ILE B 1 112 ? -19.672 -32.175 20.062 1.00 12.98 109 ILE B C 1
ATOM 3249 O O . ILE B 1 112 ? -20.884 -32.242 20.299 1.00 11.61 109 ILE B O 1
ATOM 3254 N N . ASP B 1 113 ? -18.782 -31.810 20.983 1.00 12.24 110 ASP B N 1
ATOM 3255 C CA . ASP B 1 113 ? -19.191 -31.490 22.346 1.00 14.74 110 ASP B CA 1
ATOM 3256 C C . ASP B 1 113 ? -19.797 -30.093 22.386 1.00 13.37 110 ASP B C 1
ATOM 3257 O O . ASP B 1 113 ? -19.135 -29.110 22.041 1.00 17.09 110 ASP B O 1
ATOM 3262 N N . VAL B 1 114 ? -21.047 -29.995 22.819 1.00 10.00 111 VAL B N 1
ATOM 3263 C CA . VAL B 1 114 ? -21.707 -28.710 22.979 1.00 17.39 111 VAL B CA 1
ATOM 3264 C C . VAL B 1 114 ? -22.083 -28.585 24.451 1.00 22.79 111 VAL B C 1
ATOM 3265 O O . VAL B 1 114 ? -23.058 -29.192 24.910 1.00 21.64 111 VAL B O 1
ATOM 3269 N N . ASP B 1 115 ? -21.294 -27.817 25.201 1.00 25.24 112 ASP B N 1
ATOM 3270 C CA . ASP B 1 115 ? -21.588 -27.521 26.604 1.00 23.69 112 ASP B CA 1
ATOM 3271 C C . ASP B 1 115 ? -21.682 -28.794 27.436 1.00 24.40 112 ASP B C 1
ATOM 3272 O O . ASP B 1 115 ? -22.506 -28.903 28.345 1.00 27.38 112 ASP B O 1
ATOM 3277 N N . GLY B 1 116 ? -20.848 -29.782 27.105 1.00 20.01 113 GLY B N 1
ATOM 3278 C CA . GLY B 1 116 ? -20.747 -30.995 27.889 1.00 21.63 113 GLY B CA 1
ATOM 3279 C C . GLY B 1 116 ? -21.531 -32.176 27.358 1.00 26.32 113 GLY B C 1
ATOM 3280 O O . GLY B 1 116 ? -21.401 -33.278 27.903 1.00 27.93 113 GLY B O 1
ATOM 3281 N N . THR B 1 117 ? -22.333 -31.986 26.316 1.00 21.13 114 THR B N 1
ATOM 3282 C CA . THR B 1 117 ? -23.158 -33.052 25.761 1.00 19.77 114 THR B CA 1
ATOM 3283 C C . THR B 1 117 ? -22.910 -33.141 24.263 1.00 15.59 114 THR B C 1
ATOM 3284 O O . THR B 1 117 ? -22.805 -32.114 23.590 1.00 15.27 114 THR B O 1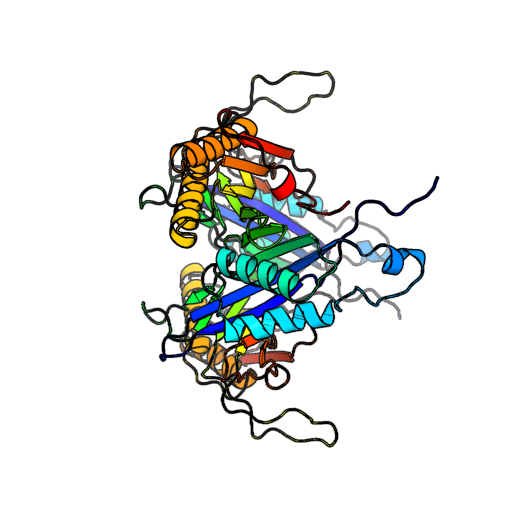
ATOM 3288 N N . GLY B 1 118 ? -22.823 -34.364 23.747 1.00 12.73 115 GLY B N 1
ATOM 3289 C CA . GLY B 1 118 ? -22.611 -34.529 22.317 1.00 14.19 115 GLY B CA 1
ATOM 3290 C C . GLY B 1 118 ? -23.809 -34.053 21.511 1.00 11.41 115 GLY B C 1
ATOM 3291 O O . GLY B 1 118 ? -24.963 -34.284 21.875 1.00 16.41 115 GLY B O 1
ATOM 3292 N N . HIS B 1 119 ? -23.523 -33.383 20.396 1.00 9.56 116 HIS B N 1
ATOM 3293 C CA . HIS B 1 119 ? -24.563 -32.778 19.574 1.00 10.08 116 HIS B CA 1
ATOM 3294 C C . HIS B 1 119 ? -25.336 -33.839 18.795 1.00 13.34 116 HIS B C 1
ATOM 3295 O O . HIS B 1 119 ? -24.795 -34.885 18.426 1.00 11.31 116 HIS B O 1
ATOM 3302 N N . ASP B 1 120 ? -26.617 -33.539 18.531 1.00 9.70 117 ASP B N 1
ATOM 3303 C CA . ASP B 1 120 ? -27.510 -34.483 17.858 1.00 10.47 117 ASP B CA 1
ATOM 3304 C C . ASP B 1 120 ? -27.036 -34.836 16.447 1.00 10.06 117 ASP B C 1
ATOM 3305 O O . ASP B 1 120 ? -27.245 -35.961 15.982 1.00 11.28 117 ASP B O 1
ATOM 3310 N N . HIS B 1 121 ? -26.446 -33.877 15.723 1.00 11.17 118 HIS B N 1
ATOM 3311 C CA . HIS B 1 121 ? -26.150 -34.138 14.313 1.00 10.23 118 HIS B CA 1
ATOM 3312 C C . HIS B 1 121 ? -24.886 -33.438 13.834 1.00 10.78 118 HIS B C 1
ATOM 3313 O O . HIS B 1 121 ? -24.747 -33.164 12.635 1.00 13.31 118 HIS B O 1
ATOM 3320 N N . GLY B 1 122 ? -23.962 -33.153 14.741 1.00 8.96 119 GLY B N 1
ATOM 3321 C CA . GLY B 1 122 ? -22.713 -32.519 14.391 1.00 11.33 119 GLY B CA 1
ATOM 3322 C C . GLY B 1 122 ? -21.578 -33.354 14.934 1.00 10.84 119 GLY B C 1
ATOM 3323 O O . GLY B 1 122 ? -21.586 -33.711 16.118 1.00 10.21 119 GLY B O 1
ATOM 3324 N N . PHE B 1 123 ? -20.607 -33.672 14.085 1.00 11.00 120 PHE B N 1
ATOM 3325 C CA . PHE B 1 123 ? -19.638 -34.721 14.365 1.00 9.54 120 PHE B CA 1
ATOM 3326 C C . PHE B 1 123 ? -18.236 -34.246 14.026 1.00 10.06 120 PHE B C 1
ATOM 3327 O O . PHE B 1 123 ? -18.045 -33.381 13.172 1.00 8.32 120 PHE B O 1
ATOM 3335 N N . VAL B 1 124 ? -17.253 -34.864 14.681 1.00 7.82 121 VAL B N 1
ATOM 3336 C CA . VAL B 1 124 ? -15.840 -34.618 14.426 1.00 7.99 121 VAL B CA 1
ATOM 3337 C C . VAL B 1 124 ? -15.144 -35.969 14.299 1.00 12.76 121 VAL B C 1
ATOM 3338 O O . VAL B 1 124 ? -15.434 -36.901 15.058 1.00 10.58 121 VAL B O 1
ATOM 3342 N N . ARG B 1 125 ? -14.251 -36.094 13.315 1.00 9.23 122 ARG B N 1
ATOM 3343 C CA . ARG B 1 125 ? -13.561 -37.368 13.139 1.00 9.76 122 ARG B CA 1
ATOM 3344 C C . ARG B 1 125 ? -12.717 -37.694 14.368 1.00 12.80 122 ARG B C 1
ATOM 3345 O O . ARG B 1 125 ? -12.115 -36.808 14.981 1.00 16.82 122 ARG B O 1
ATOM 3353 N N . ARG B 1 126 ? -12.694 -38.982 14.737 1.00 12.53 123 ARG B N 1
ATOM 3354 C CA . ARG B 1 126 ? -11.975 -39.408 15.935 1.00 18.10 123 ARG B CA 1
ATOM 3355 C C . ARG B 1 126 ? -10.481 -39.484 15.676 1.00 20.44 123 ARG B C 1
ATOM 3356 O O . ARG B 1 126 ? -9.680 -39.145 16.554 1.00 22.43 123 ARG B O 1
ATOM 3364 N N . GLY B 1 127 ? -10.096 -39.949 14.488 1.00 16.74 124 GLY B N 1
ATOM 3365 C CA . GLY B 1 127 ? -8.721 -39.861 14.033 1.00 18.43 124 GLY B CA 1
ATOM 3366 C C . GLY B 1 127 ? -7.706 -40.719 14.766 1.00 26.44 124 GLY B C 1
ATOM 3367 O O . GLY B 1 127 ? -6.541 -40.317 14.879 1.00 24.32 124 GLY B O 1
ATOM 3368 N N . GLN B 1 128 ? -8.097 -41.897 15.246 1.00 16.35 125 GLN B N 1
ATOM 3369 C CA . GLN B 1 128 ? -7.216 -42.741 16.049 1.00 15.36 125 GLN B CA 1
ATOM 3370 C C . GLN B 1 128 ? -7.181 -44.152 15.502 1.00 21.22 125 GLN B C 1
ATOM 3371 O O . GLN B 1 128 ? -7.334 -45.140 16.227 1.00 21.73 125 GLN B O 1
ATOM 3377 N N . GLY B 1 129 ? -6.974 -44.254 14.206 1.00 13.72 126 GLY B N 1
ATOM 3378 C CA . GLY B 1 129 ? -6.877 -45.543 13.560 1.00 21.59 126 GLY B CA 1
ATOM 3379 C C . GLY B 1 129 ? -8.136 -45.883 12.777 1.00 20.34 126 GLY B C 1
ATOM 3380 O O . GLY B 1 129 ? -9.204 -45.286 12.948 1.00 21.21 126 GLY B O 1
ATOM 3381 N N . THR B 1 130 ? -7.991 -46.864 11.901 1.00 11.48 127 THR B N 1
ATOM 3382 C CA . THR B 1 130 ? -9.063 -47.315 11.035 1.00 9.48 127 THR B CA 1
ATOM 3383 C C . THR B 1 130 ? -9.439 -48.731 11.431 1.00 11.22 127 THR B C 1
ATOM 3384 O O . THR B 1 130 ? -8.563 -49.593 11.519 1.00 16.95 127 THR B O 1
ATOM 3388 N N . ARG B 1 131 ? -10.729 -48.973 11.672 1.00 6.94 128 ARG B N 1
ATOM 3389 C CA . ARG B 1 131 ? -11.212 -50.337 11.868 1.00 8.85 128 ARG B CA 1
ATOM 3390 C C . ARG B 1 131 ? -11.398 -51.008 10.510 1.00 11.81 128 ARG B C 1
ATOM 3391 O O . ARG B 1 131 ? -11.914 -50.397 9.571 1.00 12.87 128 ARG B O 1
ATOM 3399 N N . THR B 1 132 ? -10.972 -52.269 10.396 1.00 7.22 129 THR B N 1
ATOM 3400 C CA . THR B 1 132 ? -11.012 -52.948 9.102 1.00 7.09 129 THR B CA 1
ATOM 3401 C C . THR B 1 132 ? -11.671 -54.312 9.213 1.00 6.44 129 THR B C 1
ATOM 3402 O O . THR B 1 132 ? -11.721 -54.925 10.282 1.00 10.26 129 THR B O 1
ATOM 3406 N N . THR B 1 133 ? -12.165 -54.797 8.072 1.00 7.83 130 THR B N 1
ATOM 3407 C CA . THR B 1 133 ? -12.548 -56.196 7.959 1.00 9.15 130 THR B CA 1
ATOM 3408 C C . THR B 1 133 ? -12.231 -56.679 6.545 1.00 10.11 130 THR B C 1
ATOM 3409 O O . THR B 1 133 ? -12.248 -55.902 5.579 1.00 11.04 130 THR B O 1
ATOM 3413 N N . VAL B 1 134 ? -11.890 -57.963 6.445 1.00 8.05 131 VAL B N 1
ATOM 3414 C CA . VAL B 1 134 ? -11.725 -58.662 5.167 1.00 8.36 131 VAL B CA 1
ATOM 3415 C C . VAL B 1 134 ? -12.550 -59.932 5.268 1.00 10.49 131 VAL B C 1
ATOM 3416 O O . VAL B 1 134 ? -12.201 -60.853 6.025 1.00 11.05 131 VAL B O 1
ATOM 3420 N N . VAL B 1 135 ? -13.638 -59.997 4.508 1.00 8.98 132 VAL B N 1
ATOM 3421 C CA . VAL B 1 135 ? -14.554 -61.127 4.564 1.00 7.94 132 VAL B CA 1
ATOM 3422 C C . VAL B 1 135 ? -14.498 -61.870 3.241 1.00 11.27 132 VAL B C 1
ATOM 3423 O O . VAL B 1 135 ? -14.634 -61.261 2.175 1.00 12.12 132 VAL B O 1
ATOM 3427 N N . THR B 1 136 ? -14.300 -63.187 3.306 1.00 10.01 133 THR B N 1
ATOM 3428 C CA . THR B 1 136 ? -14.290 -64.031 2.119 1.00 9.68 133 THR B CA 1
ATOM 3429 C C . THR B 1 136 ? -15.445 -65.022 2.225 1.00 11.11 133 THR B C 1
ATOM 3430 O O . THR B 1 136 ? -15.580 -65.699 3.246 1.00 14.23 133 THR B O 1
ATOM 3434 N N . VAL B 1 137 ? -16.290 -65.080 1.187 1.00 12.53 134 VAL B N 1
ATOM 3435 C CA . VAL B 1 137 ? -17.389 -66.042 1.101 1.00 12.15 134 VAL B CA 1
ATOM 3436 C C . VAL B 1 137 ? -17.190 -66.883 -0.149 1.00 12.50 134 VAL B C 1
ATOM 3437 O O . VAL B 1 137 ? -17.011 -66.340 -1.244 1.00 13.25 134 VAL B O 1
ATOM 3441 N N . GLU B 1 138 ? -17.229 -68.203 0.008 1.00 14.65 135 GLU B N 1
ATOM 3442 C CA . GLU B 1 138 ? -17.027 -69.117 -1.105 1.00 15.40 135 GLU B CA 1
ATOM 3443 C C . GLU B 1 138 ? -18.160 -70.128 -1.133 1.00 14.65 135 GLU B C 1
ATOM 3444 O O . GLU B 1 138 ? -18.500 -70.709 -0.101 1.00 19.53 135 GLU B O 1
ATOM 3450 N N . GLY B 1 139 ? -18.739 -70.339 -2.309 1.00 13.99 136 GLY B N 1
ATOM 3451 C CA . GLY B 1 139 ? -19.711 -71.402 -2.465 1.00 12.62 136 GLY B CA 1
ATOM 3452 C C . GLY B 1 139 ? -21.106 -71.008 -2.021 1.00 18.27 136 GLY B C 1
ATOM 3453 O O . GLY B 1 139 ? -21.374 -69.887 -1.584 1.00 17.50 136 GLY B O 1
ATOM 3454 N N . ARG B 1 140 ? -22.019 -71.974 -2.150 1.00 17.94 137 ARG B N 1
ATOM 3455 C CA . ARG B 1 140 ? -23.445 -71.740 -1.971 1.00 17.72 137 ARG B CA 1
ATOM 3456 C C . ARG B 1 140 ? -24.075 -72.932 -1.266 1.00 24.23 137 ARG B C 1
ATOM 3457 O O . ARG B 1 140 ? -23.552 -74.049 -1.299 1.00 22.85 137 ARG B O 1
ATOM 3465 N N . GLY B 1 141 ? -25.219 -72.681 -0.634 1.00 25.79 138 GLY B N 1
ATOM 3466 C CA . GLY B 1 141 ? -25.963 -73.762 -0.004 1.00 21.81 138 GLY B CA 1
ATOM 3467 C C . GLY B 1 141 ? -25.161 -74.432 1.093 1.00 22.26 138 GLY B C 1
ATOM 3468 O O . GLY B 1 141 ? -24.488 -73.780 1.897 1.00 22.40 138 GLY B O 1
ATOM 3469 N N . ASP B 1 142 ? -25.215 -75.765 1.122 1.00 17.69 139 ASP B N 1
ATOM 3470 C CA . ASP B 1 142 ? -24.493 -76.491 2.157 1.00 22.29 139 ASP B CA 1
ATOM 3471 C C . ASP B 1 142 ? -22.988 -76.410 1.974 1.00 21.08 139 ASP B C 1
ATOM 3472 O O . ASP B 1 142 ? -22.246 -76.700 2.917 1.00 22.37 139 ASP B O 1
ATOM 3477 N N . GLU B 1 143 ? -22.525 -76.017 0.791 1.00 20.54 140 GLU B N 1
ATOM 3478 C CA . GLU B 1 143 ? -21.103 -75.933 0.495 1.00 19.98 140 GLU B CA 1
ATOM 3479 C C . GLU B 1 143 ? -20.515 -74.563 0.827 1.00 19.92 140 GLU B C 1
ATOM 3480 O O . GLU B 1 143 ? -19.298 -74.380 0.716 1.00 18.87 140 GLU B O 1
ATOM 3486 N N . ARG B 1 144 ? -21.341 -73.608 1.247 1.00 17.43 141 ARG B N 1
ATOM 3487 C CA . ARG B 1 144 ? -20.837 -72.274 1.559 1.00 16.82 141 ARG B CA 1
ATOM 3488 C C . ARG B 1 144 ? -19.868 -72.308 2.735 1.00 14.42 141 ARG B C 1
ATOM 3489 O O . ARG B 1 144 ? -20.125 -72.952 3.758 1.00 17.20 141 ARG B O 1
ATOM 3497 N N . ARG B 1 145 ? -18.751 -71.603 2.586 1.00 14.02 142 ARG B N 1
ATOM 3498 C CA . ARG B 1 145 ? -17.825 -71.344 3.677 1.00 19.20 142 ARG B CA 1
ATOM 3499 C C . ARG B 1 145 ? -17.522 -69.856 3.718 1.00 16.61 142 ARG B C 1
ATOM 3500 O O . ARG B 1 145 ? -17.431 -69.202 2.675 1.00 15.69 142 ARG B O 1
ATOM 3508 N N . ALA B 1 146 ? -17.374 -69.325 4.925 1.00 12.40 143 ALA B N 1
ATOM 3509 C CA . ALA B 1 146 ? -17.072 -67.914 5.112 1.00 13.50 143 ALA B CA 1
ATOM 3510 C C . ALA B 1 146 ? -15.942 -67.761 6.119 1.00 14.41 143 ALA B C 1
ATOM 3511 O O . ALA B 1 146 ? -15.773 -68.589 7.026 1.00 16.39 143 ALA B O 1
ATOM 3513 N N . TRP B 1 147 ? -15.170 -66.690 5.944 1.00 11.34 144 TRP B N 1
ATOM 3514 C CA . TRP B 1 147 ? -14.049 -66.368 6.815 1.00 9.91 144 TRP B CA 1
ATOM 3515 C C . TRP B 1 147 ? -14.070 -64.871 7.066 1.00 10.50 144 TRP B C 1
ATOM 3516 O O . TRP B 1 147 ? -14.273 -64.089 6.129 1.00 10.46 144 TRP B O 1
ATOM 3527 N N . VAL B 1 148 ? -13.831 -64.472 8.315 1.00 10.32 145 VAL B N 1
ATOM 3528 C CA . VAL B 1 148 ? -13.785 -63.062 8.687 1.00 8.69 145 VAL B CA 1
ATOM 3529 C C . VAL B 1 148 ? -12.432 -62.744 9.306 1.00 12.64 145 VAL B C 1
ATOM 3530 O O . VAL B 1 148 ? -12.045 -63.341 10.318 1.00 12.50 145 VAL B O 1
ATOM 3534 N N . LEU B 1 149 ? -11.722 -61.787 8.712 1.00 9.13 146 LEU B N 1
ATOM 3535 C CA . LEU B 1 149 ? -10.616 -61.110 9.368 1.00 7.82 146 LEU B CA 1
ATOM 3536 C C . LEU B 1 149 ? -11.090 -59.735 9.818 1.00 11.19 146 LEU B C 1
ATOM 3537 O O . LEU B 1 149 ? -11.833 -59.062 9.097 1.00 14.27 146 LEU B O 1
ATOM 3542 N N . SER B 1 150 ? -10.671 -59.318 11.007 1.00 8.85 147 SER B N 1
ATOM 3543 C CA . SER B 1 150 ? -10.912 -57.948 11.432 1.00 11.61 147 SER B CA 1
ATOM 3544 C C . SER B 1 150 ? -9.577 -57.340 11.829 1.00 11.74 147 SER B C 1
ATOM 3545 O O . SER B 1 150 ? -8.578 -58.046 11.972 1.00 13.20 147 SER B O 1
ATOM 3548 N N . GLY B 1 151 ? -9.526 -56.019 11.967 1.00 9.69 148 GLY B N 1
ATOM 3549 C CA . GLY B 1 151 ? -8.231 -55.440 12.264 1.00 9.45 148 GLY B CA 1
ATOM 3550 C C . GLY B 1 151 ? -8.285 -53.954 12.531 1.00 7.68 148 GLY B C 1
ATOM 3551 O O . GLY B 1 151 ? -9.353 -53.334 12.569 1.00 11.80 148 GLY B O 1
ATOM 3552 N N . ILE B 1 152 ? -7.088 -53.400 12.718 1.00 9.04 149 ILE B N 1
ATOM 3553 C CA . ILE B 1 152 ? -6.854 -51.981 12.971 1.00 9.88 149 ILE B CA 1
ATOM 3554 C C . ILE B 1 152 ? -5.664 -51.579 12.123 1.00 12.51 149 ILE B C 1
ATOM 3555 O O . ILE B 1 152 ? -4.680 -52.323 12.039 1.00 9.54 149 ILE B O 1
ATOM 3560 N N . SER B 1 153 ? -5.752 -50.405 11.487 1.00 11.74 150 SER B N 1
ATOM 3561 C CA . SER B 1 153 ? -4.631 -49.849 10.742 1.00 8.77 150 SER B CA 1
ATOM 3562 C C . SER B 1 153 ? -4.393 -48.412 11.182 1.00 12.83 150 SER B C 1
ATOM 3563 O O . SER B 1 153 ? -5.309 -47.729 11.641 1.00 10.92 150 SER B O 1
ATOM 3566 N N . ASP B 1 154 ? -3.137 -47.977 11.058 1.00 9.82 151 ASP B N 1
ATOM 3567 C CA . ASP B 1 154 ? -2.743 -46.587 11.298 1.00 11.78 151 ASP B CA 1
ATOM 3568 C C . ASP B 1 154 ? -3.046 -46.151 12.732 1.00 10.31 151 ASP B C 1
ATOM 3569 O O . ASP B 1 154 ? -3.463 -45.017 12.989 1.00 10.57 151 ASP B O 1
ATOM 3574 N N . LEU B 1 155 ? -2.802 -47.050 13.679 1.00 10.16 152 LEU B N 1
ATOM 3575 C CA . LEU B 1 155 ? -2.966 -46.749 15.097 1.00 11.47 152 LEU B CA 1
ATOM 3576 C C . LEU B 1 155 ? -1.607 -46.267 15.592 1.00 11.30 152 LEU B C 1
ATOM 3577 O O . LEU B 1 155 ? -0.684 -47.063 15.789 1.00 12.12 152 LEU B O 1
ATOM 3582 N N . ILE B 1 156 ? -1.467 -44.956 15.748 1.00 10.22 153 ILE B N 1
ATOM 3583 C CA . ILE B 1 156 ? -0.163 -44.347 15.996 1.00 8.71 153 ILE B CA 1
ATOM 3584 C C . ILE B 1 156 ? 0.017 -44.219 17.496 1.00 10.89 153 ILE B C 1
ATOM 3585 O O . ILE B 1 156 ? -0.740 -43.498 18.154 1.00 12.16 153 ILE B O 1
ATOM 3590 N N . ILE B 1 157 ? 1.033 -44.893 18.019 1.00 7.78 154 ILE B N 1
ATOM 3591 C CA . ILE B 1 157 ? 1.252 -45.046 19.454 1.00 8.13 154 ILE B CA 1
ATOM 3592 C C . ILE B 1 157 ? 2.750 -44.947 19.720 1.00 9.47 154 ILE B C 1
ATOM 3593 O O . ILE B 1 157 ? 3.577 -45.232 18.849 1.00 12.98 154 ILE B O 1
ATOM 3598 N N . ALA B 1 158 ? 3.108 -44.558 20.939 1.00 8.52 155 ALA B N 1
ATOM 3599 C CA . ALA B 1 158 ? 4.519 -44.422 21.263 1.00 10.46 155 ALA B CA 1
ATOM 3600 C C . ALA B 1 158 ? 4.697 -44.590 22.756 1.00 9.59 155 ALA B C 1
ATOM 3601 O O . ALA B 1 158 ? 3.823 -44.222 23.540 1.00 12.80 155 ALA B O 1
ATOM 3603 N N . LYS B 1 159 ? 5.841 -45.120 23.157 1.00 9.79 156 LYS B N 1
ATOM 3604 C CA . LYS B 1 159 ? 6.222 -45.011 24.558 1.00 13.61 156 LYS B CA 1
ATOM 3605 C C . LYS B 1 159 ? 7.571 -44.314 24.651 1.00 13.00 156 LYS B C 1
ATOM 3606 O O . LYS B 1 159 ? 8.445 -44.514 23.808 1.00 11.31 156 LYS B O 1
ATOM 3612 N N . THR B 1 160 ? 7.703 -43.433 25.644 1.00 10.15 157 THR B N 1
ATOM 3613 C CA . THR B 1 160 ? 8.892 -42.611 25.786 1.00 12.68 157 THR B CA 1
ATOM 3614 C C . THR B 1 160 ? 9.945 -43.239 26.690 1.00 14.28 157 THR B C 1
ATOM 3615 O O . THR B 1 160 ? 11.060 -42.717 26.761 1.00 18.08 157 THR B O 1
ATOM 3619 N N . THR B 1 161 ? 9.611 -44.328 27.378 1.00 10.76 158 THR B N 1
ATOM 3620 C CA . THR B 1 161 ? 10.557 -45.155 28.122 1.00 14.45 158 THR B CA 1
ATOM 3621 C C . THR B 1 161 ? 9.926 -46.538 28.252 1.00 16.44 158 THR B C 1
ATOM 3622 O O . THR B 1 161 ? 8.895 -46.825 27.628 1.00 13.21 158 THR B O 1
ATOM 3626 N N . GLY B 1 162 ? 10.560 -47.411 29.031 1.00 14.65 159 GLY B N 1
ATOM 3627 C CA . GLY B 1 162 ? 10.127 -48.793 29.068 1.00 16.96 159 GLY B CA 1
ATOM 3628 C C . GLY B 1 162 ? 10.439 -49.541 27.792 1.00 16.99 159 GLY B C 1
ATOM 3629 O O . GLY B 1 162 ? 9.699 -50.452 27.415 1.00 15.43 159 GLY B O 1
ATOM 3630 N N . SER B 1 163 ? 11.510 -49.158 27.100 1.00 14.73 160 SER B N 1
ATOM 3631 C CA . SER B 1 163 ? 11.938 -49.832 25.884 1.00 9.22 160 SER B CA 1
ATOM 3632 C C . SER B 1 163 ? 13.451 -49.941 25.897 1.00 15.54 160 SER B C 1
ATOM 3633 O O . SER B 1 163 ? 14.139 -48.931 26.074 1.00 13.35 160 SER B O 1
ATOM 3636 N N . GLU B 1 164 ? 13.957 -51.164 25.717 1.00 13.07 161 GLU B N 1
ATOM 3637 C CA . GLU B 1 164 ? 15.383 -51.448 25.640 1.00 18.17 161 GLU B CA 1
ATOM 3638 C C . GLU B 1 164 ? 15.703 -52.151 24.327 1.00 14.44 161 GLU B C 1
ATOM 3639 O O . GLU B 1 164 ? 14.822 -52.667 23.639 1.00 13.51 161 GLU B O 1
ATOM 3645 N N . PHE B 1 165 ? 16.985 -52.184 23.983 1.00 13.79 162 PHE B N 1
ATOM 3646 C CA . PHE B 1 165 ? 17.422 -53.043 22.883 1.00 9.63 162 PHE B CA 1
ATOM 3647 C C . PHE B 1 165 ? 18.916 -53.286 23.076 1.00 15.40 162 PHE B C 1
ATOM 3648 O O . PHE B 1 165 ? 19.724 -52.402 22.796 1.00 12.72 162 PHE B O 1
ATOM 3656 N N . HIS B 1 166 ? 19.264 -54.475 23.561 1.00 13.30 163 HIS B N 1
ATOM 3657 C CA . HIS B 1 166 ? 20.656 -54.813 23.809 1.00 9.05 163 HIS B CA 1
ATOM 3658 C C . HIS B 1 166 ? 20.840 -56.306 23.596 1.00 12.78 163 HIS B C 1
ATOM 3659 O O . HIS B 1 166 ? 19.876 -57.046 23.380 1.00 15.49 163 HIS B O 1
ATOM 3666 N N . GLY B 1 167 ? 22.097 -56.749 23.661 1.00 13.61 164 GLY B N 1
ATOM 3667 C CA . GLY B 1 167 ? 22.376 -58.169 23.548 1.00 14.27 164 GLY B CA 1
ATOM 3668 C C . GLY B 1 167 ? 22.160 -58.726 22.163 1.00 17.29 164 GLY B C 1
ATOM 3669 O O . GLY B 1 167 ? 22.035 -59.944 22.002 1.00 13.91 164 GLY B O 1
ATOM 3670 N N . PHE B 1 168 ? 22.122 -57.864 21.151 1.00 11.77 165 PHE B N 1
ATOM 3671 C CA . PHE B 1 168 ? 21.867 -58.304 19.801 1.00 11.68 165 PHE B CA 1
ATOM 3672 C C . PHE B 1 168 ? 23.156 -58.806 19.147 1.00 12.13 165 PHE B C 1
ATOM 3673 O O . PHE B 1 168 ? 24.263 -58.621 19.661 1.00 15.95 165 PHE B O 1
ATOM 3681 N N . LEU B 1 169 ? 22.992 -59.462 17.998 1.00 12.20 166 LEU B N 1
ATOM 3682 C CA . LEU B 1 169 ? 24.131 -59.941 17.228 1.00 15.50 166 LEU B CA 1
ATOM 3683 C C . LEU B 1 169 ? 24.898 -58.756 16.655 1.00 20.98 166 LEU B C 1
ATOM 3684 O O . LEU B 1 169 ? 24.309 -57.860 16.046 1.00 18.64 166 LEU B O 1
ATOM 3689 N N . LYS B 1 170 ? 26.208 -58.730 16.848 1.00 24.54 167 LYS B N 1
ATOM 3690 C CA . LYS B 1 170 ? 26.993 -57.620 16.337 1.00 22.51 167 LYS B CA 1
ATOM 3691 C C . LYS B 1 170 ? 27.849 -58.088 15.171 1.00 24.88 167 LYS B C 1
ATOM 3692 O O . LYS B 1 170 ? 28.471 -59.155 15.218 1.00 30.76 167 LYS B O 1
ATOM 3698 N N . ASP B 1 171 ? 27.837 -57.282 14.128 1.00 25.25 168 ASP B N 1
ATOM 3699 C CA . ASP B 1 171 ? 28.428 -57.503 12.828 1.00 23.47 168 ASP B CA 1
ATOM 3700 C C . ASP B 1 171 ? 29.586 -56.541 12.674 1.00 14.75 168 ASP B C 1
ATOM 3701 O O . ASP B 1 171 ? 29.684 -55.546 13.395 1.00 17.62 168 ASP B O 1
ATOM 3706 N N . GLU B 1 172 ? 30.427 -56.800 11.673 1.00 19.29 169 GLU B N 1
ATOM 3707 C CA . GLU B 1 172 ? 31.423 -55.798 11.321 1.00 22.17 169 GLU B CA 1
ATOM 3708 C C . GLU B 1 172 ? 30.792 -54.536 10.744 1.00 22.93 169 GLU B C 1
ATOM 3709 O O . GLU B 1 172 ? 31.497 -53.540 10.554 1.00 24.70 169 GLU B O 1
ATOM 3715 N N . TYR B 1 173 ? 29.488 -54.552 10.469 1.00 15.40 170 TYR B N 1
ATOM 3716 C CA . TYR B 1 173 ? 28.783 -53.392 9.952 1.00 13.29 170 TYR B CA 1
ATOM 3717 C C . TYR B 1 173 ? 27.858 -52.771 10.986 1.00 13.34 170 TYR B C 1
ATOM 3718 O O . TYR B 1 173 ? 27.065 -51.891 10.639 1.00 14.65 170 TYR B O 1
ATOM 3727 N N . THR B 1 174 ? 27.945 -53.193 12.243 1.00 13.57 171 THR B N 1
ATOM 3728 C CA . THR B 1 174 ? 27.060 -52.692 13.287 1.00 14.51 171 THR B CA 1
ATOM 3729 C C . THR B 1 174 ? 27.698 -51.478 13.956 1.00 16.22 171 THR B C 1
ATOM 3730 O O . THR B 1 174 ? 28.818 -51.566 14.474 1.00 20.12 171 THR B O 1
ATOM 3734 N N . THR B 1 175 ? 26.989 -50.350 13.922 1.00 15.16 172 THR B N 1
ATOM 3735 C CA . THR B 1 175 ? 27.356 -49.137 14.643 1.00 16.10 172 THR B CA 1
ATOM 3736 C C . THR B 1 175 ? 26.406 -48.837 15.793 1.00 15.94 172 THR B C 1
ATOM 3737 O O . THR B 1 175 ? 26.734 -48.012 16.658 1.00 17.38 172 THR B O 1
ATOM 3741 N N . LEU B 1 176 ? 25.243 -49.480 15.825 1.00 15.19 173 LEU B N 1
ATOM 3742 C CA . LEU B 1 176 ? 24.226 -49.162 16.816 1.00 13.70 173 LEU B CA 1
ATOM 3743 C C . LEU B 1 176 ? 24.707 -49.539 18.207 1.00 14.90 173 LEU B C 1
ATOM 3744 O O . LEU B 1 176 ? 25.204 -50.649 18.428 1.00 14.20 173 LEU B O 1
ATOM 3749 N N . GLU B 1 177 ? 24.587 -48.596 19.137 1.00 15.27 174 GLU B N 1
ATOM 3750 C CA . GLU B 1 177 ? 24.922 -48.859 20.524 1.00 12.96 174 GLU B CA 1
ATOM 3751 C C . GLU B 1 177 ? 23.753 -49.529 21.231 1.00 16.45 174 GLU B C 1
ATOM 3752 O O . GLU B 1 177 ? 22.589 -49.199 20.991 1.00 15.44 174 GLU B O 1
ATOM 3758 N N . GLU B 1 178 ? 24.076 -50.488 22.100 1.00 14.86 175 GLU B N 1
ATOM 3759 C CA . GLU B 1 178 ? 23.072 -51.073 22.970 1.00 12.74 175 GLU B CA 1
ATOM 3760 C C . GLU B 1 178 ? 22.491 -49.998 23.878 1.00 20.48 175 GLU B C 1
ATOM 3761 O O . GLU B 1 178 ? 23.142 -49.002 24.202 1.00 16.90 175 GLU B O 1
ATOM 3767 N N . THR B 1 179 ? 21.242 -50.193 24.280 1.00 17.94 176 THR B N 1
ATOM 3768 C CA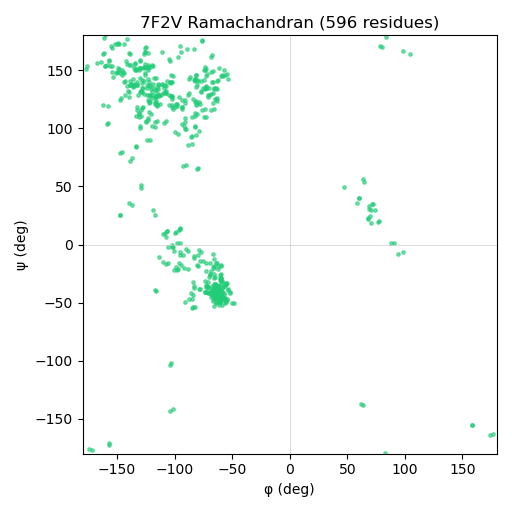 . THR B 1 179 ? 20.620 -49.218 25.152 1.00 13.48 176 THR B CA 1
ATOM 3769 C C . THR B 1 179 ? 19.618 -49.912 26.049 1.00 15.13 176 THR B C 1
ATOM 3770 O O . THR B 1 179 ? 19.050 -50.949 25.693 1.00 15.22 176 THR B O 1
ATOM 3774 N N . HIS B 1 180 ? 19.423 -49.328 27.228 1.00 16.20 177 HIS B N 1
ATOM 3775 C CA . HIS B 1 180 ? 18.386 -49.762 28.145 1.00 16.94 177 HIS B CA 1
ATOM 3776 C C . HIS B 1 180 ? 17.234 -48.775 28.219 1.00 13.30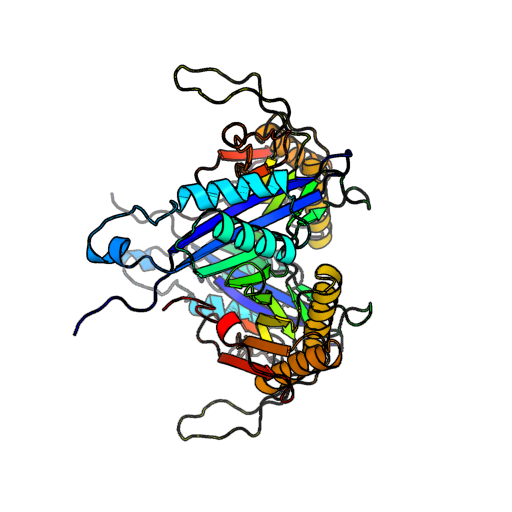 177 HIS B C 1
ATOM 3777 O O . HIS B 1 180 ? 16.321 -48.965 29.031 1.00 16.19 177 HIS B O 1
ATOM 3784 N N . ASP B 1 181 ? 17.230 -47.740 27.375 1.00 13.25 178 ASP B N 1
ATOM 3785 C CA . ASP B 1 181 ? 16.166 -46.739 27.438 1.00 14.26 178 ASP B CA 1
ATOM 3786 C C . ASP B 1 181 ? 16.087 -46.024 26.102 1.00 15.27 178 ASP B C 1
ATOM 3787 O O . ASP B 1 181 ? 17.056 -45.378 25.684 1.00 18.00 178 ASP B O 1
ATOM 3792 N N . ARG B 1 182 ? 14.939 -46.132 25.442 1.00 11.98 179 ARG B N 1
ATOM 3793 C CA . ARG B 1 182 ? 14.726 -45.473 24.163 1.00 12.95 179 ARG B CA 1
ATOM 3794 C C . ARG B 1 182 ? 13.234 -45.235 23.992 1.00 9.34 179 ARG B C 1
ATOM 3795 O O . ARG B 1 182 ? 12.413 -45.752 24.749 1.00 11.42 179 ARG B O 1
ATOM 3803 N N . ILE B 1 183 ? 12.897 -44.441 22.994 1.00 9.49 180 ILE B N 1
ATOM 3804 C CA . ILE B 1 183 ? 11.511 -44.303 22.564 1.00 9.60 180 ILE B CA 1
ATOM 3805 C C . ILE B 1 183 ? 11.171 -45.491 21.678 1.00 11.32 180 ILE B C 1
ATOM 3806 O O . ILE B 1 183 ? 12.010 -45.956 20.897 1.00 14.83 180 ILE B O 1
ATOM 3811 N N . LEU B 1 184 ? 9.948 -46.003 21.806 1.00 12.18 181 LEU B N 1
ATOM 3812 C CA . LEU B 1 184 ? 9.430 -47.016 20.892 1.00 10.43 181 LEU B CA 1
ATOM 3813 C C . LEU B 1 184 ? 8.141 -46.469 20.297 1.00 9.45 181 LEU B C 1
ATOM 3814 O O . LEU B 1 184 ? 7.136 -46.362 21.001 1.00 9.13 181 LEU B O 1
ATOM 3819 N N . ALA B 1 185 ? 8.168 -46.102 19.012 1.00 10.90 182 ALA B N 1
ATOM 3820 C CA . ALA B 1 185 ? 7.048 -45.430 18.373 1.00 10.00 182 ALA B CA 1
ATOM 3821 C C . ALA B 1 185 ? 6.674 -46.183 17.107 1.00 13.78 182 ALA B C 1
ATOM 3822 O O . ALA B 1 185 ? 7.549 -46.558 16.322 1.00 11.57 182 ALA B O 1
ATOM 3824 N N . THR B 1 186 ? 5.380 -46.401 16.896 1.00 8.71 183 THR B N 1
ATOM 3825 C CA . THR B 1 186 ? 4.973 -47.170 15.730 1.00 10.35 183 THR B CA 1
ATOM 3826 C C . THR B 1 186 ? 3.620 -46.692 15.220 1.00 10.89 183 THR B C 1
ATOM 3827 O O . THR B 1 186 ? 2.963 -45.845 15.824 1.00 10.51 183 THR B O 1
ATOM 3831 N N . SER B 1 187 ? 3.230 -47.227 14.067 1.00 11.08 184 SER B N 1
ATOM 3832 C CA . SER B 1 187 ? 1.870 -47.104 13.555 1.00 11.95 184 SER B CA 1
ATOM 3833 C C . SER B 1 187 ? 1.419 -48.538 13.308 1.00 10.64 184 SER B C 1
ATOM 3834 O O . SER B 1 187 ? 1.898 -49.193 12.376 1.00 11.82 184 SER B O 1
ATOM 3837 N N . LEU B 1 188 ? 0.549 -49.043 14.176 1.00 11.05 185 LEU B N 1
ATOM 3838 C CA . LEU B 1 188 ? 0.230 -50.461 14.170 1.00 11.69 185 LEU B CA 1
ATOM 3839 C C . LEU B 1 188 ? -0.709 -50.796 13.027 1.00 13.43 185 LEU B C 1
ATOM 3840 O O . LEU B 1 188 ? -1.739 -50.143 12.841 1.00 10.98 185 LEU B O 1
ATOM 3845 N N . HIS B 1 189 ? -0.372 -51.848 12.291 1.00 11.48 186 HIS B N 1
ATOM 3846 C CA . HIS B 1 189 ? -1.284 -52.463 11.343 1.00 8.88 186 HIS B CA 1
ATOM 3847 C C . HIS B 1 189 ? -1.442 -53.911 11.779 1.00 10.47 186 HIS B C 1
ATOM 3848 O O . HIS B 1 189 ? -0.439 -54.598 11.996 1.00 12.58 186 HIS B O 1
ATOM 3855 N N . THR B 1 190 ? -2.686 -54.366 11.936 1.00 10.47 187 THR B N 1
ATOM 3856 C CA . THR B 1 190 ? -2.907 -55.728 12.403 1.00 9.49 187 THR B CA 1
ATOM 3857 C C . THR B 1 190 ? -4.224 -56.257 11.845 1.00 13.61 187 THR B C 1
ATOM 3858 O O . THR B 1 190 ? -5.166 -55.493 11.621 1.00 10.86 187 THR B O 1
ATOM 3862 N N . ARG B 1 191 ? -4.271 -57.574 11.598 1.00 10.77 188 ARG B N 1
ATOM 3863 C CA . ARG B 1 191 ? -5.501 -58.292 11.284 1.00 7.86 188 ARG B CA 1
ATOM 3864 C C . ARG B 1 191 ? -5.533 -59.602 12.059 1.00 8.83 188 ARG B C 1
ATOM 3865 O O . ARG B 1 191 ? -4.503 -60.267 12.198 1.00 11.23 188 ARG B O 1
ATOM 3873 N N . TRP B 1 192 ? -6.718 -59.986 12.538 1.00 7.09 189 TRP B N 1
ATOM 3874 C CA . TRP B 1 192 ? -6.904 -61.266 13.217 1.00 9.24 189 TRP B CA 1
ATOM 3875 C C . TRP B 1 192 ? -8.040 -62.045 12.568 1.00 13.04 189 TRP B C 1
ATOM 3876 O O . TRP B 1 192 ? -8.955 -61.465 11.979 1.00 12.35 189 TRP B O 1
ATOM 3887 N N . ARG B 1 193 ? -7.976 -63.375 12.675 1.00 10.60 190 ARG B N 1
ATOM 3888 C CA . ARG B 1 193 ? -8.953 -64.245 12.031 1.00 9.97 190 ARG B CA 1
ATOM 3889 C C . ARG B 1 193 ? -9.869 -64.868 13.076 1.00 11.83 190 ARG B C 1
ATOM 3890 O O . ARG B 1 193 ? -9.393 -65.404 14.080 1.00 12.91 190 ARG B O 1
ATOM 3898 N N . TYR B 1 194 ? -11.177 -64.804 12.830 1.00 11.21 191 TYR B N 1
ATOM 3899 C CA . TYR B 1 194 ? -12.159 -65.421 13.713 1.00 12.36 191 TYR B CA 1
ATOM 3900 C C . TYR B 1 194 ? -12.388 -66.879 13.338 1.00 14.11 191 TYR B C 1
ATOM 3901 O O . TYR B 1 194 ? -12.375 -67.247 12.164 1.00 13.76 191 TYR B O 1
ATOM 3910 N N . LEU B 1 195 ? -12.611 -67.708 14.356 1.00 14.16 192 LEU B N 1
ATOM 3911 C CA . LEU B 1 195 ? -12.848 -69.123 14.097 1.00 15.47 192 LEU B CA 1
ATOM 3912 C C . LEU B 1 195 ? -14.229 -69.375 13.512 1.00 18.86 192 LEU B C 1
ATOM 3913 O O . LEU B 1 195 ? -14.403 -70.331 12.743 1.00 21.25 192 LEU B O 1
ATOM 3918 N N . THR B 1 196 ? -15.220 -68.560 13.876 1.00 17.34 193 THR B N 1
ATOM 3919 C CA . THR B 1 196 ? -16.571 -68.673 13.338 1.00 22.11 193 THR B CA 1
ATOM 3920 C C . THR B 1 196 ? -17.126 -67.271 13.134 1.00 27.89 193 THR B C 1
ATOM 3921 O O . THR B 1 196 ? -16.489 -66.272 13.482 1.00 26.42 193 THR B O 1
ATOM 3925 N N . THR B 1 197 ? -18.333 -67.196 12.576 1.00 19.06 194 THR B N 1
ATOM 3926 C CA . THR B 1 197 ? -19.024 -65.922 12.437 1.00 18.67 194 THR B CA 1
ATOM 3927 C C . THR B 1 197 ? -20.062 -65.698 13.532 1.00 21.25 194 THR B C 1
ATOM 3928 O O . THR B 1 197 ? -20.851 -64.752 13.442 1.00 26.65 194 THR B O 1
ATOM 3932 N N . ASP B 1 198 ? -20.067 -66.529 14.571 1.00 19.32 195 ASP B N 1
ATOM 3933 C CA . ASP B 1 198 ? -20.950 -66.329 15.724 1.00 21.87 195 ASP B CA 1
ATOM 3934 C C . ASP B 1 198 ? -20.230 -65.460 16.756 1.00 23.02 195 ASP B C 1
ATOM 3935 O O . ASP B 1 198 ? -19.851 -65.899 17.843 1.00 28.74 195 ASP B O 1
ATOM 3940 N N . VAL B 1 199 ? -20.035 -64.193 16.384 1.00 21.51 196 VAL B N 1
ATOM 3941 C CA . VAL B 1 199 ? -19.207 -63.272 17.153 1.00 19.28 196 VAL B CA 1
ATOM 3942 C C . VAL B 1 199 ? -19.954 -61.958 17.327 1.00 12.17 196 VAL B C 1
ATOM 3943 O O . VAL B 1 199 ? -20.608 -61.473 16.397 1.00 15.80 196 VAL B O 1
ATOM 3947 N N . ASP B 1 200 ? -19.846 -61.375 18.523 1.00 14.10 197 ASP B N 1
ATOM 3948 C CA . ASP B 1 200 ? -20.304 -60.009 18.770 1.00 16.10 197 ASP B CA 1
ATOM 3949 C C . ASP B 1 200 ? -19.199 -59.084 18.282 1.00 14.58 197 ASP B C 1
ATOM 3950 O O . ASP B 1 200 ? -18.247 -58.776 19.006 1.00 14.82 197 ASP B O 1
ATOM 3955 N N . TRP B 1 201 ? -19.333 -58.628 17.033 1.00 10.58 198 TRP B N 1
ATOM 3956 C CA . TRP B 1 201 ? -18.219 -57.971 16.357 1.00 11.98 198 TRP B CA 1
ATOM 3957 C C . TRP B 1 201 ? -17.763 -56.724 17.102 1.00 11.98 198 TRP B C 1
ATOM 3958 O O . TRP B 1 201 ? -16.559 -56.510 17.299 1.00 12.37 198 TRP B O 1
ATOM 3969 N N . ASP B 1 202 ? -18.713 -55.871 17.502 1.00 13.12 199 ASP B N 1
ATOM 3970 C CA . ASP B 1 202 ? -18.359 -54.605 18.138 1.00 12.05 199 ASP B CA 1
ATOM 3971 C C . ASP B 1 202 ? -17.727 -54.833 19.502 1.00 16.02 199 ASP B C 1
ATOM 3972 O O . ASP B 1 202 ? -16.738 -54.178 19.855 1.00 15.30 199 ASP B O 1
ATOM 3977 N N . LYS B 1 203 ? -18.300 -55.748 20.283 1.00 12.53 200 LYS B N 1
ATOM 3978 C CA . LYS B 1 203 ? -17.768 -56.047 21.608 1.00 13.95 200 LYS B CA 1
ATOM 3979 C C . LYS B 1 203 ? -16.346 -56.575 21.508 1.00 17.75 200 LYS B C 1
ATOM 3980 O O . LYS B 1 203 ? -15.442 -56.109 22.214 1.00 19.29 200 LYS B O 1
ATOM 3986 N N . THR B 1 204 ? -16.127 -57.536 20.610 1.00 15.88 201 THR B N 1
ATOM 3987 C CA . THR B 1 204 ? -14.805 -58.133 20.483 1.00 13.77 201 THR B CA 1
ATOM 3988 C C . THR B 1 204 ? -13.801 -57.138 19.917 1.00 14.27 201 THR B C 1
ATOM 3989 O O . THR B 1 204 ? -12.661 -57.064 20.398 1.00 12.24 201 THR B O 1
ATOM 3993 N N . PHE B 1 205 ? -14.200 -56.351 18.909 1.00 13.95 202 PHE B N 1
ATOM 3994 C CA . PHE B 1 205 ? -13.286 -55.340 18.390 1.00 11.19 202 PHE B CA 1
ATOM 3995 C C . PHE B 1 205 ? -12.820 -54.400 19.496 1.00 11.54 202 PHE B C 1
ATOM 3996 O O . PHE B 1 205 ? -11.622 -54.128 19.628 1.00 12.62 202 PHE B O 1
ATOM 4004 N N . ALA B 1 206 ? -13.765 -53.862 20.274 1.00 13.67 203 ALA B N 1
ATOM 4005 C CA . ALA B 1 206 ? -13.391 -52.925 21.331 1.00 15.84 203 ALA B CA 1
ATOM 4006 C C . ALA B 1 206 ? -12.451 -53.577 22.338 1.00 19.44 203 ALA B C 1
ATOM 4007 O O . ALA B 1 206 ? -11.477 -52.955 22.784 1.00 15.26 203 ALA B O 1
ATOM 4009 N N . SER B 1 207 ? -12.706 -54.843 22.682 1.00 14.58 204 SER B N 1
ATOM 4010 C CA . SER B 1 207 ? -11.852 -55.535 23.641 1.00 12.23 204 SER B CA 1
ATOM 4011 C C . SER B 1 207 ? -10.450 -55.750 23.081 1.00 12.74 204 SER B C 1
ATOM 4012 O O . SER B 1 207 ? -9.453 -55.517 23.774 1.00 13.99 204 SER B O 1
ATOM 4015 N N . VAL B 1 208 ? -10.356 -56.224 21.831 1.00 12.82 205 VAL B N 1
ATOM 4016 C CA . VAL B 1 208 ? -9.052 -56.450 21.208 1.00 13.86 205 VAL B CA 1
ATOM 4017 C C . VAL B 1 208 ? -8.254 -55.153 21.133 1.00 16.82 205 VAL B C 1
ATOM 4018 O O . VAL B 1 208 ? -7.055 -55.127 21.446 1.00 12.81 205 VAL B O 1
ATOM 4022 N N . ARG B 1 209 ? -8.895 -54.063 20.703 1.00 11.19 206 ARG B N 1
ATOM 4023 C CA . ARG B 1 209 ? -8.195 -52.780 20.621 1.00 7.90 206 ARG B CA 1
ATOM 4024 C C . ARG B 1 209 ? -7.624 -52.383 21.978 1.00 13.23 206 ARG B C 1
ATOM 4025 O O . ARG B 1 209 ? -6.471 -51.945 22.071 1.00 13.77 206 ARG B O 1
ATOM 4033 N N . SER B 1 210 ? -8.415 -52.555 23.046 1.00 13.60 207 SER B N 1
ATOM 4034 C CA . SER B 1 210 ? -7.949 -52.199 24.387 1.00 14.19 207 SER B CA 1
ATOM 4035 C C . SER B 1 210 ? -6.795 -53.085 24.837 1.00 14.28 207 SER B C 1
ATOM 4036 O O . SER B 1 210 ? -5.860 -52.605 25.488 1.00 16.18 207 SER B O 1
ATOM 4039 N N . ILE B 1 211 ? -6.843 -54.375 24.501 1.00 11.45 208 ILE B N 1
ATOM 4040 C CA . ILE B 1 211 ? -5.759 -55.277 24.881 1.00 11.70 208 ILE B CA 1
ATOM 4041 C C . ILE B 1 211 ? -4.470 -54.881 24.174 1.00 14.22 208 ILE B C 1
ATOM 4042 O O . ILE B 1 211 ? -3.399 -54.812 24.787 1.00 11.46 208 ILE B O 1
ATOM 4047 N N . LEU B 1 212 ? -4.556 -54.623 22.868 1.00 12.04 209 LEU B N 1
ATOM 4048 C CA . LEU B 1 212 ? -3.370 -54.235 22.114 1.00 13.31 209 LEU B CA 1
ATOM 4049 C C . LEU B 1 212 ? -2.707 -53.008 22.731 1.00 14.88 209 LEU B C 1
ATOM 4050 O O . LEU B 1 212 ? -1.484 -52.974 22.923 1.00 14.14 209 LEU B O 1
ATOM 4055 N N . LEU B 1 213 ? -3.511 -51.998 23.074 1.00 11.94 210 LEU B N 1
ATOM 4056 C CA . LEU B 1 213 ? -2.959 -50.749 23.582 1.00 13.06 210 LEU B CA 1
ATOM 4057 C C . LEU B 1 213 ? -2.420 -50.928 24.988 1.00 12.92 210 LEU B C 1
ATOM 4058 O O . LEU B 1 213 ? -1.352 -50.395 25.324 1.00 12.62 210 LEU B O 1
ATOM 4063 N N . ARG B 1 214 ? -3.148 -51.673 25.823 1.00 13.33 211 ARG B N 1
ATOM 4064 C CA . ARG B 1 214 ? -2.705 -51.904 27.197 1.00 12.90 211 ARG B CA 1
ATOM 4065 C C . ARG B 1 214 ? -1.378 -52.654 27.229 1.00 15.92 211 ARG B C 1
ATOM 4066 O O . ARG B 1 214 ? -0.467 -52.307 27.998 1.00 13.34 211 ARG B O 1
ATOM 4074 N N . GLN B 1 215 ? -1.261 -53.703 26.410 1.00 12.86 212 GLN B N 1
ATOM 4075 C CA . GLN B 1 215 ? -0.034 -54.489 26.377 1.00 16.05 212 GLN B CA 1
ATOM 4076 C C . GLN B 1 215 ? 1.128 -53.677 25.823 1.00 13.55 212 GLN B C 1
ATOM 4077 O O . GLN B 1 215 ? 2.249 -53.740 26.346 1.00 11.90 212 GLN B O 1
ATOM 4083 N N . PHE B 1 216 ? 0.890 -52.909 24.761 1.00 11.32 213 PHE B N 1
ATOM 4084 C CA . PHE B 1 216 ? 1.950 -52.050 24.248 1.00 9.72 213 PHE B CA 1
ATOM 4085 C C . PHE B 1 216 ? 2.501 -51.145 25.349 1.00 14.23 213 PHE B C 1
ATOM 4086 O O . PHE B 1 216 ? 3.721 -51.022 25.525 1.00 12.26 213 PHE B O 1
ATOM 4094 N N . ALA B 1 217 ? 1.600 -50.503 26.099 1.00 12.37 214 ALA B N 1
ATOM 4095 C CA . ALA B 1 217 ? 2.018 -49.514 27.087 1.00 14.49 214 ALA B CA 1
ATOM 4096 C C . ALA B 1 217 ? 2.672 -50.156 28.305 1.00 15.64 214 ALA B C 1
ATOM 4097 O O . ALA B 1 217 ? 3.665 -49.631 28.823 1.00 16.25 214 ALA B O 1
ATOM 4099 N N . THR B 1 218 ? 2.125 -51.279 28.789 1.00 12.42 215 THR B N 1
ATOM 4100 C CA . THR B 1 218 ? 2.528 -51.810 30.088 1.00 14.42 215 THR B CA 1
ATOM 4101 C C . THR B 1 218 ? 3.589 -52.895 30.010 1.00 13.88 215 THR B C 1
ATOM 4102 O O . THR B 1 218 ? 4.209 -53.197 31.037 1.00 21.17 215 THR B O 1
ATOM 4106 N N . VAL B 1 219 ? 3.817 -53.490 28.843 1.00 14.88 216 VAL B N 1
ATOM 4107 C CA . VAL B 1 219 ? 4.836 -54.528 28.710 1.00 14.57 216 VAL B CA 1
ATOM 4108 C C . VAL B 1 219 ? 6.193 -53.846 28.572 1.00 14.48 216 VAL B C 1
ATOM 4109 O O . VAL B 1 219 ? 6.413 -53.055 27.648 1.00 17.18 216 VAL B O 1
ATOM 4113 N N . HIS B 1 220 ? 7.107 -54.141 29.490 1.00 14.33 217 HIS B N 1
ATOM 4114 C CA . HIS B 1 220 ? 8.458 -53.617 29.350 1.00 16.00 217 HIS B CA 1
ATOM 4115 C C . HIS B 1 220 ? 9.098 -54.250 28.124 1.00 18.15 217 HIS B C 1
ATOM 4116 O O . HIS B 1 220 ? 9.182 -55.480 28.031 1.00 19.33 217 HIS B O 1
ATOM 4123 N N . SER B 1 221 ? 9.522 -53.423 27.166 1.00 12.46 218 SER B N 1
ATOM 4124 C CA . SER B 1 221 ? 9.893 -53.944 25.861 1.00 10.91 218 SER B CA 1
ATOM 4125 C C . SER B 1 221 ? 11.397 -54.166 25.784 1.00 12.93 218 SER B C 1
ATOM 4126 O O . SER B 1 221 ? 12.177 -53.256 26.063 1.00 16.06 218 SER B O 1
ATOM 4129 N N . LEU B 1 222 ? 11.798 -55.380 25.403 1.00 11.50 219 LEU B N 1
ATOM 4130 C CA . LEU B 1 222 ? 13.189 -55.684 25.093 1.00 13.56 219 LEU B CA 1
ATOM 4131 C C . LEU B 1 222 ? 13.455 -55.712 23.598 1.00 11.88 219 LEU B C 1
ATOM 4132 O O . LEU B 1 222 ? 14.614 -55.862 23.187 1.00 13.07 219 LEU B O 1
ATOM 4137 N N . ALA B 1 223 ? 12.400 -55.579 22.790 1.00 12.09 220 ALA B N 1
ATOM 4138 C CA . ALA B 1 223 ? 12.470 -55.506 21.336 1.00 10.43 220 ALA B CA 1
ATOM 4139 C C . ALA B 1 223 ? 11.057 -55.270 20.828 1.00 12.52 220 ALA B C 1
ATOM 4140 O O . ALA B 1 223 ? 10.095 -55.665 21.495 1.00 11.04 220 ALA B O 1
ATOM 4142 N N . LEU B 1 224 ? 10.905 -54.648 19.654 1.00 9.72 221 LEU B N 1
ATOM 4143 C CA . LEU B 1 224 ? 9.566 -54.553 19.070 1.00 9.94 221 LEU B CA 1
ATOM 4144 C C . LEU B 1 224 ? 8.989 -55.945 18.789 1.00 13.62 221 LEU B C 1
ATOM 4145 O O . LEU B 1 224 ? 7.782 -56.167 18.952 1.00 11.61 221 LEU B O 1
ATOM 4150 N N . GLN B 1 225 ? 9.845 -56.897 18.390 1.00 11.52 222 GLN B N 1
ATOM 4151 C CA . GLN B 1 225 ? 9.426 -58.296 18.264 1.00 11.19 222 GLN B CA 1
ATOM 4152 C C . GLN B 1 225 ? 8.710 -58.785 19.514 1.00 12.58 222 GLN B C 1
ATOM 4153 O O . GLN B 1 225 ? 7.634 -59.391 19.435 1.00 11.90 222 GLN B O 1
ATOM 4159 N N . GLN B 1 226 ? 9.318 -58.557 20.685 1.00 9.39 223 GLN B N 1
ATOM 4160 C CA . GLN B 1 226 ? 8.766 -59.071 21.935 1.00 9.41 223 GLN B CA 1
ATOM 4161 C C . GLN B 1 226 ? 7.510 -58.307 22.368 1.00 12.57 223 GLN B C 1
ATOM 4162 O O . GLN B 1 226 ? 6.588 -58.903 22.942 1.00 11.67 223 GLN B O 1
ATOM 4168 N N . THR B 1 227 ? 7.454 -56.998 22.098 1.00 12.09 224 THR B N 1
ATOM 4169 C CA . THR B 1 227 ? 6.227 -56.234 22.320 1.00 12.94 224 THR B CA 1
ATOM 4170 C C . THR B 1 227 ? 5.078 -56.776 21.470 1.00 11.79 224 THR B C 1
ATOM 4171 O O . THR B 1 227 ? 3.954 -56.962 21.959 1.00 13.63 224 THR B O 1
ATOM 4175 N N . LEU B 1 228 ? 5.341 -57.033 20.190 1.00 11.16 225 LEU B N 1
ATOM 4176 C CA . LEU B 1 228 ? 4.291 -57.544 19.318 1.00 11.79 225 LEU B CA 1
ATOM 4177 C C . LEU B 1 228 ? 3.816 -58.920 19.769 1.00 13.33 225 LEU B C 1
ATOM 4178 O O . LEU B 1 228 ? 2.611 -59.196 19.780 1.00 10.70 225 LEU B O 1
ATOM 4183 N N . TYR B 1 229 ? 4.747 -59.805 20.132 1.00 10.50 226 TYR B N 1
ATOM 4184 C CA . TYR B 1 229 ? 4.339 -61.123 20.608 1.00 13.67 226 TYR B CA 1
ATOM 4185 C C . TYR B 1 229 ? 3.490 -61.019 21.874 1.00 12.52 226 TYR B C 1
ATOM 4186 O O . TYR B 1 229 ? 2.494 -61.737 22.028 1.00 12.09 226 TYR B O 1
ATOM 4195 N N . ALA B 1 230 ? 3.872 -60.136 22.798 1.00 11.15 227 ALA B N 1
ATOM 4196 C CA . ALA B 1 230 ? 3.082 -59.962 24.013 1.00 13.42 227 ALA B CA 1
ATOM 4197 C C . ALA B 1 230 ? 1.698 -59.406 23.703 1.00 9.28 227 ALA B C 1
ATOM 4198 O O . ALA B 1 230 ? 0.696 -59.848 24.280 1.00 15.22 227 ALA B O 1
ATOM 4200 N N . MET B 1 231 ? 1.621 -58.426 22.801 1.00 10.54 228 MET B N 1
ATOM 4201 C CA . MET B 1 231 ? 0.323 -57.916 22.367 1.00 11.51 228 MET B CA 1
ATOM 4202 C C . MET B 1 231 ? -0.533 -59.024 21.763 1.00 10.80 228 MET B C 1
ATOM 4203 O O . MET B 1 231 ? -1.687 -59.223 22.162 1.00 12.45 228 MET B O 1
ATOM 4208 N N . GLY B 1 232 ? 0.023 -59.759 20.797 1.00 12.19 229 GLY B N 1
ATOM 4209 C CA . GLY B 1 232 ? -0.768 -60.751 20.090 1.00 14.41 229 GLY B CA 1
ATOM 4210 C C . GLY B 1 232 ? -1.195 -61.904 20.972 1.00 12.07 229 GLY B C 1
ATOM 4211 O O . GLY B 1 232 ? -2.344 -62.353 20.905 1.00 13.02 229 GLY B O 1
ATOM 4212 N N . SER B 1 233 ? -0.284 -62.402 21.815 1.00 14.06 230 SER B N 1
ATOM 4213 C CA . SER B 1 233 ? -0.648 -63.541 22.649 1.00 11.84 230 SER B CA 1
ATOM 4214 C C . SER B 1 233 ? -1.699 -63.155 23.683 1.00 13.38 230 SER B C 1
ATOM 4215 O O . SER B 1 233 ? -2.590 -63.957 23.990 1.00 13.43 230 SER B O 1
ATOM 4218 N N . ALA B 1 234 ? -1.628 -61.929 24.219 1.00 11.92 231 ALA B N 1
ATOM 4219 C CA . ALA B 1 234 ? -2.667 -61.464 25.133 1.00 11.89 231 ALA B CA 1
ATOM 4220 C C . ALA B 1 234 ? -4.032 -61.482 24.467 1.00 16.45 231 ALA B C 1
ATOM 4221 O O . ALA B 1 234 ? -5.027 -61.856 25.096 1.00 14.27 231 ALA B O 1
ATOM 4223 N N . VAL B 1 235 ? -4.101 -61.066 23.198 1.00 10.78 232 VAL B N 1
ATOM 4224 C CA . VAL B 1 235 ? -5.363 -61.103 22.455 1.00 12.00 232 VAL B CA 1
ATOM 4225 C C . VAL B 1 235 ? -5.890 -62.537 22.355 1.00 13.80 232 VAL B C 1
ATOM 4226 O O . VAL B 1 235 ? -7.064 -62.809 22.636 1.00 12.92 232 VAL B O 1
ATOM 4230 N N . LEU B 1 236 ? -5.031 -63.478 21.956 1.00 14.12 233 LEU B N 1
ATOM 4231 C CA . LEU B 1 236 ? -5.470 -64.867 21.812 1.00 14.14 233 LEU B CA 1
ATOM 4232 C C . LEU B 1 236 ? -5.918 -65.464 23.150 1.00 13.73 233 LEU B C 1
ATOM 4233 O O . LEU B 1 236 ? -6.918 -66.189 23.211 1.00 14.42 233 LEU B O 1
ATOM 4238 N N . GLU B 1 237 ? -5.196 -65.165 24.233 1.00 12.15 234 GLU B N 1
ATOM 4239 C CA . GLU B 1 237 ? -5.580 -65.677 25.547 1.00 12.66 234 GLU B CA 1
ATOM 4240 C C . GLU B 1 237 ? -6.957 -65.184 25.968 1.00 15.58 234 GLU B C 1
ATOM 4241 O O . GLU B 1 237 ? -7.740 -65.934 26.569 1.00 20.49 234 GLU B O 1
ATOM 4247 N N . ALA B 1 238 ? -7.255 -63.915 25.708 1.00 13.35 235 ALA B N 1
ATOM 4248 C CA . ALA B 1 238 ? -8.526 -63.349 26.135 1.00 15.19 235 ALA B CA 1
ATOM 4249 C C . ALA B 1 238 ? -9.667 -63.701 25.196 1.00 15.80 235 ALA B C 1
ATOM 4250 O O . ALA B 1 238 ? -10.828 -63.592 25.598 1.00 17.71 235 ALA B O 1
ATOM 4252 N N . HIS B 1 239 ? -9.366 -64.132 23.969 1.00 12.61 236 HIS B N 1
ATOM 4253 C CA . HIS B 1 239 ? -10.372 -64.347 22.930 1.00 17.93 236 HIS B CA 1
ATOM 4254 C C . HIS B 1 239 ? -10.147 -65.690 22.252 1.00 18.79 236 HIS B C 1
ATOM 4255 O O . HIS B 1 239 ? -9.506 -65.774 21.193 1.00 13.68 236 HIS B O 1
ATOM 4262 N N . PRO B 1 240 ? -10.669 -66.771 22.838 1.00 16.13 237 PRO B N 1
ATOM 4263 C CA . PRO B 1 240 ? -10.524 -68.087 22.210 1.00 16.58 237 PRO B CA 1
ATOM 4264 C C . PRO B 1 240 ? -11.254 -68.212 20.884 1.00 12.72 237 PRO B C 1
ATOM 4265 O O . PRO B 1 240 ? -11.025 -69.199 20.175 1.00 16.77 237 PRO B O 1
ATOM 4269 N N . GLU B 1 241 ? -12.128 -67.265 20.537 1.00 15.38 238 GLU B N 1
ATOM 4270 C CA . GLU B 1 241 ? -12.779 -67.261 19.231 1.00 14.14 238 GLU B CA 1
ATOM 4271 C C . GLU B 1 241 ? -11.875 -66.718 18.131 1.00 13.25 238 GLU B C 1
ATOM 4272 O O . GLU B 1 241 ? -12.265 -66.745 16.960 1.00 14.71 238 GLU B O 1
ATOM 4278 N N . ILE B 1 242 ? -10.683 -66.244 18.476 1.00 12.53 239 ILE B N 1
ATOM 4279 C CA . ILE B 1 242 ? -9.720 -65.716 17.511 1.00 12.40 239 ILE B CA 1
ATOM 4280 C C . ILE B 1 242 ? -8.652 -66.779 17.275 1.00 16.35 239 ILE B C 1
ATOM 4281 O O . ILE B 1 242 ? -8.030 -67.268 18.223 1.00 13.99 239 ILE B O 1
ATOM 4286 N N . ALA B 1 243 ? -8.449 -67.147 16.006 1.00 12.06 240 ALA B N 1
ATOM 4287 C CA . ALA B 1 243 ? -7.521 -68.219 15.659 1.00 13.36 240 ALA B CA 1
ATOM 4288 C C . ALA B 1 243 ? -6.076 -67.741 15.570 1.00 14.06 240 ALA B C 1
ATOM 4289 O O . ALA B 1 243 ? -5.149 -68.494 15.892 1.00 11.79 240 ALA B O 1
ATOM 4291 N N . GLU B 1 244 ? -5.860 -66.522 15.090 1.00 10.57 241 GLU B N 1
ATOM 4292 C CA . GLU B 1 244 ? -4.513 -66.028 14.847 1.00 9.78 241 GLU B CA 1
ATOM 4293 C C . GLU B 1 244 ? -4.594 -64.519 14.705 1.00 13.13 241 GLU B C 1
ATOM 4294 O O . GLU B 1 244 ? -5.645 -63.972 14.370 1.00 12.08 241 GLU B O 1
ATOM 4300 N N . ILE B 1 245 ? -3.467 -63.853 14.943 1.00 9.57 242 ILE B N 1
ATOM 4301 C CA . ILE B 1 245 ? -3.368 -62.409 14.753 1.00 7.72 242 ILE B CA 1
ATOM 4302 C C . ILE B 1 245 ? -2.012 -62.114 14.133 1.00 16.88 242 ILE B C 1
ATOM 4303 O O . ILE B 1 245 ? -0.985 -62.623 14.595 1.00 12.76 242 ILE B O 1
ATOM 4308 N N . ARG B 1 246 ? -2.015 -61.314 13.072 1.00 11.31 243 ARG B N 1
ATOM 4309 C CA . ARG B 1 246 ? -0.802 -60.837 12.423 1.00 9.37 243 ARG B CA 1
ATOM 4310 C C . ARG B 1 246 ? -0.619 -59.360 12.732 1.00 10.63 243 ARG B C 1
ATOM 4311 O O . ARG B 1 246 ? -1.579 -58.579 12.690 1.00 10.74 243 ARG B O 1
ATOM 4319 N N . LEU B 1 247 ? 0.616 -58.983 13.050 1.00 9.09 244 LEU B N 1
ATOM 4320 C CA . LEU B 1 247 ? 0.953 -57.613 13.418 1.00 9.48 244 LEU B CA 1
ATOM 4321 C C . LEU B 1 247 ? 2.138 -57.148 12.589 1.00 9.87 244 LEU B C 1
ATOM 4322 O O . LEU B 1 247 ? 3.144 -57.853 12.485 1.00 13.53 244 LEU B O 1
ATOM 4327 N N . SER B 1 248 ? 2.024 -55.952 12.016 1.00 8.63 245 SER B N 1
ATOM 4328 C CA . SER B 1 248 ? 3.096 -55.360 11.235 1.00 9.92 245 SER B CA 1
ATOM 4329 C C . SER B 1 248 ? 3.329 -53.966 11.798 1.00 11.37 245 SER B C 1
ATOM 4330 O O . SER B 1 248 ? 2.415 -53.138 11.804 1.00 14.11 245 SER B O 1
ATOM 4333 N N . ALA B 1 249 ? 4.529 -53.718 12.318 1.00 9.17 246 ALA B N 1
ATOM 4334 C CA . ALA B 1 249 ? 4.787 -52.490 13.061 1.00 7.66 246 ALA B CA 1
ATOM 4335 C C . ALA B 1 249 ? 6.081 -51.848 12.584 1.00 8.21 246 ALA B C 1
ATOM 4336 O O . ALA B 1 249 ? 7.163 -52.455 12.722 1.00 9.38 246 ALA B O 1
ATOM 4338 N N . PRO B 1 250 ? 6.037 -50.640 12.043 1.00 8.25 247 PRO B N 1
ATOM 4339 C CA . PRO B 1 250 ? 7.287 -49.916 11.807 1.00 11.01 247 PRO B CA 1
ATOM 4340 C C . PRO B 1 250 ? 7.889 -49.448 13.125 1.00 10.50 247 PRO B C 1
ATOM 4341 O O . PRO B 1 250 ? 7.178 -49.143 14.087 1.00 15.57 247 PRO B O 1
ATOM 4345 N N . ASN B 1 251 ? 9.216 -49.418 13.178 1.00 8.51 248 ASN B N 1
ATOM 4346 C CA . ASN B 1 251 ? 9.918 -48.809 14.305 1.00 7.71 248 ASN B CA 1
ATOM 4347 C C . ASN B 1 251 ? 10.306 -47.427 13.803 1.00 8.44 248 ASN B C 1
ATOM 4348 O O . ASN B 1 251 ? 11.266 -47.277 13.046 1.00 8.94 248 ASN B O 1
ATOM 4353 N N . LYS B 1 252 ? 9.487 -46.436 14.142 1.00 9.38 249 LYS B N 1
ATOM 4354 C CA . LYS B 1 252 ? 9.669 -45.060 13.673 1.00 10.11 249 LYS B CA 1
ATOM 4355 C C . LYS B 1 252 ? 10.698 -44.402 14.564 1.00 11.07 249 LYS B C 1
ATOM 4356 O O . LYS B 1 252 ? 10.386 -44.008 15.685 1.00 10.80 249 LYS B O 1
ATOM 4362 N N . HIS B 1 253 ? 11.930 -44.283 14.071 1.00 8.09 250 HIS B N 1
ATOM 4363 C CA . HIS B 1 253 ? 13.044 -43.938 14.945 1.00 7.85 250 HIS B CA 1
ATOM 4364 C C . HIS B 1 253 ? 12.962 -42.483 15.398 1.00 11.51 250 HIS B C 1
ATOM 4365 O O . HIS B 1 253 ? 12.843 -41.563 14.583 1.00 13.53 250 HIS B O 1
ATOM 4372 N N . HIS B 1 254 ? 13.018 -42.290 16.711 1.00 9.94 251 HIS B N 1
ATOM 4373 C CA . HIS B 1 254 ? 13.184 -40.978 17.317 1.00 8.68 251 HIS B CA 1
ATOM 4374 C C . HIS B 1 254 ? 14.612 -40.946 17.847 1.00 10.68 251 HIS B C 1
ATOM 4375 O O . HIS B 1 254 ? 14.920 -41.600 18.846 1.00 12.82 251 HIS B O 1
ATOM 4382 N N . PHE B 1 255 ? 15.486 -40.213 17.163 1.00 9.53 252 PHE B N 1
ATOM 4383 C CA . PHE B 1 255 ? 16.908 -40.233 17.471 1.00 10.64 252 PHE B CA 1
ATOM 4384 C C . PHE B 1 255 ? 17.236 -39.191 18.524 1.00 9.85 252 PHE B C 1
ATOM 4385 O O . PHE B 1 255 ? 16.892 -38.010 18.367 1.00 10.69 252 PHE B O 1
ATOM 4393 N N . LEU B 1 256 ? 17.933 -39.621 19.578 1.00 10.38 253 LEU B N 1
ATOM 4394 C CA . LEU B 1 256 ? 18.418 -38.684 20.584 1.00 11.50 253 LEU B CA 1
ATOM 4395 C C . LEU B 1 256 ? 19.450 -37.764 19.948 1.00 9.08 253 LEU B C 1
ATOM 4396 O O . LEU B 1 256 ? 20.504 -38.219 19.485 1.00 12.92 253 LEU B O 1
ATOM 4401 N N . VAL B 1 257 ? 19.147 -36.472 19.892 1.00 10.93 254 VAL B N 1
ATOM 4402 C CA . VAL B 1 257 ? 20.022 -35.532 19.199 1.00 9.51 254 VAL B CA 1
ATOM 4403 C C . VAL B 1 257 ? 21.254 -35.253 20.044 1.00 12.56 254 VAL B C 1
ATOM 4404 O O . VAL B 1 257 ? 21.157 -35.021 21.248 1.00 14.38 254 VAL B O 1
ATOM 4408 N N . ASP B 1 258 ? 22.426 -35.279 19.412 1.00 15.12 255 ASP B N 1
ATOM 4409 C CA . ASP B 1 258 ? 23.665 -34.899 20.093 1.00 11.70 255 ASP B CA 1
ATOM 4410 C C . ASP B 1 258 ? 23.698 -33.388 20.292 1.00 15.27 255 ASP B C 1
ATOM 4411 O O . ASP B 1 258 ? 23.880 -32.635 19.333 1.00 16.13 255 ASP B O 1
ATOM 4416 N N . LEU B 1 259 ? 23.557 -32.936 21.539 1.00 13.88 256 LEU B N 1
ATOM 4417 C CA . LEU B 1 259 ? 23.600 -31.517 21.853 1.00 12.27 256 LEU B CA 1
ATOM 4418 C C . LEU B 1 259 ? 24.940 -31.085 22.424 1.00 14.41 256 LEU B C 1
ATOM 4419 O O . LEU B 1 259 ? 25.131 -29.896 22.696 1.00 13.96 256 LEU B O 1
ATOM 4424 N N . GLN B 1 260 ? 25.871 -32.019 22.606 1.00 17.34 257 GLN B N 1
ATOM 4425 C CA . GLN B 1 260 ? 27.206 -31.640 23.061 1.00 24.13 257 GLN B CA 1
ATOM 4426 C C . GLN B 1 260 ? 27.856 -30.561 22.193 1.00 24.78 257 GLN B C 1
ATOM 4427 O O . GLN B 1 260 ? 28.511 -29.671 22.761 1.00 22.92 257 GLN B O 1
ATOM 4433 N N . PRO B 1 261 ? 27.715 -30.561 20.858 1.00 21.64 258 PRO B N 1
ATOM 4434 C CA . PRO B 1 261 ? 28.298 -29.462 20.067 1.00 21.41 258 PRO B CA 1
ATOM 4435 C C . PRO B 1 261 ? 27.768 -28.087 20.429 1.00 25.71 258 PRO B C 1
ATOM 4436 O O . PRO B 1 261 ? 28.400 -27.083 20.080 1.00 23.00 258 PRO B O 1
ATOM 4440 N N . PHE B 1 262 ? 26.626 -28.008 21.106 1.00 19.10 259 PHE B N 1
ATOM 4441 C CA . PHE B 1 262 ? 25.993 -26.745 21.458 1.00 17.63 259 PHE B CA 1
ATOM 4442 C C . PHE B 1 262 ? 26.135 -26.431 22.939 1.00 21.52 259 PHE B C 1
ATOM 4443 O O . PHE B 1 262 ? 25.485 -25.503 23.436 1.00 22.06 259 PHE B O 1
ATOM 4451 N N . GLY B 1 263 ? 26.976 -27.180 23.651 1.00 19.27 260 GLY B N 1
ATOM 4452 C CA . GLY B 1 263 ? 27.201 -26.927 25.059 1.00 23.18 260 GLY B CA 1
ATOM 4453 C C . GLY B 1 263 ? 26.108 -27.427 25.968 1.00 28.39 260 GLY B C 1
ATOM 4454 O O . GLY B 1 263 ? 26.003 -26.961 27.109 1.00 22.39 260 GLY B O 1
ATOM 4455 N N . LEU B 1 264 ? 25.293 -28.370 25.505 1.00 20.79 261 LEU B N 1
ATOM 4456 C CA . LEU B 1 264 ? 24.147 -28.843 26.261 1.00 18.29 261 LEU B CA 1
ATOM 4457 C C . LEU B 1 264 ? 24.194 -30.354 26.426 1.00 20.73 261 LEU B C 1
ATOM 4458 O O . LEU B 1 264 ? 24.816 -31.072 25.639 1.00 20.58 261 LEU B O 1
ATOM 4463 N N . ASP B 1 265 ? 23.528 -30.822 27.473 1.00 19.09 262 ASP B N 1
ATOM 4464 C CA . ASP B 1 265 ? 23.276 -32.236 27.678 1.00 23.67 262 ASP B CA 1
ATOM 4465 C C . ASP B 1 265 ? 21.908 -32.587 27.114 1.00 20.03 262 ASP B C 1
ATOM 4466 O O . ASP B 1 265 ? 21.077 -31.718 26.835 1.00 17.83 262 ASP B O 1
ATOM 4471 N N . ASN B 1 266 ? 21.676 -33.885 26.965 1.00 14.63 263 ASN B N 1
ATOM 4472 C CA . ASN B 1 266 ? 20.400 -34.389 26.461 1.00 12.08 263 ASN B CA 1
ATOM 4473 C C . ASN B 1 266 ? 20.071 -35.715 27.126 1.00 14.23 263 ASN B C 1
ATOM 4474 O O . ASN B 1 266 ? 20.245 -36.792 26.539 1.00 14.70 263 ASN B O 1
ATOM 4479 N N . PRO B 1 267 ? 19.550 -35.670 28.361 1.00 16.52 264 PRO B N 1
ATOM 4480 C CA . PRO B 1 267 ? 19.204 -36.893 29.109 1.00 17.12 264 PRO B CA 1
ATOM 4481 C C . PRO B 1 267 ? 17.854 -37.467 28.688 1.00 17.39 264 PRO B C 1
ATOM 4482 O O . PRO B 1 267 ? 16.886 -37.487 29.456 1.00 17.68 264 PRO B O 1
ATOM 4486 N N . GLY B 1 268 ? 17.773 -37.921 27.438 1.00 13.94 265 GLY B N 1
ATOM 4487 C CA . GLY B 1 268 ? 16.537 -38.508 26.947 1.00 10.86 265 GLY B CA 1
ATOM 4488 C C . GLY B 1 268 ? 15.410 -37.522 26.696 1.00 9.85 265 GLY B C 1
ATOM 4489 O O . GLY B 1 268 ? 14.241 -37.875 26.879 1.00 11.55 265 GLY B O 1
ATOM 4490 N N . GLU B 1 269 ? 15.720 -36.307 26.247 1.00 11.51 266 GLU B N 1
ATOM 4491 C CA . GLU B 1 269 ? 14.699 -35.261 26.186 1.00 9.05 266 GLU B CA 1
ATOM 4492 C C . GLU B 1 269 ? 14.394 -34.744 24.795 1.00 11.71 266 GLU B C 1
ATOM 4493 O O . GLU B 1 269 ? 13.225 -34.476 24.494 1.00 12.12 266 GLU B O 1
ATOM 4499 N N . VAL B 1 270 ? 15.395 -34.578 23.937 1.00 13.58 267 VAL B N 1
ATOM 4500 C CA . VAL B 1 270 ? 15.210 -33.932 22.639 1.00 9.97 267 VAL B CA 1
ATOM 4501 C C . VAL B 1 270 ? 15.528 -34.938 21.541 1.00 10.88 267 VAL B C 1
ATOM 4502 O O . VAL B 1 270 ? 16.640 -35.478 21.491 1.00 10.52 267 VAL B O 1
ATOM 4506 N N . PHE B 1 271 ? 14.563 -35.172 20.654 1.00 9.71 268 PHE B N 1
ATOM 4507 C CA . PHE B 1 271 ? 14.674 -36.220 19.646 1.00 11.17 268 PHE B CA 1
ATOM 4508 C C . PHE B 1 271 ? 14.332 -35.681 18.267 1.00 11.76 268 PHE B C 1
ATOM 4509 O O . PHE B 1 271 ? 13.543 -34.749 18.118 1.00 10.55 268 PHE B O 1
ATOM 4517 N N . TYR B 1 272 ? 14.933 -36.303 17.266 1.00 10.23 269 TYR B N 1
ATOM 4518 C CA . TYR B 1 272 ? 14.622 -36.060 15.861 1.00 9.82 269 TYR B CA 1
ATOM 4519 C C . TYR B 1 272 ? 13.751 -37.216 15.387 1.00 12.02 269 TYR B C 1
ATOM 4520 O O . TYR B 1 272 ? 14.170 -38.376 15.447 1.00 11.99 269 TYR B O 1
ATOM 4529 N N . ALA B 1 273 ? 12.537 -36.904 14.940 1.00 11.79 270 ALA B N 1
ATOM 4530 C CA . ALA B 1 273 ? 11.597 -37.937 14.511 1.00 9.71 270 ALA B CA 1
ATOM 4531 C C . ALA B 1 273 ? 11.799 -38.177 13.019 1.00 13.23 270 ALA B C 1
ATOM 4532 O O . ALA B 1 273 ? 11.300 -37.428 12.181 1.00 11.86 270 ALA B O 1
ATOM 4534 N N . SER B 1 274 ? 12.531 -39.238 12.698 1.00 11.27 271 SER B N 1
ATOM 4535 C CA . SER B 1 274 ? 12.975 -39.520 11.341 1.00 13.16 271 SER B CA 1
ATOM 4536 C C . SER B 1 274 ? 11.874 -40.218 10.546 1.00 13.27 271 SER B C 1
ATOM 4537 O O . SER B 1 274 ? 11.140 -41.048 11.084 1.00 19.23 271 SER B O 1
ATOM 4540 N N . ASP B 1 275 ? 11.750 -39.875 9.261 1.00 10.47 272 ASP B N 1
ATOM 4541 C CA . ASP B 1 275 ? 10.687 -40.474 8.455 1.00 12.03 272 ASP B CA 1
ATOM 4542 C C . ASP B 1 275 ? 11.098 -41.833 7.905 1.00 11.52 272 ASP B C 1
ATOM 4543 O O . ASP B 1 275 ? 10.375 -42.825 8.065 1.00 14.49 272 ASP B O 1
ATOM 4548 N N . ARG B 1 276 ? 12.237 -41.887 7.225 1.00 10.87 273 ARG B N 1
ATOM 4549 C CA . ARG B 1 276 ? 12.723 -43.084 6.557 1.00 11.91 273 ARG B CA 1
ATOM 4550 C C . ARG B 1 276 ? 14.234 -43.090 6.695 1.00 10.20 273 ARG B C 1
ATOM 4551 O O . ARG B 1 276 ? 14.852 -42.022 6.711 1.00 11.51 273 ARG B O 1
ATOM 4559 N N . PRO B 1 277 ? 14.860 -44.265 6.791 1.00 7.29 274 PRO B N 1
ATOM 4560 C CA . PRO B 1 277 ? 14.206 -45.577 6.836 1.00 9.34 274 PRO B CA 1
ATOM 4561 C C . PRO B 1 277 ? 13.599 -45.851 8.200 1.00 10.55 274 PRO B C 1
ATOM 4562 O O . PRO B 1 277 ? 13.741 -45.048 9.126 1.00 10.14 274 PRO B O 1
ATOM 4566 N N . TYR B 1 278 ? 12.911 -46.979 8.317 1.00 11.76 275 TYR B N 1
ATOM 4567 C CA . TYR B 1 278 ? 12.317 -47.384 9.580 1.00 8.08 275 TYR B CA 1
ATOM 4568 C C . TYR B 1 278 ? 12.440 -48.891 9.671 1.00 8.37 275 TYR B C 1
ATOM 4569 O O . TYR B 1 278 ? 12.280 -49.591 8.666 1.00 9.40 275 TYR B O 1
ATOM 4578 N N . GLY B 1 279 ? 12.734 -49.400 10.861 1.00 9.21 276 GLY B N 1
ATOM 4579 C CA . GLY B 1 279 ? 12.581 -50.824 11.069 1.00 8.81 276 GLY B CA 1
ATOM 4580 C C . GLY B 1 279 ? 11.167 -51.257 10.739 1.00 7.88 276 GLY B C 1
ATOM 4581 O O . GLY B 1 279 ? 10.214 -50.517 10.930 1.00 8.66 276 GLY B O 1
ATOM 4582 N N . LEU B 1 280 ? 11.024 -52.467 10.211 1.00 8.43 277 LEU B N 1
ATOM 4583 C CA . LEU B 1 280 ? 9.689 -53.003 9.965 1.00 7.68 277 LEU B CA 1
ATOM 4584 C C . LEU B 1 280 ? 9.651 -54.405 10.543 1.00 11.93 277 LEU B C 1
ATOM 4585 O O . LEU B 1 280 ? 10.318 -55.306 10.031 1.00 10.92 277 LEU B O 1
ATOM 4590 N N . ILE B 1 281 ? 8.900 -54.568 11.626 1.00 10.20 278 ILE B N 1
ATOM 4591 C CA . ILE B 1 281 ? 8.892 -55.787 12.429 1.00 7.67 278 ILE B CA 1
ATOM 4592 C C . ILE B 1 281 ? 7.526 -56.424 12.253 1.00 7.55 278 ILE B C 1
ATOM 4593 O O . ILE B 1 281 ? 6.509 -55.807 12.590 1.00 9.60 278 ILE B O 1
ATOM 4598 N N . GLU B 1 282 ? 7.491 -57.664 11.758 1.00 10.21 279 GLU B N 1
ATOM 4599 C CA . GLU B 1 282 ? 6.232 -58.313 11.399 1.00 9.02 279 GLU B CA 1
ATOM 4600 C C . GLU B 1 282 ? 6.152 -59.704 12.014 1.00 11.01 279 GLU B C 1
ATOM 4601 O O . GLU B 1 282 ? 7.098 -60.487 11.905 1.00 10.06 279 GLU B O 1
ATOM 4607 N N . ALA B 1 283 ? 5.030 -60.012 12.669 1.00 10.15 280 ALA B N 1
ATOM 4608 C CA . ALA B 1 283 ? 4.941 -61.272 13.402 1.00 11.86 280 ALA B CA 1
ATOM 4609 C C . ALA B 1 283 ? 3.506 -61.775 13.437 1.00 16.30 280 ALA B C 1
ATOM 4610 O O . ALA B 1 283 ? 2.550 -60.997 13.472 1.00 13.76 280 ALA B O 1
ATOM 4612 N N . SER B 1 284 ? 3.376 -63.094 13.457 1.00 14.42 281 SER B N 1
ATOM 4613 C CA . SER B 1 284 ? 2.096 -63.771 13.570 1.00 17.16 281 SER B CA 1
ATOM 4614 C C . SER B 1 284 ? 2.073 -64.525 14.891 1.00 18.37 281 SER B C 1
ATOM 4615 O O . SER B 1 284 ? 3.070 -65.141 15.266 1.00 16.54 281 SER B O 1
ATOM 4618 N N . VAL B 1 285 ? 0.958 -64.433 15.617 1.00 13.35 282 VAL B N 1
ATOM 4619 C CA . VAL B 1 285 ? 0.720 -65.232 16.816 1.00 12.71 282 VAL B CA 1
ATOM 4620 C C . VAL B 1 285 ? -0.481 -66.117 16.527 1.00 12.87 282 VAL B C 1
ATOM 4621 O O . VAL B 1 285 ? -1.520 -65.628 16.069 1.00 12.42 282 VAL B O 1
ATOM 4625 N N . VAL B 1 286 ? -0.325 -67.427 16.738 1.00 10.03 283 VAL B N 1
ATOM 4626 C CA . VAL B 1 286 ? -1.297 -68.383 16.222 1.00 12.25 283 VAL B CA 1
ATOM 4627 C C . VAL B 1 286 ? -1.654 -69.408 17.285 1.00 15.29 283 VAL B C 1
ATOM 4628 O O . VAL B 1 286 ? -0.848 -69.744 18.159 1.00 14.70 283 VAL B O 1
ATOM 4632 N N . ARG B 1 287 ? -2.889 -69.895 17.200 1.00 14.47 284 ARG B N 1
ATOM 4633 C CA . ARG B 1 287 ? -3.331 -71.066 17.949 1.00 15.65 284 ARG B CA 1
ATOM 4634 C C . ARG B 1 287 ? -2.843 -72.307 17.211 1.00 15.05 284 ARG B C 1
ATOM 4635 O O . ARG B 1 287 ? -3.287 -72.590 16.096 1.00 17.12 284 ARG B O 1
ATOM 4643 N N . ASP B 1 288 ? -1.903 -73.024 17.827 1.00 14.87 285 ASP B N 1
ATOM 4644 C CA . ASP B 1 288 ? -1.300 -74.218 17.248 1.00 17.96 285 ASP B CA 1
ATOM 4645 C C . ASP B 1 288 ? -2.291 -75.370 17.118 1.00 19.16 285 ASP B C 1
ATOM 4646 O O . ASP B 1 288 ? -2.060 -76.289 16.325 1.00 20.09 285 ASP B O 1
ATOM 4651 N N . ASP B 1 289 ? -3.392 -75.331 17.865 1.00 14.04 286 ASP B N 1
ATOM 4652 C CA . ASP B 1 289 ? -4.314 -76.450 17.979 1.00 18.03 286 ASP B CA 1
ATOM 4653 C C . ASP B 1 289 ? -5.494 -76.358 17.021 1.00 14.13 286 ASP B C 1
ATOM 4654 O O . ASP B 1 289 ? -6.368 -77.230 17.056 1.00 18.73 286 ASP B O 1
ATOM 4659 N N . VAL B 1 290 ? -5.556 -75.327 16.182 1.00 15.12 287 VAL B N 1
ATOM 4660 C CA . VAL B 1 290 ? -6.678 -75.162 15.259 1.00 15.18 287 VAL B CA 1
ATOM 4661 C C . VAL B 1 290 ? -6.141 -75.189 13.832 1.00 15.40 287 VAL B C 1
ATOM 4662 O O . VAL B 1 290 ? -4.965 -74.860 13.608 1.00 18.11 287 VAL B O 1
ATOM 4666 N N . PRO B 1 291 ? -6.947 -75.583 12.848 1.00 14.49 288 PRO B N 1
ATOM 4667 C CA . PRO B 1 291 ? -6.463 -75.606 11.466 1.00 14.78 288 PRO B CA 1
ATOM 4668 C C . PRO B 1 291 ? -6.221 -74.202 10.942 1.00 16.11 288 PRO B C 1
ATOM 4669 O O . PRO B 1 291 ? -6.897 -73.240 11.319 1.00 16.71 288 PRO B O 1
ATOM 4673 N N . GLU B 1 292 ? -5.242 -74.097 10.055 1.00 15.25 289 GLU B N 1
ATOM 4674 C CA . GLU B 1 292 ? -5.052 -72.870 9.298 1.00 17.60 289 GLU B CA 1
ATOM 4675 C C . GLU B 1 292 ? -6.210 -72.658 8.319 1.00 17.01 289 GLU B C 1
ATOM 4676 O O . GLU B 1 292 ? -6.954 -73.581 7.975 1.00 20.60 289 GLU B O 1
ATOM 4682 N N . ALA B 1 293 ? -6.359 -71.416 7.869 1.00 15.54 290 ALA B N 1
ATOM 4683 C CA . ALA B 1 293 ? -7.373 -71.054 6.878 1.00 14.11 290 ALA B CA 1
ATOM 4684 C C . ALA B 1 293 ? -6.735 -70.121 5.860 1.00 15.29 290 ALA B C 1
ATOM 4685 O O . ALA B 1 293 ? -6.983 -68.909 5.855 1.00 15.56 290 ALA B O 1
ATOM 4687 N N . PRO B 1 294 ? -5.898 -70.659 4.972 1.00 14.53 291 PRO B N 1
ATOM 4688 C CA . PRO B 1 294 ? -5.257 -69.791 3.972 1.00 16.57 291 PRO B CA 1
ATOM 4689 C C . PRO B 1 294 ? -6.258 -69.093 3.071 1.00 12.74 291 PRO B C 1
ATOM 4690 O O . PRO B 1 294 ? -5.966 -67.997 2.565 1.00 12.07 291 PRO B O 1
ATOM 4694 N N . GLU B 1 295 ? -7.442 -69.685 2.880 1.00 13.51 292 GLU B N 1
ATOM 4695 C CA . GLU B 1 295 ? -8.483 -69.041 2.080 1.00 19.02 292 GLU B CA 1
ATOM 4696 C C . GLU B 1 295 ? -8.805 -67.641 2.589 1.00 13.69 292 GLU B C 1
ATOM 4697 O O . GLU B 1 295 ? -9.153 -66.755 1.799 1.00 16.48 292 GLU B O 1
ATOM 4703 N N . ALA B 1 296 ? -8.706 -67.424 3.900 1.00 13.56 293 ALA B N 1
ATOM 4704 C CA . ALA B 1 296 ? -9.089 -66.142 4.472 1.00 11.00 293 ALA B CA 1
ATOM 4705 C C . ALA B 1 296 ? -8.118 -65.041 4.083 1.00 12.47 293 ALA B C 1
ATOM 4706 O O . ALA B 1 296 ? -8.508 -63.868 4.010 1.00 12.20 293 ALA B O 1
ATOM 4708 N N . TRP B 1 297 ? -6.865 -65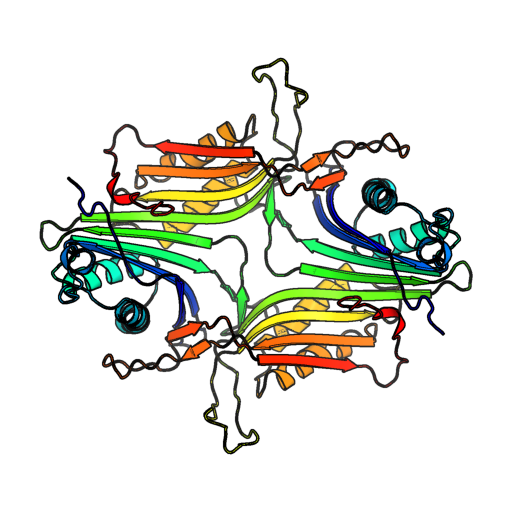.403 3.830 1.00 12.16 294 TRP B N 1
ATOM 4709 C CA . TRP B 1 297 ? -5.778 -64.457 3.633 1.00 10.97 294 TRP B CA 1
ATOM 4710 C C . TRP B 1 297 ? -5.406 -64.267 2.175 1.00 12.18 294 TRP B C 1
ATOM 4711 O O . TRP B 1 297 ? -4.523 -63.452 1.878 1.00 11.41 294 TRP B O 1
ATOM 4722 N N . LEU B 1 298 ? -6.053 -64.985 1.261 1.00 12.83 295 LEU B N 1
ATOM 4723 C CA . LEU B 1 298 ? -5.644 -64.939 -0.132 1.00 10.39 295 LEU B CA 1
ATOM 4724 C C . LEU B 1 298 ? -5.842 -63.539 -0.691 1.00 10.11 295 LEU B C 1
ATOM 4725 O O . LEU B 1 298 ? -6.940 -62.977 -0.619 1.00 13.47 295 LEU B O 1
ATOM 4730 N N . ALA B 1 299 ? -4.756 -62.978 -1.240 1.00 10.87 296 ALA B N 1
ATOM 4731 C CA . ALA B 1 299 ? -4.704 -61.635 -1.812 1.00 15.57 296 ALA B CA 1
ATOM 4732 C C . ALA B 1 299 ? -4.856 -60.544 -0.757 1.00 13.66 296 ALA B C 1
ATOM 4733 O O . ALA B 1 299 ? -5.258 -59.422 -1.077 1.00 11.99 296 ALA B O 1
ATOM 4735 N N . THR B 1 300 ? -4.551 -60.856 0.514 1.00 8.71 297 THR B N 1
ATOM 4736 C CA . THR B 1 300 ? -4.363 -59.849 1.555 1.00 8.51 297 THR B CA 1
ATOM 4737 C C . THR B 1 300 ? -2.876 -59.720 1.833 1.00 11.19 297 THR B C 1
ATOM 4738 O O . THR B 1 300 ? -2.223 -60.747 2.067 1.00 15.74 297 THR B O 1
ATOM 4742 N N . PRO B 1 301 ? -2.289 -58.509 1.831 1.00 13.75 298 PRO B N 1
ATOM 4743 C CA . PRO B 1 301 ? -2.937 -57.201 1.663 1.00 18.26 298 PRO B CA 1
ATOM 4744 C C . PRO B 1 301 ? -3.301 -56.863 0.219 1.00 19.96 298 PRO B C 1
ATOM 4745 O O . PRO B 1 301 ? -4.082 -55.934 -0.010 1.00 16.45 298 PRO B O 1
ATOM 4749 N N . GLY B 1 302 ? -2.752 -57.608 -0.736 1.00 11.84 299 GLY B N 1
ATOM 4750 C CA . GLY B 1 302 ? -3.051 -57.347 -2.129 1.00 11.57 299 GLY B CA 1
ATOM 4751 C C . GLY B 1 302 ? -2.714 -58.538 -2.999 1.00 14.77 299 GLY B C 1
ATOM 4752 O O . GLY B 1 302 ? -2.169 -59.543 -2.539 1.00 12.09 299 GLY B O 1
ATOM 4753 N N . PHE B 1 303 ? -3.017 -58.375 -4.293 1.00 10.72 300 PHE B N 1
ATOM 4754 C CA . PHE B 1 303 ? -2.955 -59.461 -5.275 1.00 8.29 300 PHE B CA 1
ATOM 4755 C C . PHE B 1 303 ? -1.530 -59.738 -5.731 1.00 13.56 300 PHE B C 1
ATOM 4756 O O . PHE B 1 303 ? -1.165 -60.895 -5.967 1.00 14.72 300 PHE B O 1
ATOM 4764 N N . CYS B 1 304 ? -0.733 -58.688 -5.896 1.00 15.67 301 CYS B N 1
ATOM 4765 C CA . CYS B 1 304 ? 0.648 -58.819 -6.350 1.00 14.60 301 CYS B CA 1
ATOM 4766 C C . CYS B 1 304 ? 1.435 -57.542 -6.080 1.00 20.05 301 CYS B C 1
ATOM 4767 O O . CYS B 1 304 ? 0.913 -56.566 -5.528 1.00 18.30 301 CYS B O 1
#

Sequence (600 aa):
AIVLGRNQYGKAEVRVFRVYRDTPRHEVRDLNVWTALRGDFTDAHVTGDQSHVLPTDTQKNTVYALAKKEGIRAIEDFALTLGDHFLRQVPAATGARIAIEEYAWDRIDVDGTGHDHGFVRRGQGTRTTVVTVEGRGDERRAWVLSGISDLIIAKTTGSEFHGFLKDEYTTLEETHDRILATSLHTRWRYLTTDVDWDKTFASVRSILLRQFATVHSLALQQTLYAMGSAVLEAHPEIAEIRLSAPNKHHFLVDLQPFGLDNPGEVFYASDRPYGLIEASVVRDDVPEAPEAWLATPGFCAIVLGRNQYGKAEVRVFRVYRDTPRHEVRDLNVWTALRGDFTDAHVTGDQSHVLPTDTQKNTVYALAKKEGIRAIEDFALTLGDHFLRQVPAATGARIAIEEYAWDRIDVDGTGHDHGFVRRGQGTRTTVVTVEGRGDERRAWVLSGISDLIIAKTTGSEFHGFLKDEYTTLEETHDRILATSLHTRWRYLTTDVDWDKTFASVRSILLRQFATVHSLALQQTLYAMGSAVLEAHPEIAEIRLSAPNKHHFLVDLQPFGLDNPGEVFYASDRPYGLIEASVVRDDVPEAPEAWLATPGFC

Solvent-accessible surface area: 28798 Å² total; per-residue (Å²): 150,174,126,60,51,175,30,50,49,26,57,61,107,8,38,0,1,11,0,26,53,127,82,102,107,9,79,20,31,1,0,5,0,71,5,12,0,25,23,73,3,60,68,19,101,102,97,45,72,95,97,79,38,37,74,40,70,46,0,68,40,12,0,7,11,10,0,59,140,98,14,0,131,9,0,0,68,5,0,20,40,0,0,36,38,0,4,157,98,3,119,18,1,84,2,0,23,0,11,2,49,20,45,28,26,49,61,2,91,24,114,67,90,22,29,57,36,0,6,11,50,102,37,37,27,17,33,6,1,2,0,1,0,52,21,99,66,133,128,83,135,27,38,1,0,1,0,3,16,93,0,49,1,1,1,1,28,12,0,24,61,67,67,39,164,111,71,162,202,48,132,106,141,85,40,127,63,58,11,0,3,2,22,0,59,1,35,0,14,6,66,81,62,136,23,89,12,66,133,11,25,51,41,0,59,67,30,0,14,90,36,2,1,55,28,95,0,91,18,2,100,63,0,1,130,20,1,0,20,16,0,15,139,55,18,88,50,0,1,19,0,101,4,23,0,22,17,65,56,24,101,94,26,95,2,133,87,72,71,36,94,20,75,14,12,0,10,95,6,12,110,200,115,101,25,92,34,113,34,59,9,82,67,145,108,29,111,156,7,92,74,1,21,79,14,19,121,42,90,172,150,177,128,59,51,170,31,52,50,25,55,61,109,6,37,0,1,13,0,36,55,138,80,104,99,9,76,19,32,2,0,5,0,70,5,12,0,26,22,73,3,62,71,21,100,101,100,46,72,94,97,76,38,39,73,40,69,46,0,64,40,13,0,8,11,12,0,52,142,101,14,0,132,8,0,0,68,4,0,22,39,0,0,36,37,0,5,161,98,4,119,18,1,84,1,0,24,0,12,2,50,21,43,28,28,51,61,2,94,23,112,68,89,22,30,57,35,0,6,13,45,100,39,38,25,18,33,5,1,2,0,1,0,53,21,98,67,145,133,90,134,26,15,2,0,1,0,2,16,92,0,64,0,1,2,1,27,10,0,23,57,71,66,38,170,119,83,156,193,52,132,106,147,78,42,121,67,56,11,0,5,4,29,0,60,1,34,0,14,6,65,79,61,137,22,87,11,77,150,9,24,57,40,0,60,68,31,0,14,87,38,1,1,56,28,95,0,93,18,3,100,64,0,1,131,20,1,0,23,19,0,15,141,56,18,88,50,0,1,17,0,101,3,24,0,19,16,54,57,29,104,94,26,94,2,136,87,72,71,39,115,23,81,14,12,0,10,97,7,11,96,198,114,96,25,91,34,113,34,58,9,82,64,143,110,28,110,156,7,91,64,2,22,85,15,19,121,42,88,172

Organism: Thermobispora bispora (strain ATCC 19993 / DSM 43833 / CBS 139.67 / JCM 10125 / KCTC 9307 / NBRC 14880 / R51) (NCBI:txid469371)

InterPro domains:
  IPR002042 Uricase [PF01014] (8-133)
  IPR002042 Uricase [PF01014] (147-279)
  IPR002042 Uricase [PIRSF000241] (5-286)
  IPR002042 Uricase [PR00093] (11-22)
  IPR002042 Uricase [PR00093] (50-64)
  IPR002042 Uricase [PR00093] (86-99)
  IPR002042 Uricase [PR00093] (152-168)
  IPR002042 Uricase [PR00093] (168-180)
  IPR002042 Uricase [PTHR42874] (5-285)
  IPR002042 Uricase [TIGR03383] (5-284)

Radius of gyration: 27.72 Å; Cα contacts (8 Å, |Δi|>4): 1287; chains: 2; bounding box: 68×76×63 Å

B-factor: mean 17.38, std 9.15, range [4.66, 64.25]